Protein AF-0000000084808527 (afdb_homodimer)

Secondary structure (DSSP, 8-state):
---HHHHHHTHHHHTSTTTHHHHHHHHHH-EEEEE-SSTTHHHHHHHHHHHT-SEEEEE---B--GGGTTT-TTS-GGGTTSBHHHHHHHHHHHH-TTSEEEEE-S---TTTHHHHHHT-SEEEE--SSHHHHHHHHHHHHHHT--EEEEEE-SSEEEEEEE-TTSB-TTSPBPP-HHHH-SSPPPTTSS--HHHH---HHHHHHHHHHHHHHHHHHHHT-S---BTEEEEEETTTTEEEEEE----TT-TTTSTT----SSTT-/---HHHHHHTHHHHTSTTTHHHHHHHHHH-EEEEE-SSTTHHHHHHHHHHHT-SEEEEE---B--GGGTTT-TTS-GGGTTSBHHHHHHHHHHHH-TTSEEEEE-S---TTTHHHHHHT-SEEEE--SSHHHHHHHHHHHHHHT--EEEEEE-SSEEEEEEE-TTSB-TTSPBPP-HHHH-SSPPPTTSS--HHHH---HHHHHHHHHHHHHHHHHHHHT-S---BTEEEEEETTTTEEEEEE----TT-TTTSTT----SSTT-

Sequence (530 aa):
MLSAEELERYARHIVLREVGGPGQAALRRARVLVVGAGGLGAPVLMYLAAAGVGTLHIVDDDVVSLSNLQRQVIHATPDVGARKVDSAAARIHALNPHVQVVPHPTHLTSANALGLIGDCDLVLDGSDNFATRYLVSDACFIAKKPLITAALGQFDGSLTTIRAHEKNAQGEPNPTYRCLFPEAPPPGTVPACEEAGVMGALAGLLGSMMALEAIREIVGFGEGLVGRLLMIDARAMRFETLRYARDPANPLNGDMARIVDLSAHMLSAEELERYARHIVLREVGGPGQAALRRARVLVVGAGGLGAPVLMYLAAAGVGTLHIVDDDVVSLSNLQRQVIHATPDVGARKVDSAAARIHALNPHVQVVPHPTHLTSANALGLIGDCDLVLDGSDNFATRYLVSDACFIAKKPLITAALGQFDGSLTTIRAHEKNAQGEPNPTYRCLFPEAPPPGTVPACEEAGVMGALAGLLGSMMALEAIREIVGFGEGLVGRLLMIDARAMRFETLRYARDPANPLNGDMARIVDLSAH

InterPro domains:
  IPR000594 THIF-type NAD/FAD binding fold [PF00899] (10-247)
  IPR035985 Ubiquitin-activating enzyme-like [SSF69572] (2-256)
  IPR045886 ThiF/MoeB/HesA family [PTHR10953] (4-195)

Radius of gyration: 22.55 Å; Cα contacts (8 Å, |Δi|>4): 1291; chains: 2; bounding box: 51×70×52 Å

Nearest PDB structures (foldseek):
  1zud-assembly3_1  TM=9.689E-01  e=4.761E-27  Escherichia coli K-12
  1zkm-assembly2_D  TM=9.749E-01  e=6.812E-27  Escherichia coli
  1zud-assembly2_3  TM=9.620E-01  e=3.533E-27  Escherichia coli K-12
  6yub-assembly1_B  TM=8.785E-01  e=4.335E-26  Thermochaetoides thermophila
  6yub-assembly1_A  TM=8.746E-01  e=2.173E-25  Thermochaetoides thermophila

Organism: Rhodopseudomonas palustris (strain HaA2) (NCBI:txid316058)

Foldseek 3Di:
DDDPVRCVLQVVQQPDPLQHPLNLVLQQPFEEEEEDLAQLVQLLLLVSLSSNRNEYEYEEQDADAPVRVQANVLADPVRGPPGSLVSNQVSSCVNHVNHHYDYHNDDDDLVCQLVRLLVGQEYEYPDQFDVVVVLNQLSCLLSQHKYWYKYDDAQKMKIAIERQNDADPVRHGFATPCQVPVDGPPPPPDDTCVPRPHRNVVSNVNSNVSNVLVSCVSSVDDDHRGQKMWMAGRVVRDIDIDGTGHDLPRQCPHPPNDPNGSVVD/DDDPVRCVLQVVQQPDPLQHPLLLVLQQPFEEEEEDLAQLVQLLLLVSLSSNRNEYEYEAQDADAPVRVQANVLADPVRGPPGSLVSNQVSSCVNHVNHHYDYHNDDDDLVCQLVVLLVGQEYEYPDQFDVVVVLNQLSCLLSQHKYWYKYFDAQKMKIAIERQNDADPVRHGFATPCQVPVDGPPPPPDDTCVPRPHRNVVSNVNSNVSNVLVSCVSSVDDDHRGQKMWMAGRVVRDIDIDGTGHDLPRQRPHPPNDDNGSVVD

Solvent-accessible surface area (backbone atoms only — not comparable to full-atom values): 26359 Å² total; per-residue (Å²): 133,79,48,74,67,51,48,46,28,42,39,36,44,37,61,24,83,77,36,20,65,68,21,50,51,39,27,39,68,36,30,36,35,33,36,27,67,37,37,30,20,18,36,23,54,51,36,37,36,29,62,38,31,22,31,41,34,33,36,24,61,51,58,35,45,62,53,44,37,25,30,18,69,51,47,37,56,87,40,49,71,37,46,33,32,58,43,43,42,52,45,39,39,42,44,28,72,79,33,44,67,48,66,35,79,39,75,88,41,62,86,48,40,53,67,63,54,55,75,30,66,36,36,38,41,34,53,72,48,64,71,59,53,53,48,52,51,53,37,26,40,75,56,60,31,40,34,37,42,44,48,73,47,58,52,35,37,38,40,36,31,32,43,42,68,40,59,44,98,87,66,42,65,36,26,46,69,40,45,79,46,74,65,78,74,62,87,83,74,65,74,37,47,84,73,53,6,40,46,26,26,55,27,29,24,53,10,10,48,50,28,39,52,47,51,31,66,60,46,67,46,67,48,80,37,62,44,31,40,40,35,38,37,59,47,54,72,42,71,47,74,45,76,54,57,54,37,61,80,23,45,64,80,21,80,69,49,70,58,86,70,53,78,90,96,133,80,49,74,67,49,48,44,26,41,39,36,44,37,62,24,82,79,35,19,65,68,21,49,51,38,27,39,68,36,30,36,34,33,36,26,68,36,36,30,20,19,37,23,54,51,37,37,35,30,63,39,31,22,30,40,33,33,35,26,60,50,55,36,46,61,53,44,36,25,31,17,70,51,46,36,56,87,40,49,70,37,45,33,32,57,44,42,43,52,44,40,39,43,44,27,74,78,35,44,66,47,66,36,78,38,76,88,39,61,86,48,40,52,67,62,54,55,73,31,65,35,37,36,41,34,52,70,48,62,71,59,52,53,47,52,51,54,38,25,41,74,57,60,32,40,34,38,42,43,47,74,47,58,52,35,36,39,38,34,32,33,44,42,67,38,58,45,97,86,67,41,66,36,26,47,68,40,44,79,46,73,65,76,75,61,87,82,75,66,74,35,46,85,73,53,7,41,47,26,26,55,27,29,24,52,11,9,48,50,27,40,51,50,50,31,68,60,45,67,46,70,47,78,36,64,44,29,38,39,35,39,38,58,48,54,71,40,72,48,75,44,76,54,56,55,38,61,79,25,44,65,80,21,80,69,48,69,56,84,67,52,79,90,95

pLDDT: mean 96.2, std 4.5, range [71.88, 98.94]

Structure (mmCIF, N/CA/C/O backbone):
data_AF-0000000084808527-model_v1
#
loop_
_entity.id
_entity.type
_entity.pdbx_description
1 polymer 'Molybdopterin-synthase adenylyltransferase'
#
loop_
_atom_site.group_PDB
_atom_site.id
_atom_site.type_symbol
_atom_site.label_atom_id
_atom_site.label_alt_id
_atom_site.label_comp_id
_atom_site.label_asym_id
_atom_site.label_entity_id
_atom_site.label_seq_id
_atom_site.pdbx_PDB_ins_code
_atom_site.Cartn_x
_atom_site.Cartn_y
_atom_site.Cartn_z
_atom_site.occupancy
_atom_site.B_iso_or_equiv
_atom_site.auth_seq_id
_atom_site.auth_comp_id
_atom_site.auth_asym_id
_atom_site.auth_atom_id
_atom_site.pdbx_PDB_model_num
ATOM 1 N N . MET A 1 1 ? 21.531 -8.336 -20.547 1 80.19 1 MET A N 1
ATOM 2 C CA . MET A 1 1 ? 22.125 -7.164 -19.922 1 80.19 1 MET A CA 1
ATOM 3 C C . MET A 1 1 ? 21.141 -6.004 -19.875 1 80.19 1 MET A C 1
ATOM 5 O O . MET A 1 1 ? 20.359 -5.816 -20.812 1 80.19 1 MET A O 1
ATOM 9 N N . LEU A 1 2 ? 21.094 -5.32 -18.688 1 87.25 2 LEU A N 1
ATOM 10 C CA . LEU A 1 2 ? 20.188 -4.176 -18.578 1 87.25 2 LEU A CA 1
ATOM 11 C C . LEU A 1 2 ? 20.703 -3 -19.391 1 87.25 2 LEU A C 1
ATOM 13 O O . LEU A 1 2 ? 21.906 -2.746 -19.438 1 87.25 2 LEU A O 1
ATOM 17 N N . SER A 1 3 ? 19.828 -2.428 -20.125 1 91.5 3 SER A N 1
ATOM 18 C CA . SER A 1 3 ? 20.172 -1.214 -20.859 1 91.5 3 SER A CA 1
ATOM 19 C C . SER A 1 3 ? 20.5 -0.064 -19.922 1 91.5 3 SER A C 1
ATOM 21 O O . SER A 1 3 ? 20.25 -0.164 -18.703 1 91.5 3 SER A O 1
ATOM 23 N N . ALA A 1 4 ? 21.047 1.025 -20.453 1 92.25 4 ALA A N 1
ATOM 24 C CA . ALA A 1 4 ? 21.344 2.219 -19.656 1 92.25 4 ALA A CA 1
ATOM 25 C C . ALA A 1 4 ? 20.062 2.783 -19.031 1 92.25 4 ALA A C 1
ATOM 27 O O . ALA A 1 4 ? 20.078 3.24 -17.891 1 92.25 4 ALA A O 1
ATOM 28 N N . GLU A 1 5 ? 19.062 2.768 -19.828 1 94.12 5 GLU A N 1
ATOM 29 C CA . GLU A 1 5 ? 17.766 3.236 -19.344 1 94.12 5 GLU A CA 1
ATOM 30 C C . GLU A 1 5 ? 17.266 2.365 -18.188 1 94.12 5 GLU A C 1
ATOM 32 O O . GLU A 1 5 ? 16.766 2.881 -17.188 1 94.12 5 GLU A O 1
ATOM 37 N N . GLU A 1 6 ? 17.359 1.126 -18.328 1 94.25 6 GLU A N 1
ATOM 38 C CA . GLU A 1 6 ? 16.922 0.198 -17.281 1 94.25 6 GLU A CA 1
ATOM 39 C C . GLU A 1 6 ? 17.766 0.352 -16.031 1 94.25 6 GLU A C 1
ATOM 41 O O . GLU A 1 6 ? 17.266 0.257 -14.914 1 94.25 6 GLU A O 1
ATOM 46 N N . LEU A 1 7 ? 19.078 0.56 -16.234 1 94.19 7 LEU A N 1
ATOM 47 C CA . LEU A 1 7 ? 19.953 0.773 -15.086 1 94.19 7 LEU A CA 1
ATOM 48 C C . LEU A 1 7 ? 19.531 2.006 -14.297 1 94.19 7 LEU A C 1
ATOM 50 O O . LEU A 1 7 ? 19.547 1.992 -13.062 1 94.19 7 LEU A O 1
ATOM 54 N N . GLU A 1 8 ? 19.203 3.012 -15 1 95.44 8 GLU A N 1
ATOM 55 C CA . GLU A 1 8 ? 18.719 4.219 -14.328 1 95.44 8 GLU A CA 1
ATOM 56 C C . GLU A 1 8 ? 17.375 3.971 -13.641 1 95.44 8 GLU A C 1
ATOM 58 O O . GLU A 1 8 ? 17.188 4.359 -12.484 1 95.44 8 GLU A O 1
ATOM 63 N N . ARG A 1 9 ? 16.5 3.281 -14.281 1 96.69 9 ARG A N 1
ATOM 64 C CA . ARG A 1 9 ? 15.148 3.018 -13.805 1 96.69 9 ARG A CA 1
ATOM 65 C C . ARG A 1 9 ? 15.172 2.191 -12.523 1 96.69 9 ARG A C 1
ATOM 67 O O . ARG A 1 9 ? 14.359 2.414 -11.617 1 96.69 9 ARG A O 1
ATOM 74 N N . TYR A 1 10 ? 16.125 1.275 -12.484 1 96.56 10 TYR A N 1
ATOM 75 C CA . TYR A 1 10 ? 16.109 0.324 -11.375 1 96.56 10 TYR A CA 1
ATOM 76 C C . TYR A 1 10 ? 17.266 0.605 -10.414 1 96.56 10 TYR A C 1
ATOM 78 O O . TYR A 1 10 ? 17.625 -0.249 -9.602 1 96.56 10 TYR A O 1
ATOM 86 N N . ALA A 1 11 ? 17.844 1.797 -10.469 1 94.69 11 ALA A N 1
ATOM 87 C CA . ALA A 1 11 ? 19.047 2.146 -9.719 1 94.69 11 ALA A CA 1
ATOM 88 C C . ALA A 1 11 ? 18.828 1.941 -8.219 1 94.69 11 ALA A C 1
ATOM 90 O O . ALA A 1 11 ? 19.719 1.438 -7.523 1 94.69 11 ALA A O 1
ATOM 91 N N . ARG A 1 12 ? 17.672 2.234 -7.75 1 92.94 12 ARG A N 1
ATOM 92 C CA . ARG A 1 12 ? 17.406 2.199 -6.316 1 92.94 12 ARG A CA 1
ATOM 93 C C . ARG A 1 12 ? 17.219 0.767 -5.824 1 92.94 12 ARG A C 1
ATOM 95 O O . ARG A 1 12 ? 17.297 0.504 -4.621 1 92.94 12 ARG A O 1
ATOM 102 N N . HIS A 1 13 ? 16.891 -0.141 -6.703 1 93.19 13 HIS A N 1
ATOM 103 C CA . HIS A 1 13 ? 16.891 -1.562 -6.379 1 93.19 13 HIS A CA 1
ATOM 104 C C . HIS A 1 13 ? 18.297 -2.148 -6.445 1 93.19 13 HIS A C 1
ATOM 106 O O . HIS A 1 13 ? 18.688 -2.918 -5.566 1 93.19 13 HIS A O 1
ATOM 112 N N . ILE A 1 14 ? 19.016 -1.726 -7.438 1 93.75 14 ILE A N 1
ATOM 113 C CA . ILE A 1 14 ? 20.312 -2.309 -7.75 1 93.75 14 ILE A CA 1
ATOM 114 C C . ILE A 1 14 ? 21.312 -1.981 -6.633 1 93.75 14 ILE A C 1
ATOM 116 O O . ILE A 1 14 ? 22.172 -2.795 -6.309 1 93.75 14 ILE A O 1
ATOM 120 N N . VAL A 1 15 ? 21.109 -0.836 -5.949 1 93.88 15 VAL A N 1
ATOM 121 C CA . VAL A 1 15 ? 22.078 -0.414 -4.938 1 93.88 15 VAL A CA 1
ATOM 122 C C . VAL A 1 15 ? 21.812 -1.156 -3.627 1 93.88 15 VAL A C 1
ATOM 124 O O . VAL A 1 15 ? 22.656 -1.17 -2.73 1 93.88 15 VAL A O 1
ATOM 127 N N . LEU A 1 16 ? 20.672 -1.802 -3.533 1 94.5 16 LEU A N 1
ATOM 128 C CA . LEU A 1 16 ? 20.391 -2.617 -2.359 1 94.5 16 LEU A CA 1
ATOM 129 C C . LEU A 1 16 ? 21.219 -3.898 -2.371 1 94.5 16 LEU A C 1
ATOM 131 O O . LEU A 1 16 ? 21.156 -4.672 -3.328 1 94.5 16 LEU A O 1
ATOM 135 N N . ARG A 1 17 ? 21.859 -4.129 -1.313 1 92.62 17 ARG A N 1
ATOM 136 C CA . ARG A 1 17 ? 22.734 -5.293 -1.228 1 92.62 17 ARG A CA 1
ATOM 137 C C . ARG A 1 17 ? 21.953 -6.586 -1.424 1 92.62 17 ARG A C 1
ATOM 139 O O . ARG A 1 17 ? 22.406 -7.508 -2.098 1 92.62 17 ARG A O 1
ATOM 146 N N . GLU A 1 18 ? 20.75 -6.668 -0.886 1 93.75 18 GLU A N 1
ATOM 147 C CA . GLU A 1 18 ? 19.938 -7.871 -0.921 1 93.75 18 GLU A CA 1
ATOM 148 C C . GLU A 1 18 ? 19.375 -8.117 -2.32 1 93.75 18 GLU A C 1
ATOM 150 O O . GLU A 1 18 ? 18.953 -9.234 -2.637 1 93.75 18 GLU A O 1
ATOM 155 N N . VAL A 1 19 ? 19.297 -7.172 -3.213 1 95.19 19 VAL A N 1
ATOM 156 C CA . VAL A 1 19 ? 18.734 -7.297 -4.555 1 95.19 19 VAL A CA 1
ATOM 157 C C . VAL A 1 19 ? 19.859 -7.309 -5.586 1 95.19 19 VAL A C 1
ATOM 159 O O . VAL A 1 19 ? 20.078 -8.312 -6.266 1 95.19 19 VAL A O 1
ATOM 162 N N . GLY A 1 20 ? 20.672 -6.203 -5.621 1 94.5 20 GLY A N 1
ATOM 163 C CA . GLY A 1 20 ? 21.812 -6.102 -6.531 1 94.5 20 GLY A CA 1
ATOM 164 C C . GLY A 1 20 ? 21.438 -6.363 -7.977 1 94.5 20 GLY A C 1
ATOM 165 O O . GLY A 1 20 ? 20.25 -6.352 -8.328 1 94.5 20 GLY A O 1
ATOM 166 N N . GLY A 1 21 ? 22.406 -6.414 -8.797 1 94.81 21 GLY A N 1
ATOM 167 C CA . GLY A 1 21 ? 22.219 -6.734 -10.203 1 94.81 21 GLY A CA 1
ATOM 168 C C . GLY A 1 21 ? 21.547 -8.078 -10.414 1 94.81 21 GLY A C 1
ATOM 169 O O . GLY A 1 21 ? 20.594 -8.188 -11.195 1 94.81 21 GLY A O 1
ATOM 170 N N . PRO A 1 22 ? 22.047 -9.055 -9.672 1 96.38 22 PRO A N 1
ATOM 171 C CA . PRO A 1 22 ? 21.453 -10.383 -9.828 1 96.38 22 PRO A CA 1
ATOM 172 C C . PRO A 1 22 ? 19.969 -10.414 -9.477 1 96.38 22 PRO A C 1
ATOM 174 O O . PRO A 1 22 ? 19.172 -11.078 -10.164 1 96.38 22 PRO A O 1
ATOM 177 N N . GLY A 1 23 ? 19.578 -9.75 -8.422 1 97.5 23 GLY A N 1
ATOM 178 C CA . GLY A 1 23 ? 18.172 -9.672 -8.07 1 97.5 23 GLY A CA 1
ATOM 179 C C . GLY A 1 23 ? 17.328 -8.992 -9.133 1 97.5 23 GLY A C 1
ATOM 180 O O . GLY A 1 23 ? 16.219 -9.453 -9.453 1 97.5 23 GLY A O 1
ATOM 181 N N . GLN A 1 24 ? 17.844 -7.934 -9.711 1 97.94 24 GLN A N 1
ATOM 182 C CA . GLN A 1 24 ? 17.125 -7.242 -10.773 1 97.94 24 GLN A CA 1
ATOM 183 C C . GLN A 1 24 ? 17 -8.125 -12.008 1 97.94 24 GLN A C 1
ATOM 185 O O . GLN A 1 24 ? 15.969 -8.102 -12.688 1 97.94 24 GLN A O 1
ATOM 190 N N . ALA A 1 25 ? 18.031 -8.883 -12.258 1 97.44 25 ALA A N 1
ATOM 191 C CA . ALA A 1 25 ? 17.984 -9.82 -13.375 1 97.44 25 ALA A CA 1
ATOM 192 C C . ALA A 1 25 ? 16.922 -10.906 -13.125 1 97.44 25 ALA A C 1
ATOM 194 O O . ALA A 1 25 ? 16.234 -11.32 -14.055 1 97.44 25 ALA A O 1
ATOM 195 N N . ALA A 1 26 ? 16.844 -11.359 -11.914 1 98.25 26 ALA A N 1
ATOM 196 C CA . ALA A 1 26 ? 15.836 -12.352 -11.555 1 98.25 26 ALA A CA 1
ATOM 197 C C . ALA A 1 26 ? 14.43 -11.797 -11.781 1 98.25 26 ALA A C 1
ATOM 199 O O . ALA A 1 26 ? 13.555 -12.5 -12.289 1 98.25 26 ALA A O 1
ATOM 200 N N . LEU A 1 27 ? 14.203 -10.586 -11.406 1 98.56 27 LEU A N 1
ATOM 201 C CA . LEU A 1 27 ? 12.914 -9.93 -11.625 1 98.56 27 LEU A CA 1
ATOM 202 C C . LEU A 1 27 ? 12.594 -9.852 -13.117 1 98.56 27 LEU A C 1
ATOM 204 O O . LEU A 1 27 ? 11.477 -10.188 -13.531 1 98.56 27 LEU A O 1
ATOM 208 N N . ARG A 1 28 ? 13.531 -9.516 -13.844 1 98.06 28 ARG A N 1
ATOM 209 C CA . ARG A 1 28 ? 13.352 -9.367 -15.289 1 98.06 28 ARG A CA 1
ATOM 210 C C . ARG A 1 28 ? 12.977 -10.695 -15.93 1 98.06 28 ARG A C 1
ATOM 212 O O . ARG A 1 28 ? 12.211 -10.734 -16.906 1 98.06 28 ARG A O 1
ATOM 219 N N . ARG A 1 29 ? 13.414 -11.742 -15.383 1 98.12 29 ARG A N 1
ATOM 220 C CA . ARG A 1 29 ? 13.188 -13.062 -15.969 1 98.12 29 ARG A CA 1
ATOM 221 C C . ARG A 1 29 ? 11.875 -13.656 -15.477 1 98.12 29 ARG A C 1
ATOM 223 O O . ARG A 1 29 ? 11.367 -14.625 -16.047 1 98.12 29 ARG A O 1
ATOM 230 N N . ALA A 1 30 ? 11.367 -13.164 -14.43 1 98.81 30 ALA A N 1
ATOM 231 C CA . ALA A 1 30 ? 10.227 -13.766 -13.75 1 98.81 30 ALA A CA 1
ATOM 232 C C . ALA A 1 30 ? 8.953 -13.609 -14.57 1 98.81 30 ALA A C 1
ATOM 234 O O . ALA A 1 30 ? 8.734 -12.578 -15.203 1 98.81 30 ALA A O 1
ATOM 235 N N . ARG A 1 31 ? 8.133 -14.617 -14.594 1 98.94 31 ARG A N 1
ATOM 236 C CA . ARG A 1 31 ? 6.766 -14.633 -15.117 1 98.94 31 ARG A CA 1
ATOM 237 C C . ARG A 1 31 ? 5.754 -14.82 -13.992 1 98.94 31 ARG A C 1
ATOM 239 O O . ARG A 1 31 ? 5.742 -15.852 -13.32 1 98.94 31 ARG A O 1
ATOM 246 N N . VAL A 1 32 ? 4.922 -13.867 -13.797 1 98.94 32 VAL A N 1
ATOM 247 C CA . VAL A 1 32 ? 4.004 -13.859 -12.656 1 98.94 32 VAL A CA 1
ATOM 248 C C . VAL A 1 32 ? 2.562 -13.812 -13.156 1 98.94 32 VAL A C 1
ATOM 250 O O . VAL A 1 32 ? 2.232 -13.016 -14.039 1 98.94 32 VAL A O 1
ATOM 253 N N . LEU A 1 33 ? 1.715 -14.68 -12.648 1 98.94 33 LEU A N 1
ATOM 254 C CA . LEU A 1 33 ? 0.279 -14.625 -12.906 1 98.94 33 LEU A CA 1
ATOM 255 C C . LEU A 1 33 ? -0.448 -13.922 -11.766 1 98.94 33 LEU A C 1
ATOM 257 O O . LEU A 1 33 ? -0.294 -14.297 -10.602 1 98.94 33 LEU A O 1
ATOM 261 N N . VAL A 1 34 ? -1.179 -12.906 -12.094 1 98.94 34 VAL A N 1
ATOM 262 C CA . VAL A 1 34 ? -2.021 -12.211 -11.125 1 98.94 34 VAL A CA 1
ATOM 263 C C . VAL A 1 34 ? -3.492 -12.492 -11.422 1 98.94 34 VAL A C 1
ATOM 265 O O . VAL A 1 34 ? -3.99 -12.164 -12.5 1 98.94 34 VAL A O 1
ATOM 268 N N . VAL A 1 35 ? -4.172 -13.109 -10.453 1 98.88 35 VAL A N 1
ATOM 269 C CA . VAL A 1 35 ? -5.598 -13.398 -10.562 1 98.88 35 VAL A CA 1
ATOM 270 C C . VAL A 1 35 ? -6.41 -12.234 -10.016 1 98.88 35 VAL A C 1
ATOM 272 O O . VAL A 1 35 ? -6.523 -12.062 -8.797 1 98.88 35 VAL A O 1
ATOM 275 N N . GLY A 1 36 ? -6.992 -11.477 -10.914 1 98.31 36 GLY A N 1
ATOM 276 C CA . GLY A 1 36 ? -7.777 -10.305 -10.555 1 98.31 36 GLY A CA 1
ATOM 277 C C . GLY A 1 36 ? -7.008 -9.008 -10.703 1 98.31 36 GLY A C 1
ATOM 278 O O . GLY A 1 36 ? -5.949 -8.828 -10.094 1 98.31 36 GLY A O 1
ATOM 279 N N . ALA A 1 37 ? -7.523 -8.117 -11.484 1 98.56 37 ALA A N 1
ATOM 280 C CA . ALA A 1 37 ? -7.004 -6.758 -11.602 1 98.56 37 ALA A CA 1
ATOM 281 C C . ALA A 1 37 ? -7.859 -5.777 -10.805 1 98.56 37 ALA A C 1
ATOM 283 O O . ALA A 1 37 ? -8.219 -4.711 -11.312 1 98.56 37 ALA A O 1
ATOM 284 N N . GLY A 1 38 ? -8.273 -6.23 -9.602 1 97.81 38 GLY A N 1
ATOM 285 C CA . GLY A 1 38 ? -9.141 -5.438 -8.742 1 97.81 38 GLY A CA 1
ATOM 286 C C . GLY A 1 38 ? -8.391 -4.715 -7.637 1 97.81 38 GLY A C 1
ATOM 287 O O . GLY A 1 38 ? -7.32 -4.148 -7.875 1 97.81 38 GLY A O 1
ATOM 288 N N . GLY A 1 39 ? -9.008 -4.664 -6.414 1 97.94 39 GLY A N 1
ATOM 289 C CA . GLY A 1 39 ? -8.453 -3.908 -5.301 1 97.94 39 GLY A CA 1
ATOM 290 C C . GLY A 1 39 ? -7.082 -4.391 -4.871 1 97.94 39 GLY A C 1
ATOM 291 O O . GLY A 1 39 ? -6.176 -3.586 -4.648 1 97.94 39 GLY A O 1
ATOM 292 N N . LEU A 1 40 ? -6.934 -5.668 -4.758 1 98.56 40 LEU A N 1
ATOM 293 C CA . LEU A 1 40 ? -5.637 -6.23 -4.398 1 98.56 40 LEU A CA 1
ATOM 294 C C . LEU A 1 40 ? -4.699 -6.242 -5.598 1 98.56 40 LEU A C 1
ATOM 296 O O . LEU A 1 40 ? -3.512 -5.934 -5.469 1 98.56 40 LEU A O 1
ATOM 300 N N . GLY A 1 41 ? -5.242 -6.559 -6.738 1 98.75 41 GLY A N 1
ATOM 301 C CA . GLY A 1 41 ? -4.449 -6.688 -7.953 1 98.75 41 GLY A CA 1
ATOM 302 C C . GLY A 1 41 ? -3.834 -5.375 -8.406 1 98.75 41 GLY A C 1
ATOM 303 O O . GLY A 1 41 ? -2.75 -5.363 -8.992 1 98.75 41 GLY A O 1
ATOM 304 N N . ALA A 1 42 ? -4.488 -4.285 -8.117 1 98.81 42 ALA A N 1
ATOM 305 C CA . ALA A 1 42 ? -4.039 -2.98 -8.594 1 98.81 42 ALA A CA 1
ATOM 306 C C . ALA A 1 42 ? -2.652 -2.645 -8.055 1 98.81 42 ALA A C 1
ATOM 308 O O . ALA A 1 42 ? -1.704 -2.469 -8.82 1 98.81 42 ALA A O 1
ATOM 309 N N . PRO A 1 43 ? -2.475 -2.592 -6.723 1 98.88 43 PRO A N 1
ATOM 310 C CA . PRO A 1 43 ? -1.121 -2.316 -6.234 1 98.88 43 PRO A CA 1
ATOM 311 C C . PRO A 1 43 ? -0.132 -3.428 -6.578 1 98.88 43 PRO A C 1
ATOM 313 O O . PRO A 1 43 ? 1.043 -3.156 -6.836 1 98.88 43 PRO A O 1
ATOM 316 N N . VAL A 1 44 ? -0.524 -4.672 -6.613 1 98.94 44 VAL A N 1
ATOM 317 C CA . VAL A 1 44 ? 0.348 -5.777 -6.992 1 98.94 44 VAL A CA 1
ATOM 318 C C . VAL A 1 44 ? 0.932 -5.527 -8.383 1 98.94 44 VAL A C 1
ATOM 320 O O . VAL A 1 44 ? 2.152 -5.523 -8.555 1 98.94 44 VAL A O 1
ATOM 323 N N . LEU A 1 45 ? 0.033 -5.281 -9.32 1 98.94 45 LEU A N 1
ATOM 324 C CA . LEU A 1 45 ? 0.436 -5.113 -10.711 1 98.94 45 LEU A CA 1
ATOM 325 C C . LEU A 1 45 ? 1.331 -3.889 -10.875 1 98.94 45 LEU A C 1
ATOM 327 O O . LEU A 1 45 ? 2.348 -3.947 -11.57 1 98.94 45 LEU A O 1
ATOM 331 N N . MET A 1 46 ? 0.98 -2.838 -10.219 1 98.94 46 MET A N 1
ATOM 332 C CA . MET A 1 46 ? 1.729 -1.594 -10.375 1 98.94 46 MET A CA 1
ATOM 333 C C . MET A 1 46 ? 3.127 -1.721 -9.781 1 98.94 46 MET A C 1
ATOM 335 O O . MET A 1 46 ? 4.113 -1.339 -10.414 1 98.94 46 MET A O 1
ATOM 339 N N . TYR A 1 47 ? 3.273 -2.283 -8.641 1 98.94 47 TYR A N 1
ATOM 340 C CA . TYR A 1 47 ? 4.57 -2.312 -7.977 1 98.94 47 TYR A CA 1
ATOM 341 C C . TYR A 1 47 ? 5.445 -3.424 -8.547 1 98.94 47 TYR A C 1
ATOM 343 O O . TYR A 1 47 ? 6.676 -3.314 -8.547 1 98.94 47 TYR A O 1
ATOM 351 N N . LEU A 1 48 ? 4.875 -4.547 -9.039 1 98.94 48 LEU A N 1
ATOM 352 C CA . LEU A 1 48 ? 5.684 -5.535 -9.742 1 98.94 48 LEU A CA 1
ATOM 353 C C . LEU A 1 48 ? 6.199 -4.977 -11.062 1 98.94 48 LEU A C 1
ATOM 355 O O . LEU A 1 48 ? 7.352 -5.211 -11.438 1 98.94 48 LEU A O 1
ATOM 359 N N . ALA A 1 49 ? 5.293 -4.246 -11.727 1 98.94 49 ALA A N 1
ATOM 360 C CA . ALA A 1 49 ? 5.73 -3.582 -12.953 1 98.94 49 ALA A CA 1
ATOM 361 C C . ALA A 1 49 ? 6.848 -2.582 -12.664 1 98.94 49 ALA A C 1
ATOM 363 O O . ALA A 1 49 ? 7.863 -2.562 -13.359 1 98.94 49 ALA A O 1
ATOM 364 N N . ALA A 1 50 ? 6.633 -1.774 -11.664 1 98.81 50 ALA A N 1
ATOM 365 C CA . ALA A 1 50 ? 7.629 -0.774 -11.281 1 98.81 50 ALA A CA 1
ATOM 366 C C . ALA A 1 50 ? 8.961 -1.431 -10.93 1 98.81 50 ALA A C 1
ATOM 368 O O . ALA A 1 50 ? 10.023 -0.868 -11.195 1 98.81 50 ALA A O 1
ATOM 369 N N . ALA A 1 51 ? 8.883 -2.631 -10.344 1 98.5 51 ALA A N 1
ATOM 370 C CA . ALA A 1 51 ? 10.078 -3.35 -9.898 1 98.5 51 ALA A CA 1
ATOM 371 C C . ALA A 1 51 ? 10.797 -3.998 -11.078 1 98.5 51 ALA A C 1
ATOM 373 O O . ALA A 1 51 ? 11.938 -4.441 -10.953 1 98.5 51 ALA A O 1
ATOM 374 N N . GLY A 1 52 ? 10.109 -4.121 -12.219 1 98.56 52 GLY A N 1
ATOM 375 C CA . GLY A 1 52 ? 10.766 -4.637 -13.406 1 98.56 52 GLY A CA 1
ATOM 376 C C . GLY A 1 52 ? 10.539 -6.121 -13.617 1 98.56 52 GLY A C 1
ATOM 377 O O . GLY A 1 52 ? 11.375 -6.805 -14.203 1 98.56 52 GLY A O 1
ATOM 378 N N . VAL A 1 53 ? 9.484 -6.648 -13.102 1 98.81 53 VAL A N 1
ATOM 379 C CA . VAL A 1 53 ? 9.125 -8.031 -13.414 1 98.81 53 VAL A CA 1
ATOM 380 C C . VAL A 1 53 ? 9 -8.195 -14.93 1 98.81 53 VAL A C 1
ATOM 382 O O . VAL A 1 53 ? 8.414 -7.348 -15.602 1 98.81 53 VAL A O 1
ATOM 385 N N . GLY A 1 54 ? 9.492 -9.266 -15.43 1 98.62 54 GLY A N 1
ATOM 386 C CA . GLY A 1 54 ? 9.602 -9.43 -16.875 1 98.62 54 GLY A CA 1
ATOM 387 C C . GLY A 1 54 ? 8.258 -9.578 -17.547 1 98.62 54 GLY A C 1
ATOM 388 O O . GLY A 1 54 ? 7.98 -8.906 -18.547 1 98.62 54 GLY A O 1
ATOM 389 N N . THR A 1 55 ? 7.461 -10.5 -17.062 1 98.94 55 THR A N 1
ATOM 390 C CA . THR A 1 55 ? 6.164 -10.781 -17.672 1 98.94 55 THR A CA 1
ATOM 391 C C . THR A 1 55 ? 5.074 -10.867 -16.609 1 98.94 55 THR A C 1
ATOM 393 O O . THR A 1 55 ? 5.227 -11.586 -15.617 1 98.94 55 THR A O 1
ATOM 396 N N . LEU A 1 56 ? 4.016 -10.141 -16.828 1 98.94 56 LEU A N 1
ATOM 397 C CA . LEU A 1 56 ? 2.832 -10.203 -15.977 1 98.94 56 LEU A CA 1
ATOM 398 C C . LEU A 1 56 ? 1.634 -10.742 -16.75 1 98.94 56 LEU A C 1
ATOM 400 O O . LEU A 1 56 ? 1.177 -10.125 -17.703 1 98.94 56 LEU A O 1
ATOM 404 N N . HIS A 1 57 ? 1.19 -11.93 -16.344 1 98.94 57 HIS A N 1
ATOM 405 C CA . HIS A 1 57 ? -0.103 -12.445 -16.781 1 98.94 57 HIS A CA 1
ATOM 406 C C . HIS A 1 57 ? -1.229 -11.945 -15.891 1 98.94 57 HIS A C 1
ATOM 408 O O . HIS A 1 57 ? -1.126 -12 -14.664 1 98.94 57 HIS A O 1
ATOM 414 N N . ILE A 1 58 ? -2.279 -11.398 -16.531 1 98.94 58 ILE A N 1
ATOM 415 C CA . ILE A 1 58 ? -3.404 -10.867 -15.773 1 98.94 58 ILE A CA 1
ATOM 416 C C . ILE A 1 58 ? -4.688 -11.586 -16.172 1 98.94 58 ILE A C 1
ATOM 418 O O . ILE A 1 58 ? -5.094 -11.539 -17.344 1 98.94 58 ILE A O 1
ATOM 422 N N . VAL A 1 59 ? -5.324 -12.234 -15.242 1 98.75 59 VAL A N 1
ATOM 423 C CA . VAL A 1 59 ? -6.598 -12.898 -15.5 1 98.75 59 VAL A CA 1
ATOM 424 C C . VAL A 1 59 ? -7.73 -12.133 -14.812 1 98.75 59 VAL A C 1
ATOM 426 O O . VAL A 1 59 ? -7.723 -11.969 -13.594 1 98.75 59 VAL A O 1
ATOM 429 N N . ASP A 1 60 ? -8.656 -11.664 -15.492 1 98.62 60 ASP A N 1
ATOM 430 C CA . ASP A 1 60 ? -9.836 -10.922 -15.055 1 98.62 60 ASP A CA 1
ATOM 431 C C . ASP A 1 60 ? -10.875 -10.836 -16.172 1 98.62 60 ASP A C 1
ATOM 433 O O . ASP A 1 60 ? -10.547 -10.5 -17.312 1 98.62 60 ASP A O 1
ATOM 437 N N . ASP A 1 61 ? -12.086 -11.125 -15.883 1 98.12 61 ASP A N 1
ATOM 438 C CA . ASP A 1 61 ? -13.094 -11.164 -16.938 1 98.12 61 ASP A CA 1
ATOM 439 C C . ASP A 1 61 ? -14.047 -9.977 -16.828 1 98.12 61 ASP A C 1
ATOM 441 O O . ASP A 1 61 ? -15.07 -9.922 -17.516 1 98.12 61 ASP A O 1
ATOM 445 N N . ASP A 1 62 ? -13.781 -9.008 -15.953 1 97.94 62 ASP A N 1
ATOM 446 C CA . ASP A 1 62 ? -14.695 -7.898 -15.711 1 97.94 62 ASP A CA 1
ATOM 447 C C . ASP A 1 62 ? -14.312 -6.68 -16.547 1 97.94 62 ASP A C 1
ATOM 449 O O . ASP A 1 62 ? -13.25 -6.66 -17.172 1 97.94 62 ASP A O 1
ATOM 453 N N . VAL A 1 63 ? -15.234 -5.742 -16.5 1 98.62 63 VAL A N 1
ATOM 454 C CA . VAL A 1 63 ? -14.984 -4.41 -17.047 1 98.62 63 VAL A CA 1
ATOM 455 C C . VAL A 1 63 ? -14.922 -3.391 -15.906 1 98.62 63 VAL A C 1
ATOM 457 O O . VAL A 1 63 ? -15.477 -3.613 -14.828 1 98.62 63 VAL A O 1
ATOM 460 N N . VAL A 1 64 ? -14.258 -2.279 -16.141 1 98.62 64 VAL A N 1
ATOM 461 C CA . VAL A 1 64 ? -14.117 -1.23 -15.141 1 98.62 64 VAL A CA 1
ATOM 462 C C . VAL A 1 64 ? -15.461 -0.542 -14.922 1 98.62 64 VAL A C 1
ATOM 464 O O . VAL A 1 64 ? -16.141 -0.174 -15.883 1 98.62 64 VAL A O 1
ATOM 467 N N . SER A 1 65 ? -15.82 -0.45 -13.711 1 97.75 65 SER A N 1
ATOM 468 C CA . SER A 1 65 ? -17 0.315 -13.336 1 97.75 65 SER A CA 1
ATOM 469 C C . SER A 1 65 ? -16.641 1.463 -12.398 1 97.75 65 SER A C 1
ATOM 471 O O . SER A 1 65 ? -15.562 1.471 -11.797 1 97.75 65 SER A O 1
ATOM 473 N N . LEU A 1 66 ? -17.531 2.363 -12.297 1 97.19 66 LEU A N 1
ATOM 474 C CA . LEU A 1 66 ? -17.297 3.535 -11.461 1 97.19 66 LEU A CA 1
ATOM 475 C C . LEU A 1 66 ? -17.078 3.133 -10 1 97.19 66 LEU A C 1
ATOM 477 O O . LEU A 1 66 ? -16.25 3.715 -9.305 1 97.19 66 LEU A O 1
ATOM 481 N N . SER A 1 67 ? -17.797 2.131 -9.523 1 96.12 67 SER A N 1
ATOM 482 C CA . SER A 1 67 ? -17.734 1.697 -8.133 1 96.12 67 SER A CA 1
ATOM 483 C C . SER A 1 67 ? -16.406 1.018 -7.824 1 96.12 67 SER A C 1
ATOM 485 O O . SER A 1 67 ? -16.078 0.801 -6.656 1 96.12 67 SER A O 1
ATOM 487 N N . ASN A 1 68 ? -15.656 0.676 -8.906 1 97 68 ASN A N 1
ATOM 488 C CA . ASN A 1 68 ? -14.359 0.039 -8.727 1 97 68 ASN A CA 1
ATOM 489 C C . ASN A 1 68 ? -13.297 1.044 -8.289 1 97 68 ASN A C 1
ATOM 491 O O . ASN A 1 68 ? -12.336 0.68 -7.609 1 97 68 ASN A O 1
ATOM 495 N N . LEU A 1 69 ? -13.539 2.346 -8.602 1 98.19 69 LEU A N 1
ATOM 496 C CA . LEU A 1 69 ? -12.453 3.322 -8.648 1 98.19 69 LEU A CA 1
ATOM 497 C C . LEU A 1 69 ? -12.141 3.854 -7.254 1 98.19 69 LEU A C 1
ATOM 499 O O . LEU A 1 69 ? -11.117 4.516 -7.055 1 98.19 69 LEU A O 1
ATOM 503 N N . GLN A 1 70 ? -12.938 3.475 -6.258 1 97 70 GLN A N 1
ATOM 504 C CA . GLN A 1 70 ? -12.625 3.855 -4.883 1 97 70 GLN A CA 1
ATOM 505 C C . GLN A 1 70 ? -11.492 3.006 -4.32 1 97 70 GLN A C 1
ATOM 507 O O . GLN A 1 70 ? -10.914 3.34 -3.283 1 97 70 GLN A O 1
ATOM 512 N N . ARG A 1 71 ? -11.172 1.903 -4.98 1 97.75 71 ARG A N 1
ATOM 513 C CA . ARG A 1 71 ? -10.148 1.028 -4.418 1 97.75 71 ARG A CA 1
ATOM 514 C C . ARG A 1 71 ? -9.234 0.477 -5.512 1 97.75 71 ARG A C 1
ATOM 516 O O . ARG A 1 71 ? -8.141 -0.008 -5.23 1 97.75 71 ARG A O 1
ATOM 523 N N . GLN A 1 72 ? -9.641 0.367 -6.754 1 98.62 72 GLN A N 1
ATOM 524 C CA . GLN A 1 72 ? -8.859 -0.206 -7.848 1 98.62 72 GLN A CA 1
ATOM 525 C C . GLN A 1 72 ? -8.102 0.877 -8.602 1 98.62 72 GLN A C 1
ATOM 527 O O . GLN A 1 72 ? -8.398 1.159 -9.766 1 98.62 72 GLN A O 1
ATOM 532 N N . VAL A 1 73 ? -6.98 1.312 -8.078 1 98.69 73 VAL A N 1
ATOM 533 C CA . VAL A 1 73 ? -6.363 2.586 -8.438 1 98.69 73 VAL A CA 1
ATOM 534 C C . VAL A 1 73 ? -5.504 2.41 -9.688 1 98.69 73 VAL A C 1
ATOM 536 O O . VAL A 1 73 ? -4.914 3.373 -10.18 1 98.69 73 VAL A O 1
ATOM 539 N N . ILE A 1 74 ? -5.395 1.207 -10.172 1 98.88 74 ILE A N 1
ATOM 540 C CA . ILE A 1 74 ? -4.691 1.007 -11.43 1 98.88 74 ILE A CA 1
ATOM 541 C C . ILE A 1 74 ? -5.555 1.505 -12.586 1 98.88 74 ILE A C 1
ATOM 543 O O . ILE A 1 74 ? -5.043 1.787 -13.672 1 98.88 74 ILE A O 1
ATOM 547 N N . HIS A 1 75 ? -6.887 1.617 -12.391 1 98.88 75 HIS A N 1
ATOM 548 C CA . HIS A 1 75 ? -7.84 2.131 -13.367 1 98.88 75 HIS A CA 1
ATOM 549 C C . HIS A 1 75 ? -8.203 3.582 -13.07 1 98.88 75 HIS A C 1
ATOM 551 O O . HIS A 1 75 ? -7.859 4.109 -12.016 1 98.88 75 HIS A O 1
ATOM 557 N N . ALA A 1 76 ? -8.875 4.219 -14.047 1 98.75 76 ALA A N 1
ATOM 558 C CA . ALA A 1 76 ? -9.289 5.609 -13.898 1 98.75 76 ALA A CA 1
ATOM 559 C C . ALA A 1 76 ? -10.664 5.844 -14.523 1 98.75 76 ALA A C 1
ATOM 561 O O . ALA A 1 76 ? -11.234 4.934 -15.125 1 98.75 76 ALA A O 1
ATOM 562 N N . THR A 1 77 ? -11.18 7.027 -14.32 1 98.75 77 THR A N 1
ATOM 563 C CA . THR A 1 77 ? -12.531 7.371 -14.758 1 98.75 77 THR A CA 1
ATOM 564 C C . THR A 1 77 ? -12.688 7.16 -16.266 1 98.75 77 THR A C 1
ATOM 566 O O . THR A 1 77 ? -13.688 6.605 -16.719 1 98.75 77 THR A O 1
ATOM 569 N N . PRO A 1 78 ? -11.68 7.48 -17.094 1 98.69 78 PRO A N 1
ATOM 570 C CA . PRO A 1 78 ? -11.844 7.285 -18.531 1 98.69 78 PRO A CA 1
ATOM 571 C C . PRO A 1 78 ? -11.852 5.809 -18.922 1 98.69 78 PRO A C 1
ATOM 573 O O . PRO A 1 78 ? -12.188 5.473 -20.062 1 98.69 78 PRO A O 1
ATOM 576 N N . ASP A 1 79 ? -11.453 4.969 -18.016 1 98.69 79 ASP A N 1
ATOM 577 C CA . ASP A 1 79 ? -11.344 3.547 -18.328 1 98.69 79 ASP A CA 1
ATOM 578 C C . ASP A 1 79 ? -12.688 2.844 -18.141 1 98.69 79 ASP A C 1
ATOM 580 O O . ASP A 1 79 ? -12.82 1.66 -18.453 1 98.69 79 ASP A O 1
ATOM 584 N N . VAL A 1 80 ? -13.68 3.561 -17.562 1 98.69 80 VAL A N 1
ATOM 585 C CA . VAL A 1 80 ? -14.969 2.938 -17.281 1 98.69 80 VAL A CA 1
ATOM 586 C C . VAL A 1 80 ? -15.539 2.328 -18.562 1 98.69 80 VAL A C 1
ATOM 588 O O . VAL A 1 80 ? -15.602 2.994 -19.594 1 98.69 80 VAL A O 1
ATOM 591 N N . GLY A 1 81 ? -15.875 1.003 -18.5 1 98.75 81 GLY A N 1
ATOM 592 C CA . GLY A 1 81 ? -16.406 0.281 -19.641 1 98.75 81 GLY A CA 1
ATOM 593 C C . GLY A 1 81 ? -15.367 -0.574 -20.344 1 98.75 81 GLY A C 1
ATOM 594 O O . GLY A 1 81 ? -15.711 -1.496 -21.094 1 98.75 81 GLY A O 1
ATOM 595 N N . ALA A 1 82 ? -14.102 -0.312 -20.156 1 98.88 82 ALA A N 1
ATOM 596 C CA . ALA A 1 82 ? -13.023 -1.114 -20.734 1 98.88 82 ALA A CA 1
ATOM 597 C C . ALA A 1 82 ? -12.82 -2.402 -19.938 1 98.88 82 ALA A C 1
ATOM 599 O O . ALA A 1 82 ? -13.133 -2.461 -18.75 1 98.88 82 ALA A O 1
ATOM 600 N N . ARG A 1 83 ? -12.289 -3.451 -20.609 1 98.88 83 ARG A N 1
ATOM 601 C CA . ARG A 1 83 ? -11.875 -4.637 -19.859 1 98.88 83 ARG A CA 1
ATOM 602 C C . ARG A 1 83 ? -10.805 -4.297 -18.844 1 98.88 83 ARG A C 1
ATOM 604 O O . ARG A 1 83 ? -9.859 -3.566 -19.141 1 98.88 83 ARG A O 1
ATOM 611 N N . LYS A 1 84 ? -10.945 -4.781 -17.688 1 98.88 84 LYS A N 1
ATOM 612 C CA . LYS A 1 84 ? -9.969 -4.488 -16.625 1 98.88 84 LYS A CA 1
ATOM 613 C C . LYS A 1 84 ? -8.562 -4.879 -17.062 1 98.88 84 LYS A C 1
ATOM 615 O O . LYS A 1 84 ? -7.602 -4.16 -16.797 1 98.88 84 LYS A O 1
ATOM 620 N N . VAL A 1 85 ? -8.414 -5.996 -17.797 1 98.94 85 VAL A N 1
ATOM 621 C CA . VAL A 1 85 ? -7.09 -6.48 -18.156 1 98.94 85 VAL A CA 1
ATOM 622 C C . VAL A 1 85 ? -6.453 -5.527 -19.172 1 98.94 85 VAL A C 1
ATOM 624 O O . VAL A 1 85 ? -5.238 -5.312 -19.156 1 98.94 85 VAL A O 1
ATOM 627 N N . ASP A 1 86 ? -7.223 -4.945 -20.016 1 98.88 86 ASP A N 1
ATOM 628 C CA . ASP A 1 86 ? -6.699 -3.994 -21 1 98.88 86 ASP A CA 1
ATOM 629 C C . ASP A 1 86 ? -6.312 -2.678 -20.328 1 98.88 86 ASP A C 1
ATOM 631 O O . ASP A 1 86 ? -5.273 -2.098 -20.641 1 98.88 86 ASP A O 1
ATOM 635 N N . SER A 1 87 ? -7.219 -2.23 -19.469 1 98.94 87 SER A N 1
ATOM 636 C CA . SER A 1 87 ? -6.938 -1.025 -18.688 1 98.94 87 SER A CA 1
ATOM 637 C C . SER A 1 87 ? -5.656 -1.173 -17.891 1 98.94 87 SER A C 1
ATOM 639 O O . SER A 1 87 ? -4.805 -0.281 -17.891 1 98.94 87 SER A O 1
ATOM 641 N N . ALA A 1 88 ? -5.504 -2.295 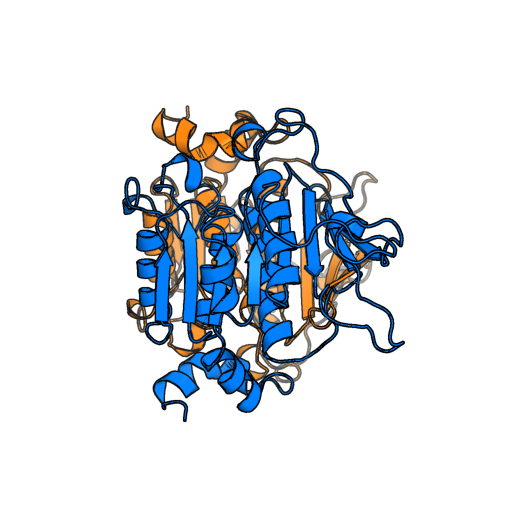-17.219 1 98.94 88 ALA A N 1
ATOM 642 C CA . ALA A 1 88 ? -4.312 -2.564 -16.422 1 98.94 88 ALA A CA 1
ATOM 643 C C . ALA A 1 88 ? -3.066 -2.631 -17.297 1 98.94 88 ALA A C 1
ATOM 645 O O . ALA A 1 88 ? -2.018 -2.09 -16.938 1 98.94 88 ALA A O 1
ATOM 646 N N . ALA A 1 89 ? -3.195 -3.281 -18.406 1 98.94 89 ALA A N 1
ATOM 647 C CA . ALA A 1 89 ? -2.074 -3.402 -19.344 1 98.94 89 ALA A CA 1
ATOM 648 C C . ALA A 1 89 ? -1.589 -2.029 -19.797 1 98.94 89 ALA A C 1
ATOM 650 O O . ALA A 1 89 ? -0.383 -1.779 -19.859 1 98.94 89 ALA A O 1
ATOM 651 N N . ALA A 1 90 ? -2.521 -1.161 -20.125 1 98.88 90 ALA A N 1
ATOM 652 C CA . ALA A 1 90 ? -2.178 0.187 -20.578 1 98.88 90 ALA A CA 1
ATOM 653 C C . ALA A 1 90 ? -1.443 0.955 -19.469 1 98.88 90 ALA A C 1
ATOM 655 O O . ALA A 1 90 ? -0.45 1.634 -19.75 1 98.88 90 ALA A O 1
ATOM 656 N N . ARG A 1 91 ? -1.964 0.854 -18.297 1 98.88 91 ARG A N 1
ATOM 657 C CA . ARG A 1 91 ? -1.334 1.535 -17.172 1 98.88 91 ARG A CA 1
ATOM 658 C C . ARG A 1 91 ? 0.076 1.005 -16.922 1 98.88 91 ARG A C 1
ATOM 660 O O . ARG A 1 91 ? 0.997 1.777 -16.656 1 98.88 91 ARG A O 1
ATOM 667 N N . ILE A 1 92 ? 0.249 -0.289 -16.984 1 98.94 92 ILE A N 1
ATOM 668 C CA . ILE A 1 92 ? 1.546 -0.917 -16.766 1 98.94 92 ILE A CA 1
ATOM 669 C C . ILE A 1 92 ? 2.529 -0.479 -17.844 1 98.94 92 ILE A C 1
ATOM 671 O O . ILE A 1 92 ? 3.68 -0.147 -17.547 1 98.94 92 ILE A O 1
ATOM 675 N N . HIS A 1 93 ? 2.059 -0.448 -19.047 1 98.81 93 HIS A N 1
ATOM 676 C CA . HIS A 1 93 ? 2.918 -0.021 -20.141 1 98.81 93 HIS A CA 1
ATOM 677 C C . HIS A 1 93 ? 3.389 1.416 -19.953 1 98.81 93 HIS A C 1
ATOM 679 O O . HIS A 1 93 ? 4.547 1.736 -20.219 1 98.81 93 HIS A O 1
ATOM 685 N N . ALA A 1 94 ? 2.473 2.266 -19.531 1 98.81 94 ALA A N 1
ATOM 686 C CA . ALA A 1 94 ? 2.842 3.652 -19.266 1 98.81 94 ALA A CA 1
ATOM 687 C C . ALA A 1 94 ? 3.855 3.742 -18.141 1 98.81 94 ALA A C 1
ATOM 689 O O . ALA A 1 94 ? 4.789 4.551 -18.188 1 98.81 94 ALA A O 1
ATOM 690 N N . LEU A 1 95 ? 3.709 2.963 -17.141 1 98.75 95 LEU A N 1
ATOM 691 C CA . LEU A 1 95 ? 4.574 2.975 -15.969 1 98.75 95 LEU A CA 1
ATOM 692 C C . LEU A 1 95 ? 5.953 2.418 -16.297 1 98.75 95 LEU A C 1
ATOM 694 O O . LEU A 1 95 ? 6.969 3.057 -16.016 1 98.75 95 LEU A O 1
ATOM 698 N N . ASN A 1 96 ? 5.984 1.259 -16.969 1 98.75 96 ASN A N 1
ATOM 699 C CA . ASN A 1 96 ? 7.23 0.581 -17.328 1 98.75 96 ASN A CA 1
ATOM 700 C C . ASN A 1 96 ? 7.105 -0.159 -18.656 1 98.75 96 ASN A C 1
ATOM 702 O O . ASN A 1 96 ? 6.66 -1.306 -18.703 1 98.75 96 ASN A O 1
ATOM 706 N N . PRO A 1 97 ? 7.551 0.425 -19.672 1 98.38 97 PRO A N 1
ATOM 707 C CA . PRO A 1 97 ? 7.371 -0.166 -21 1 98.38 97 PRO A CA 1
ATOM 708 C C . PRO A 1 97 ? 8.203 -1.432 -21.203 1 98.38 97 PRO A C 1
ATOM 710 O O . PRO A 1 97 ? 8.023 -2.135 -22.203 1 98.38 97 PRO A O 1
ATOM 713 N N . HIS A 1 98 ? 9.039 -1.796 -20.25 1 98 98 HIS A N 1
ATOM 714 C CA . HIS A 1 98 ? 9.883 -2.979 -20.391 1 98 98 HIS A CA 1
ATOM 715 C C . HIS A 1 98 ? 9.164 -4.227 -19.875 1 98 98 HIS A C 1
ATOM 717 O O . HIS A 1 98 ? 9.648 -5.344 -20.062 1 98 98 HIS A O 1
ATOM 723 N N . VAL A 1 99 ? 8.055 -4.074 -19.25 1 98.75 99 VAL A N 1
ATOM 724 C CA . VAL A 1 99 ? 7.293 -5.195 -18.719 1 98.75 99 VAL A CA 1
ATOM 725 C C . VAL A 1 99 ? 6.328 -5.719 -19.781 1 98.75 99 VAL A C 1
ATOM 727 O O . VAL A 1 99 ? 5.551 -4.953 -20.344 1 98.75 99 VAL A O 1
ATOM 730 N N . GLN A 1 100 ? 6.414 -6.965 -20.062 1 98.81 100 GLN A N 1
ATOM 731 C CA . GLN A 1 100 ? 5.457 -7.605 -20.953 1 98.81 100 GLN A CA 1
ATOM 732 C C . GLN A 1 100 ? 4.176 -7.984 -20.219 1 98.81 100 GLN A C 1
ATOM 734 O O . GLN A 1 100 ? 4.23 -8.664 -19.188 1 98.81 100 GLN A O 1
ATOM 739 N N . VAL A 1 101 ? 3.027 -7.523 -20.719 1 98.94 101 VAL A N 1
ATOM 740 C CA . VAL A 1 101 ? 1.742 -7.875 -20.125 1 98.94 101 VAL A CA 1
ATOM 741 C C . VAL A 1 101 ? 0.988 -8.828 -21.062 1 98.94 101 VAL A C 1
ATOM 743 O O . VAL A 1 101 ? 0.918 -8.602 -22.266 1 98.94 101 VAL A O 1
ATOM 746 N N . VAL A 1 102 ? 0.517 -9.906 -20.531 1 98.88 102 VAL A N 1
ATOM 747 C CA . VAL A 1 102 ? -0.32 -10.859 -21.25 1 98.88 102 VAL A CA 1
ATOM 748 C C . VAL A 1 102 ? -1.714 -10.898 -20.625 1 98.88 102 VAL A C 1
ATOM 750 O O . VAL A 1 102 ? -1.943 -11.609 -19.641 1 98.88 102 VAL A O 1
ATOM 753 N N . PRO A 1 103 ? -2.643 -10.18 -21.203 1 98.81 103 PRO A N 1
ATOM 754 C CA . PRO A 1 103 ? -4 -10.141 -20.656 1 98.81 103 PRO A CA 1
ATOM 755 C C . PRO A 1 103 ? -4.805 -11.398 -20.984 1 98.81 103 PRO A C 1
ATOM 757 O O . PRO A 1 103 ? -4.715 -11.922 -22.094 1 98.81 103 PRO A O 1
ATOM 760 N N . HIS A 1 104 ? -5.508 -11.906 -20.016 1 98.75 104 HIS A N 1
ATOM 761 C CA . HIS A 1 104 ? -6.461 -12.992 -20.172 1 98.75 104 HIS A CA 1
ATOM 762 C C . HIS A 1 104 ? -7.859 -12.57 -19.75 1 98.75 104 HIS A C 1
ATOM 764 O O . HIS A 1 104 ? -8.242 -12.75 -18.578 1 98.75 104 HIS A O 1
ATOM 770 N N . PRO A 1 105 ? -8.656 -12.008 -20.703 1 98.62 105 PRO A N 1
ATOM 771 C CA . PRO A 1 105 ? -10.023 -11.594 -20.375 1 98.62 105 PRO A CA 1
ATOM 772 C C . PRO A 1 105 ? -10.977 -12.773 -20.219 1 98.62 105 PRO A C 1
ATOM 774 O O . PRO A 1 105 ? -11.953 -12.875 -20.969 1 98.62 105 PRO A O 1
ATOM 777 N N . THR A 1 106 ? -10.711 -13.602 -19.25 1 98.12 106 THR A N 1
ATOM 778 C CA . THR A 1 106 ? -11.484 -14.812 -19 1 98.12 106 THR A CA 1
ATOM 779 C C . THR A 1 106 ? -11.641 -15.062 -17.516 1 98.12 106 THR A C 1
ATOM 781 O O . THR A 1 106 ? -10.898 -14.5 -16.703 1 98.12 106 THR A O 1
ATOM 784 N N . HIS A 1 107 ? -12.672 -15.781 -17.203 1 96.88 107 HIS A N 1
ATOM 785 C CA . HIS A 1 107 ? -12.828 -16.297 -15.852 1 96.88 107 HIS A CA 1
ATOM 786 C C . HIS A 1 107 ? -11.906 -17.484 -15.609 1 96.88 107 HIS A C 1
ATOM 788 O O . HIS A 1 107 ? -11.766 -18.359 -16.469 1 96.88 107 HIS A O 1
ATOM 794 N N . LEU A 1 108 ? -11.219 -17.484 -14.523 1 97.56 108 LEU A N 1
ATOM 795 C CA . LEU A 1 108 ? -10.414 -18.641 -14.164 1 97.56 108 LEU A CA 1
ATOM 796 C C . LEU A 1 108 ? -11.312 -19.812 -13.773 1 97.56 108 LEU A C 1
ATOM 798 O O . LEU A 1 108 ? -12.18 -19.688 -12.906 1 97.56 108 LEU A O 1
ATOM 802 N N . THR A 1 109 ? -11.164 -20.922 -14.43 1 97.5 109 THR A N 1
ATOM 803 C CA . THR A 1 109 ? -11.938 -22.141 -14.188 1 97.5 109 THR A CA 1
ATOM 804 C C . THR A 1 109 ? -11.016 -23.359 -14.086 1 97.5 109 THR A C 1
ATOM 806 O O . THR A 1 109 ? -9.812 -23.25 -14.32 1 97.5 109 THR A O 1
ATOM 809 N N . SER A 1 110 ? -11.656 -24.438 -13.68 1 97.56 110 SER A N 1
ATOM 810 C CA . SER A 1 110 ? -10.891 -25.688 -13.609 1 97.56 110 SER A CA 1
ATOM 811 C C . SER A 1 110 ? -10.359 -26.094 -14.977 1 97.56 110 SER A C 1
ATOM 813 O O . SER A 1 110 ? -9.336 -26.781 -15.078 1 97.56 110 SER A O 1
ATOM 815 N N . ALA A 1 111 ? -10.938 -25.578 -16.016 1 97.69 111 ALA A N 1
ATOM 816 C CA . ALA A 1 111 ? -10.578 -25.984 -17.375 1 97.69 111 ALA A CA 1
ATOM 817 C C . ALA A 1 111 ? -9.336 -25.219 -17.844 1 97.69 111 ALA A C 1
ATOM 819 O O . ALA A 1 111 ? -8.578 -25.719 -18.672 1 97.69 111 ALA A O 1
ATOM 820 N N . ASN A 1 112 ? -9.102 -24.062 -17.328 1 97.94 112 ASN A N 1
ATOM 821 C CA . ASN A 1 112 ? -8.023 -23.25 -17.891 1 97.94 112 ASN A CA 1
ATOM 822 C C . ASN A 1 112 ? -6.941 -22.969 -16.844 1 97.94 112 ASN A C 1
ATOM 824 O O . ASN A 1 112 ? -5.848 -22.516 -17.188 1 97.94 112 ASN A O 1
ATOM 828 N N . ALA A 1 113 ? -7.168 -23.281 -15.617 1 98.56 113 ALA A N 1
ATOM 829 C CA . ALA A 1 113 ? -6.309 -22.891 -14.508 1 98.56 113 ALA A CA 1
ATOM 830 C C . ALA A 1 113 ? -4.91 -23.469 -14.664 1 98.56 113 ALA A C 1
ATOM 832 O O . ALA A 1 113 ? -3.914 -22.75 -14.547 1 98.56 113 ALA A O 1
ATOM 833 N N . LEU A 1 114 ? -4.797 -24.734 -14.977 1 98.5 114 LEU A N 1
ATOM 834 C CA . LEU A 1 114 ? -3.5 -25.406 -15.031 1 98.5 114 LEU A CA 1
ATOM 835 C C . LEU A 1 114 ? -2.666 -24.859 -16.188 1 98.5 114 LEU A C 1
ATOM 837 O O . LEU A 1 114 ? -1.444 -24.734 -16.078 1 98.5 114 LEU A O 1
ATOM 841 N N . GLY A 1 115 ? -3.32 -24.562 -17.312 1 98.19 115 GLY A N 1
ATOM 842 C CA . GLY A 1 115 ? -2.613 -23.984 -18.438 1 98.19 115 GLY A CA 1
ATOM 843 C C . GLY A 1 115 ? -2.033 -22.609 -18.125 1 98.19 115 GLY A C 1
ATOM 844 O O . GLY A 1 115 ? -0.883 -22.328 -18.469 1 98.19 115 GLY A O 1
ATOM 845 N N . LEU A 1 116 ? -2.795 -21.781 -17.5 1 98.31 116 LEU A N 1
ATOM 846 C CA . LEU A 1 116 ? -2.375 -20.422 -17.156 1 98.31 116 LEU A CA 1
ATOM 847 C C . LEU A 1 116 ? -1.301 -20.438 -16.078 1 98.31 116 LEU A C 1
ATOM 849 O O . LEU A 1 116 ? -0.294 -19.734 -16.188 1 98.31 116 LEU A O 1
ATOM 853 N N . ILE A 1 117 ? -1.489 -21.266 -15.07 1 98.69 117 ILE A N 1
ATOM 854 C CA . ILE A 1 117 ? -0.609 -21.297 -13.914 1 98.69 117 ILE A CA 1
ATOM 855 C C . ILE A 1 117 ? 0.704 -21.984 -14.281 1 98.69 117 ILE A C 1
ATOM 857 O O . ILE A 1 117 ? 1.778 -21.562 -13.859 1 98.69 117 ILE A O 1
ATOM 861 N N . GLY A 1 118 ? 0.606 -23 -15.07 1 97.88 118 GLY A N 1
ATOM 862 C CA . GLY A 1 118 ? 1.766 -23.797 -15.438 1 97.88 118 GLY A CA 1
ATOM 863 C C . GLY A 1 118 ? 2.832 -23 -16.172 1 97.88 118 GLY A C 1
ATOM 864 O O . GLY A 1 118 ? 4.016 -23.344 -16.109 1 97.88 118 GLY A O 1
ATOM 865 N N . ASP A 1 119 ? 2.477 -21.891 -16.781 1 95.62 119 ASP A N 1
ATOM 866 C CA . ASP A 1 119 ? 3.371 -21.094 -17.609 1 95.62 119 ASP A CA 1
ATOM 867 C C . ASP A 1 119 ? 4.059 -20 -16.781 1 95.62 119 ASP A C 1
ATOM 869 O O . ASP A 1 119 ? 4.855 -19.234 -17.312 1 95.62 119 ASP A O 1
ATOM 873 N N . CYS A 1 120 ? 3.801 -20.016 -15.516 1 98.56 120 CYS A N 1
ATOM 874 C CA . CYS A 1 120 ? 4.301 -18.906 -14.688 1 98.56 120 CYS A CA 1
ATOM 875 C C . CYS A 1 120 ? 5.188 -19.438 -13.562 1 98.56 120 CYS A C 1
ATOM 877 O O . CYS A 1 120 ? 5.184 -20.625 -13.273 1 98.56 120 CYS A O 1
ATOM 879 N N . ASP A 1 121 ? 5.988 -18.531 -13.008 1 98.75 121 ASP A N 1
ATOM 880 C CA . ASP A 1 121 ? 6.906 -18.891 -11.93 1 98.75 121 ASP A CA 1
ATOM 881 C C . ASP A 1 121 ? 6.246 -18.703 -10.562 1 98.75 121 ASP A C 1
ATOM 883 O O . ASP A 1 121 ? 6.625 -19.359 -9.586 1 98.75 121 ASP A O 1
ATOM 887 N N . LEU A 1 122 ? 5.285 -17.844 -10.508 1 98.88 122 LEU A N 1
ATOM 888 C CA . LEU A 1 122 ? 4.637 -17.422 -9.273 1 98.88 122 LEU A CA 1
ATOM 889 C C . LEU A 1 122 ? 3.213 -16.953 -9.539 1 98.88 122 LEU A C 1
ATOM 891 O O . LEU A 1 122 ? 2.945 -16.312 -10.562 1 98.88 122 LEU A O 1
ATOM 895 N N . VAL A 1 123 ? 2.322 -17.281 -8.633 1 98.94 123 VAL A N 1
ATOM 896 C CA . VAL A 1 123 ? 0.926 -16.875 -8.766 1 98.94 123 VAL A CA 1
ATOM 897 C C . VAL A 1 123 ? 0.534 -15.984 -7.586 1 98.94 123 VAL A C 1
ATOM 899 O O . VAL A 1 123 ? 0.884 -16.281 -6.438 1 98.94 123 VAL A O 1
ATOM 902 N N . LEU A 1 124 ? -0.096 -14.867 -7.855 1 98.94 124 LEU A N 1
ATOM 903 C CA . LEU A 1 124 ? -0.723 -14.031 -6.84 1 98.94 124 LEU A CA 1
ATOM 904 C C . LEU A 1 124 ? -2.24 -14.031 -6.996 1 98.94 124 LEU A C 1
ATOM 906 O O . LEU A 1 124 ? -2.76 -13.703 -8.062 1 98.94 124 LEU A O 1
ATOM 910 N N . ASP A 1 125 ? -2.898 -14.406 -5.922 1 98.81 125 ASP A N 1
ATOM 911 C CA . ASP A 1 125 ? -4.355 -14.484 -5.949 1 98.81 125 ASP A CA 1
ATOM 912 C C . ASP A 1 125 ? -4.98 -13.336 -5.152 1 98.81 125 ASP A C 1
ATOM 914 O O . ASP A 1 125 ? -4.871 -13.305 -3.924 1 98.81 125 ASP A O 1
ATOM 918 N N . GLY A 1 126 ? -5.609 -12.43 -5.855 1 97 126 GLY A N 1
ATOM 919 C CA . GLY A 1 126 ? -6.355 -11.344 -5.242 1 97 126 GLY A CA 1
ATOM 920 C C . GLY A 1 126 ? -7.852 -11.43 -5.488 1 97 126 GLY A C 1
ATOM 921 O O . GLY A 1 126 ? -8.531 -10.406 -5.566 1 97 126 GLY A O 1
ATOM 922 N N . SER A 1 127 ? -8.359 -12.594 -5.703 1 95.19 127 SER A N 1
ATOM 923 C CA . SER A 1 127 ? -9.781 -12.781 -5.969 1 95.19 127 SER A CA 1
ATOM 924 C C . SER A 1 127 ? -10.625 -12.445 -4.742 1 95.19 127 SER A C 1
ATOM 926 O O . SER A 1 127 ? -10.102 -12.352 -3.631 1 95.19 127 SER A O 1
ATOM 928 N N . ASP A 1 128 ? -11.906 -12.258 -4.93 1 90.44 128 ASP A N 1
ATOM 929 C CA . ASP A 1 128 ? -12.742 -11.766 -3.84 1 90.44 128 ASP A CA 1
ATOM 930 C C . ASP A 1 128 ? -13.781 -12.812 -3.426 1 90.44 128 ASP A C 1
ATOM 932 O O . ASP A 1 128 ? -14.812 -12.469 -2.842 1 90.44 128 ASP A O 1
ATOM 936 N N . ASN A 1 129 ? -13.523 -14.07 -3.869 1 89.62 129 ASN A N 1
ATOM 937 C CA . ASN A 1 129 ? -14.461 -15.125 -3.488 1 89.62 129 ASN A CA 1
ATOM 938 C C . ASN A 1 129 ? -13.734 -16.422 -3.168 1 89.62 129 ASN A C 1
ATOM 940 O O . ASN A 1 129 ? -12.648 -16.688 -3.699 1 89.62 129 ASN A O 1
ATOM 944 N N . PHE A 1 130 ? -14.383 -17.219 -2.41 1 91.25 130 PHE A N 1
ATOM 945 C CA . PHE A 1 130 ? -13.758 -18.422 -1.877 1 91.25 130 PHE A CA 1
ATOM 946 C C . PHE A 1 130 ? -13.57 -19.469 -2.973 1 91.25 130 PHE A C 1
ATOM 948 O O . PHE A 1 130 ? -12.555 -20.172 -3.004 1 91.25 130 PHE A O 1
ATOM 955 N N . ALA A 1 131 ? -14.492 -19.594 -3.834 1 92.12 131 ALA A N 1
ATOM 956 C CA . ALA A 1 131 ? -14.414 -20.594 -4.887 1 92.12 131 ALA A CA 1
ATOM 957 C C . ALA A 1 131 ? -13.125 -20.453 -5.691 1 92.12 131 ALA A C 1
ATOM 959 O O . ALA A 1 131 ? -12.422 -21.438 -5.945 1 92.12 131 ALA A O 1
ATOM 960 N N . THR A 1 132 ? -12.82 -19.234 -6.102 1 95.06 132 THR A N 1
ATOM 961 C CA . THR A 1 132 ? -11.609 -18.969 -6.871 1 95.06 132 THR A CA 1
ATOM 962 C C . THR A 1 132 ? -10.367 -19.219 -6.027 1 95.06 132 THR A C 1
ATOM 964 O O . THR A 1 132 ? -9.383 -19.797 -6.508 1 95.06 132 THR A O 1
ATOM 967 N N . ARG A 1 133 ? -10.391 -18.844 -4.766 1 96.12 133 ARG A N 1
ATOM 968 C CA . ARG A 1 133 ? -9.234 -19.031 -3.889 1 96.12 133 ARG A CA 1
ATOM 969 C C . ARG A 1 133 ? -8.867 -20.5 -3.764 1 96.12 133 ARG A C 1
ATOM 971 O O . ARG A 1 133 ? -7.688 -20.859 -3.832 1 96.12 133 ARG A O 1
ATOM 978 N N . TYR A 1 134 ? -9.875 -21.359 -3.584 1 96.44 134 TYR A N 1
ATOM 979 C CA . TYR A 1 134 ? -9.617 -22.781 -3.459 1 96.44 134 TYR A CA 1
ATOM 980 C C . TYR A 1 134 ? -9.133 -23.359 -4.781 1 96.44 134 TYR A C 1
ATOM 982 O O . TYR A 1 134 ? -8.211 -24.188 -4.801 1 96.44 134 TYR A O 1
ATOM 990 N N . LEU A 1 135 ? -9.766 -22.922 -5.84 1 97.38 135 LEU A N 1
ATOM 991 C CA . LEU A 1 135 ? -9.359 -23.391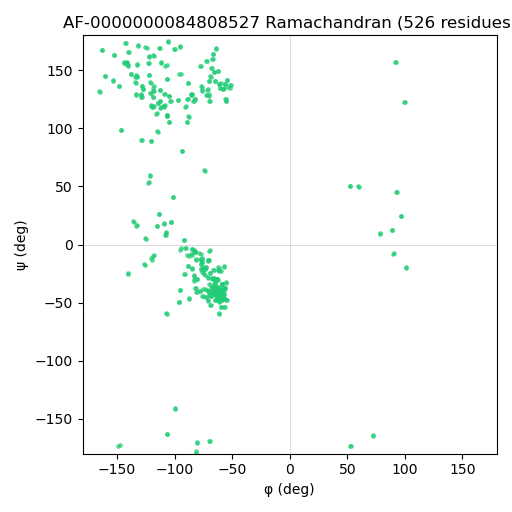 -7.164 1 97.38 135 LEU A CA 1
ATOM 992 C C . LEU A 1 135 ? -7.898 -23.047 -7.438 1 97.38 135 LEU A C 1
ATOM 994 O O . LEU A 1 135 ? -7.121 -23.906 -7.852 1 97.38 135 LEU A O 1
ATOM 998 N N . VAL A 1 136 ? -7.527 -21.797 -7.168 1 98.56 136 VAL A N 1
ATOM 999 C CA . VAL A 1 136 ? -6.172 -21.328 -7.438 1 98.56 136 VAL A CA 1
ATOM 1000 C C . VAL A 1 136 ? -5.18 -22.094 -6.562 1 98.56 136 VAL A C 1
ATOM 1002 O O . VAL A 1 136 ? -4.125 -22.531 -7.039 1 98.56 136 VAL A O 1
ATOM 1005 N N . SER A 1 137 ? -5.527 -22.266 -5.309 1 98.19 137 SER A N 1
ATOM 1006 C CA . SER A 1 137 ? -4.633 -22.953 -4.383 1 98.19 137 SER A CA 1
ATOM 1007 C C . SER A 1 137 ? -4.383 -24.391 -4.812 1 98.19 137 SER A C 1
ATOM 1009 O O . SER A 1 137 ? -3.238 -24.844 -4.871 1 98.19 137 SER A O 1
ATOM 1011 N N . ASP A 1 138 ? -5.445 -25.078 -5.129 1 97.94 138 ASP A N 1
ATOM 1012 C CA . ASP A 1 138 ? -5.316 -26.469 -5.559 1 97.94 138 ASP A CA 1
ATOM 1013 C C . ASP A 1 138 ? -4.543 -26.578 -6.875 1 97.94 138 ASP A C 1
ATOM 1015 O O . ASP A 1 138 ? -3.701 -27.453 -7.039 1 97.94 138 ASP A O 1
ATOM 1019 N N . ALA A 1 139 ? -4.844 -25.688 -7.75 1 98.69 139 ALA A N 1
ATOM 1020 C CA . ALA A 1 139 ? -4.18 -25.672 -9.055 1 98.69 139 ALA A CA 1
ATOM 1021 C C . ALA A 1 139 ? -2.682 -25.422 -8.898 1 98.69 139 ALA A C 1
ATOM 1023 O O . ALA A 1 139 ? -1.866 -26.031 -9.586 1 98.69 139 ALA A O 1
ATOM 1024 N N . CYS A 1 140 ? -2.312 -24.531 -8.047 1 98.75 140 CYS A N 1
ATOM 1025 C CA . CYS A 1 140 ? -0.904 -24.219 -7.809 1 98.75 140 CYS A CA 1
ATOM 1026 C C . CYS A 1 140 ? -0.171 -25.438 -7.262 1 98.75 140 CYS A C 1
ATOM 1028 O O . CYS A 1 140 ? 0.966 -25.719 -7.652 1 98.75 140 CYS A O 1
ATOM 1030 N N . PHE A 1 141 ? -0.79 -26.172 -6.395 1 98.56 141 PHE A N 1
ATOM 1031 C CA . PHE A 1 141 ? -0.179 -27.391 -5.859 1 98.56 141 PHE A CA 1
ATOM 1032 C C . PHE A 1 141 ? 0.085 -28.391 -6.977 1 98.56 141 PHE A C 1
ATOM 1034 O O . PHE A 1 141 ? 1.193 -28.922 -7.094 1 98.56 141 PHE A O 1
ATOM 1041 N N . ILE A 1 142 ? -0.97 -28.578 -7.75 1 98.12 142 ILE A N 1
ATOM 1042 C CA . ILE A 1 142 ? -0.9 -29.578 -8.805 1 98.12 142 ILE A CA 1
ATOM 1043 C C . ILE A 1 142 ? 0.144 -29.172 -9.844 1 98.12 142 ILE A C 1
ATOM 1045 O O . ILE A 1 142 ? 0.919 -30 -10.32 1 98.12 142 ILE A O 1
ATOM 1049 N N . ALA A 1 143 ? 0.191 -27.922 -10.133 1 98.38 143 ALA A N 1
ATOM 1050 C CA . ALA A 1 143 ? 1.129 -27.391 -11.125 1 98.38 143 ALA A CA 1
ATOM 1051 C C . ALA A 1 143 ? 2.504 -27.156 -10.508 1 98.38 143 ALA A C 1
ATOM 1053 O O . ALA A 1 143 ? 3.449 -26.781 -11.211 1 98.38 143 ALA A O 1
ATOM 1054 N N . LYS A 1 144 ? 2.656 -27.328 -9.219 1 98.38 144 LYS A N 1
ATOM 1055 C CA . LYS A 1 144 ? 3.889 -27.156 -8.453 1 98.38 144 LYS A CA 1
ATOM 1056 C C . LYS A 1 144 ? 4.414 -25.734 -8.562 1 98.38 144 LYS A C 1
ATOM 1058 O O . LYS A 1 144 ? 5.586 -25.516 -8.891 1 98.38 144 LYS A O 1
ATOM 1063 N N . LYS A 1 145 ? 3.492 -24.812 -8.32 1 98.75 145 LYS A N 1
ATOM 1064 C CA . LYS A 1 145 ? 3.846 -23.391 -8.359 1 98.75 145 LYS A CA 1
ATOM 1065 C C . LYS A 1 145 ? 3.564 -22.719 -7.016 1 98.75 145 LYS A C 1
ATOM 1067 O O . LYS A 1 145 ? 2.557 -23.016 -6.367 1 98.75 145 LYS A O 1
ATOM 1072 N N . PRO A 1 146 ? 4.434 -21.844 -6.551 1 98.81 146 PRO A N 1
ATOM 1073 C CA . PRO A 1 146 ? 4.141 -21.078 -5.34 1 98.81 146 PRO A CA 1
ATOM 1074 C C . PRO A 1 146 ? 2.969 -20.109 -5.52 1 98.81 146 PRO A C 1
ATOM 1076 O O . PRO A 1 146 ? 2.748 -19.594 -6.621 1 98.81 146 PRO A O 1
ATOM 1079 N N . LEU A 1 147 ? 2.271 -19.906 -4.422 1 98.94 147 LEU A N 1
ATOM 1080 C CA . LEU A 1 147 ? 1.1 -19.031 -4.391 1 98.94 147 LEU A CA 1
ATOM 1081 C C . LEU A 1 147 ? 1.207 -18.016 -3.262 1 98.94 147 LEU A C 1
ATOM 1083 O O . LEU A 1 147 ? 1.508 -18.375 -2.121 1 98.94 147 LEU A O 1
ATOM 1087 N N . ILE A 1 148 ? 1.05 -16.766 -3.588 1 98.94 148 ILE A N 1
ATOM 1088 C CA . ILE A 1 148 ? 0.782 -15.719 -2.609 1 98.94 148 ILE A CA 1
ATOM 1089 C C . ILE A 1 148 ? -0.693 -15.328 -2.662 1 98.94 148 ILE A C 1
ATOM 1091 O O . ILE A 1 148 ? -1.204 -14.945 -3.717 1 98.94 148 ILE A O 1
ATOM 1095 N N . THR A 1 149 ? -1.368 -15.422 -1.531 1 98.81 149 THR A N 1
ATOM 1096 C CA . THR A 1 149 ? -2.805 -15.164 -1.52 1 98.81 149 THR A CA 1
ATOM 1097 C C . THR A 1 149 ? -3.182 -14.258 -0.351 1 98.81 149 THR A C 1
ATOM 1099 O O . THR A 1 149 ? -2.604 -14.359 0.733 1 98.81 149 THR A O 1
ATOM 1102 N N . ALA A 1 150 ? -4.094 -13.344 -0.642 1 98.19 150 ALA A N 1
ATOM 1103 C CA . ALA A 1 150 ? -4.605 -12.422 0.374 1 98.19 150 ALA A CA 1
ATOM 1104 C C . ALA A 1 150 ? -6.129 -12.344 0.325 1 98.19 150 ALA A C 1
ATOM 1106 O O . ALA A 1 150 ? -6.738 -12.648 -0.702 1 98.19 150 ALA A O 1
ATOM 1107 N N . ALA A 1 151 ? -6.68 -11.992 1.436 1 95.88 151 ALA A N 1
ATOM 1108 C CA . ALA A 1 151 ? -8.125 -11.789 1.567 1 95.88 151 ALA A CA 1
ATOM 1109 C C . ALA A 1 151 ? -8.43 -10.5 2.322 1 95.88 151 ALA A C 1
ATOM 1111 O O . ALA A 1 151 ? -7.723 -10.141 3.268 1 95.88 151 ALA A O 1
ATOM 1112 N N . LEU A 1 152 ? -9.508 -9.875 1.88 1 95.81 152 LEU A N 1
ATOM 1113 C CA . LEU A 1 152 ? -9.93 -8.609 2.465 1 95.81 152 LEU A CA 1
ATOM 1114 C C . LEU A 1 152 ? -11.312 -8.734 3.094 1 95.81 152 LEU A C 1
ATOM 1116 O O . LEU A 1 152 ? -12.211 -9.352 2.512 1 95.81 152 LEU A O 1
ATOM 1120 N N . GLY A 1 153 ? -11.469 -8.195 4.25 1 94.12 153 GLY A N 1
ATOM 1121 C CA . GLY A 1 153 ? -12.758 -7.875 4.832 1 94.12 153 GLY A CA 1
ATOM 1122 C C . GLY A 1 153 ? -13.055 -6.387 4.84 1 94.12 153 GLY A C 1
ATOM 1123 O O . GLY A 1 153 ? -12.492 -5.633 4.047 1 94.12 153 GLY A O 1
ATOM 1124 N N . GLN A 1 154 ? -14.023 -6.031 5.656 1 95 154 GLN A N 1
ATOM 1125 C CA . GLN A 1 154 ? -14.375 -4.617 5.738 1 95 154 GLN A CA 1
ATOM 1126 C C . GLN A 1 154 ? -13.234 -3.795 6.316 1 95 154 GLN A C 1
ATOM 1128 O O . GLN A 1 154 ? -12.852 -2.764 5.758 1 95 154 GLN A O 1
ATOM 1133 N N . PHE A 1 155 ? -12.672 -4.297 7.441 1 96.31 155 PHE A N 1
ATOM 1134 C CA . PHE A 1 155 ? -11.586 -3.58 8.109 1 96.31 155 PHE A CA 1
ATOM 1135 C C . PHE A 1 155 ? -10.469 -4.535 8.508 1 96.31 155 PHE A C 1
ATOM 1137 O O . PHE A 1 155 ? -9.688 -4.234 9.406 1 96.31 155 PHE A O 1
ATOM 1144 N N . ASP A 1 156 ? -10.438 -5.676 7.898 1 96.94 156 ASP A N 1
ATOM 1145 C CA . ASP A 1 156 ? -9.414 -6.672 8.195 1 96.94 156 ASP A CA 1
ATOM 1146 C C . ASP A 1 156 ? -8.922 -7.352 6.926 1 96.94 156 ASP A C 1
ATOM 1148 O O . ASP A 1 156 ? -9.508 -7.18 5.855 1 96.94 156 ASP A O 1
ATOM 1152 N N . GLY A 1 157 ? -7.859 -8.016 7 1 97.25 157 GLY A N 1
ATOM 1153 C CA . GLY A 1 157 ? -7.281 -8.75 5.891 1 97.25 157 GLY A CA 1
ATOM 1154 C C . GLY A 1 157 ? -6.246 -9.773 6.328 1 97.25 157 GLY A C 1
ATOM 1155 O O . GLY A 1 157 ? -5.883 -9.828 7.504 1 97.25 157 GLY A O 1
ATOM 1156 N N . SER A 1 158 ? -5.891 -10.617 5.449 1 98.12 158 SER A N 1
ATOM 1157 C CA . SER A 1 158 ? -4.875 -11.633 5.719 1 98.12 158 SER A CA 1
ATOM 1158 C C . SER A 1 158 ? -4.016 -11.898 4.484 1 98.12 158 SER A C 1
ATOM 1160 O O . SER A 1 158 ? -4.422 -11.594 3.361 1 98.12 158 SER A O 1
ATOM 1162 N N . LEU A 1 159 ? -2.852 -12.383 4.676 1 98.69 159 LEU A N 1
ATOM 1163 C CA . LEU A 1 159 ? -1.866 -12.656 3.635 1 98.69 159 LEU A CA 1
ATOM 1164 C C . LEU A 1 159 ? -1.001 -13.859 4.008 1 98.69 159 LEU A C 1
ATOM 1166 O O . LEU A 1 159 ? -0.579 -13.992 5.16 1 98.69 159 LEU A O 1
ATOM 1170 N N . THR A 1 160 ? -0.74 -14.742 3.074 1 98.81 160 THR A N 1
ATOM 1171 C CA . THR A 1 160 ? 0.196 -15.844 3.293 1 98.81 160 THR A CA 1
ATOM 1172 C C . THR A 1 160 ? 0.832 -16.281 1.978 1 98.81 160 THR A C 1
ATOM 1174 O O . THR A 1 160 ? 0.389 -15.875 0.901 1 98.81 160 THR A O 1
ATOM 1177 N N . THR A 1 161 ? 1.886 -16.984 2.09 1 98.81 161 THR A N 1
ATOM 1178 C CA . THR A 1 161 ? 2.559 -17.641 0.97 1 98.81 161 THR A CA 1
ATOM 1179 C C . THR A 1 161 ? 2.459 -19.156 1.085 1 98.81 161 THR A C 1
ATOM 1181 O O . THR A 1 161 ? 2.68 -19.719 2.16 1 98.81 161 THR A O 1
ATOM 1184 N N . ILE A 1 162 ? 2.094 -19.781 -0.006 1 98.69 162 ILE A N 1
ATOM 1185 C CA . ILE A 1 162 ? 1.895 -21.219 -0.019 1 98.69 162 ILE A CA 1
ATOM 1186 C C . ILE A 1 162 ? 2.855 -21.875 -1.015 1 98.69 162 ILE A C 1
ATOM 1188 O O . ILE A 1 162 ? 2.834 -21.547 -2.205 1 98.69 162 ILE A O 1
ATOM 1192 N N . ARG A 1 163 ? 3.688 -22.703 -0.558 1 98.31 163 ARG A N 1
ATOM 1193 C CA . ARG A 1 163 ? 4.555 -23.562 -1.353 1 98.31 163 ARG A CA 1
ATOM 1194 C C . ARG A 1 163 ? 4.301 -25.031 -1.033 1 98.31 163 ARG A C 1
ATOM 1196 O O . ARG A 1 163 ? 5.23 -25.766 -0.689 1 98.31 163 ARG A O 1
ATOM 1203 N N . ALA A 1 164 ? 3.104 -25.375 -1.256 1 97.62 164 ALA A N 1
ATOM 1204 C CA . ALA A 1 164 ? 2.582 -26.641 -0.767 1 97.62 164 ALA A CA 1
ATOM 1205 C C . ALA A 1 164 ? 3.275 -27.812 -1.45 1 97.62 164 ALA A C 1
ATOM 1207 O O . ALA A 1 164 ? 3.291 -28.922 -0.919 1 97.62 164 ALA A O 1
ATOM 1208 N N . HIS A 1 165 ? 3.871 -27.625 -2.621 1 97.12 165 HIS A N 1
ATOM 1209 C CA . HIS A 1 165 ? 4.512 -28.672 -3.406 1 97.12 165 HIS A CA 1
ATOM 1210 C C . HIS A 1 165 ? 5.926 -28.953 -2.906 1 97.12 165 HIS A C 1
ATOM 1212 O O . HIS A 1 165 ? 6.578 -29.891 -3.361 1 97.12 165 HIS A O 1
ATOM 1218 N N . GLU A 1 166 ? 6.363 -28.141 -1.962 1 97.88 166 GLU A N 1
ATOM 1219 C CA . GLU A 1 166 ? 7.73 -28.25 -1.455 1 97.88 166 GLU A CA 1
ATOM 1220 C C . GLU A 1 166 ? 7.742 -28.703 -0.002 1 97.88 166 GLU A C 1
ATOM 1222 O O . GLU A 1 166 ? 6.699 -28.75 0.652 1 97.88 166 GLU A O 1
ATOM 1227 N N . LYS A 1 167 ? 8.945 -29.062 0.486 1 97.12 167 LYS A N 1
ATOM 1228 C CA . LYS A 1 167 ? 9.188 -29.406 1.882 1 97.12 167 LYS A CA 1
ATOM 1229 C C . LYS A 1 167 ? 9.961 -28.297 2.598 1 97.12 167 LYS A C 1
ATOM 1231 O O . LYS A 1 167 ? 10.648 -27.5 1.957 1 97.12 167 LYS A O 1
ATOM 1236 N N . ASN A 1 168 ? 9.75 -28.281 3.932 1 95.12 168 ASN A N 1
ATOM 1237 C CA . ASN A 1 168 ? 10.508 -27.312 4.711 1 95.12 168 ASN A CA 1
ATOM 1238 C C . ASN A 1 168 ? 11.914 -27.812 5.012 1 95.12 168 ASN A C 1
ATOM 1240 O O . ASN A 1 168 ? 12.336 -28.844 4.492 1 95.12 168 ASN A O 1
ATOM 1244 N N . ALA A 1 169 ? 12.68 -27 5.73 1 91.25 169 ALA A N 1
ATOM 1245 C CA . ALA A 1 169 ? 14.078 -27.312 6.027 1 91.25 169 ALA A CA 1
ATOM 1246 C C . ALA A 1 169 ? 14.203 -28.625 6.789 1 91.25 169 ALA A C 1
ATOM 1248 O O . ALA A 1 169 ? 15.242 -29.297 6.715 1 91.25 169 ALA A O 1
ATOM 1249 N N . GLN A 1 170 ? 13.148 -29.047 7.457 1 94.44 170 GLN A N 1
ATOM 1250 C CA . GLN A 1 170 ? 13.148 -30.266 8.25 1 94.44 170 GLN A CA 1
ATOM 1251 C C . GLN A 1 170 ? 12.703 -31.469 7.41 1 94.44 170 GLN A C 1
ATOM 1253 O O . GLN A 1 170 ? 12.625 -32.594 7.914 1 94.44 170 GLN A O 1
ATOM 1258 N N . GLY A 1 171 ? 12.352 -31.188 6.199 1 94.56 171 GLY A N 1
ATOM 1259 C CA . GLY A 1 171 ? 11.953 -32.25 5.293 1 94.56 171 GLY A CA 1
ATOM 1260 C C . GLY A 1 171 ? 10.469 -32.562 5.359 1 94.56 171 GLY A C 1
ATOM 1261 O O . GLY A 1 171 ? 10.016 -33.562 4.809 1 94.56 171 GLY A O 1
ATOM 1262 N N . GLU A 1 172 ? 9.781 -31.734 5.977 1 94.81 172 GLU A N 1
ATOM 1263 C CA . GLU A 1 172 ? 8.336 -31.922 6.102 1 94.81 172 GLU A CA 1
ATOM 1264 C C . GLU A 1 172 ? 7.586 -31.172 5.012 1 94.81 172 GLU A C 1
ATOM 1266 O O . GLU A 1 172 ? 7.992 -30.062 4.625 1 94.81 172 GLU A O 1
ATOM 1271 N N . PRO A 1 173 ? 6.465 -31.797 4.617 1 96.56 173 PRO A N 1
ATOM 1272 C CA . PRO A 1 173 ? 5.684 -31.047 3.621 1 96.56 173 PRO A CA 1
ATOM 1273 C C . PRO A 1 173 ? 5.191 -29.703 4.137 1 96.56 173 PRO A C 1
ATOM 1275 O O . PRO A 1 173 ? 4.785 -29.594 5.297 1 96.56 173 PRO A O 1
ATOM 1278 N N . ASN A 1 174 ? 5.273 -28.672 3.305 1 98.19 174 ASN A N 1
ATOM 1279 C CA . ASN A 1 174 ? 4.711 -27.375 3.645 1 98.19 174 ASN A CA 1
ATOM 1280 C C . ASN A 1 174 ? 3.186 -27.422 3.695 1 98.19 174 ASN A C 1
ATOM 1282 O O . ASN A 1 174 ? 2.562 -28.234 3.01 1 98.19 174 ASN A O 1
ATOM 1286 N N . PRO A 1 175 ? 2.615 -26.594 4.465 1 98.31 175 PRO A N 1
ATOM 1287 C CA . PRO A 1 175 ? 1.153 -26.578 4.547 1 98.31 175 PRO A CA 1
ATOM 1288 C C . PRO A 1 175 ? 0.499 -26 3.295 1 98.31 175 PRO A C 1
ATOM 1290 O O . PRO A 1 175 ? 1.15 -25.297 2.527 1 98.31 175 PRO A O 1
ATOM 1293 N N . THR A 1 176 ? -0.767 -26.375 3.102 1 98 176 THR A N 1
ATOM 1294 C CA . THR A 1 176 ? -1.581 -25.859 2.006 1 98 176 THR A CA 1
ATOM 1295 C C . THR A 1 176 ? -2.605 -24.844 2.523 1 98 176 THR A C 1
ATOM 1297 O O . THR A 1 176 ? -2.721 -24.641 3.732 1 98 176 THR A O 1
ATOM 1300 N N . TYR A 1 177 ? -3.305 -24.25 1.614 1 97.62 177 TYR A N 1
ATOM 1301 C CA . TYR A 1 177 ? -4.402 -23.359 1.974 1 97.62 177 TYR A CA 1
ATOM 1302 C C . TYR A 1 177 ? -5.457 -24.094 2.795 1 97.62 177 TYR A C 1
ATOM 1304 O O . TYR A 1 177 ? -6.035 -23.531 3.725 1 97.62 177 TYR A O 1
ATOM 1312 N N . ARG A 1 178 ? -5.645 -25.328 2.498 1 96.75 178 ARG A N 1
ATOM 1313 C CA . ARG A 1 178 ? -6.668 -26.141 3.146 1 96.75 178 ARG A CA 1
ATOM 1314 C C . ARG A 1 178 ? -6.234 -26.562 4.551 1 96.75 178 ARG A C 1
ATOM 1316 O O . ARG A 1 178 ? -7.039 -27.062 5.332 1 96.75 178 ARG A O 1
ATOM 1323 N N . CYS A 1 179 ? -4.988 -26.375 4.918 1 97.5 179 CYS A N 1
ATOM 1324 C CA . CYS A 1 179 ? -4.551 -26.578 6.293 1 97.5 179 CYS A CA 1
ATOM 1325 C C . CYS A 1 179 ? -5.035 -25.453 7.195 1 97.5 179 CYS A C 1
ATOM 1327 O O . CYS A 1 179 ? -5.223 -25.656 8.398 1 97.5 179 CYS A O 1
ATOM 1329 N N . LEU A 1 180 ? -5.27 -24.25 6.598 1 95.19 180 LEU A N 1
ATOM 1330 C CA . LEU A 1 180 ? -5.82 -23.109 7.301 1 95.19 180 LEU A CA 1
ATOM 1331 C C . LEU A 1 180 ? -7.348 -23.141 7.281 1 95.19 180 LEU A C 1
ATOM 1333 O O . LEU A 1 180 ? -7.988 -22.891 8.305 1 95.19 180 LEU A O 1
ATOM 1337 N N . PHE A 1 181 ? -7.809 -23.422 6.059 1 93.31 181 PHE A N 1
ATOM 1338 C CA . PHE A 1 181 ? -9.242 -23.422 5.777 1 93.31 181 PHE A CA 1
ATOM 1339 C C . PHE A 1 181 ? -9.656 -24.719 5.082 1 93.31 181 PHE A C 1
ATOM 1341 O O . PHE A 1 181 ? -9.75 -24.766 3.852 1 93.31 181 PHE A O 1
ATOM 1348 N N . PRO A 1 182 ? -10.016 -25.688 5.809 1 91.94 182 PRO A N 1
ATOM 1349 C CA . PRO A 1 182 ? -10.195 -27.031 5.25 1 91.94 182 PRO A CA 1
ATOM 1350 C C . PRO A 1 182 ? -11.281 -27.094 4.18 1 91.94 182 PRO A C 1
ATOM 1352 O O . PRO A 1 182 ? -11.125 -27.766 3.164 1 91.94 182 PRO A O 1
ATOM 1355 N N . GLU A 1 183 ? -12.406 -26.312 4.477 1 89.06 183 GLU A N 1
ATOM 1356 C CA . GLU A 1 183 ? -13.508 -26.281 3.523 1 89.06 183 GLU A CA 1
ATOM 1357 C C . GLU A 1 183 ? -13.969 -24.844 3.262 1 89.06 183 GLU A C 1
ATOM 1359 O O . GLU A 1 183 ? -13.906 -24 4.152 1 89.06 183 GLU A O 1
ATOM 1364 N N . ALA A 1 184 ? -14.344 -24.719 1.998 1 87.5 184 ALA A N 1
ATOM 1365 C CA . ALA A 1 184 ? -14.922 -23.422 1.677 1 87.5 184 ALA A CA 1
ATOM 1366 C C . ALA A 1 184 ? -16.234 -23.203 2.436 1 87.5 184 ALA A C 1
ATOM 1368 O O . ALA A 1 184 ? -17.031 -24.125 2.596 1 87.5 184 ALA A O 1
ATOM 1369 N N . PRO A 1 185 ? -16.422 -21.969 2.893 1 86.06 185 PRO A N 1
ATOM 1370 C CA . PRO A 1 185 ? -17.75 -21.719 3.453 1 86.06 185 PRO A CA 1
ATOM 1371 C C . PRO A 1 185 ? -18.859 -21.875 2.424 1 86.06 185 PRO A C 1
ATOM 1373 O O . PRO A 1 185 ? -18.625 -21.703 1.224 1 86.06 185 PRO A O 1
ATOM 1376 N N . PRO A 1 186 ? -20 -22.297 2.953 1 82.31 186 PRO A N 1
ATOM 1377 C CA . PRO A 1 186 ? -21.125 -22.406 2.006 1 82.31 186 PRO A CA 1
ATOM 1378 C C . PRO A 1 186 ? -21.375 -21.094 1.251 1 82.31 186 PRO A C 1
ATOM 1380 O O . PRO A 1 186 ? -21.219 -20.016 1.816 1 82.31 186 PRO A O 1
ATOM 1383 N N . PRO A 1 187 ? -21.703 -21.312 -0.017 1 77.19 187 PRO A N 1
ATOM 1384 C CA . PRO A 1 187 ? -21.984 -20.109 -0.8 1 77.19 187 PRO A CA 1
ATOM 1385 C C . PRO A 1 187 ? -23.016 -19.203 -0.13 1 77.19 187 PRO A C 1
ATOM 1387 O O . PRO A 1 187 ? -23.984 -19.688 0.462 1 77.19 187 PRO A O 1
ATOM 1390 N N . GLY A 1 188 ? -22.75 -17.922 -0.156 1 72.56 188 GLY A N 1
ATOM 1391 C CA . GLY A 1 188 ? -23.719 -16.953 0.353 1 72.56 188 GLY A CA 1
ATOM 1392 C C . GLY A 1 188 ? -23.531 -16.656 1.828 1 72.56 188 GLY A C 1
ATOM 1393 O O . GLY A 1 188 ? -24.172 -15.742 2.361 1 72.56 188 GLY A O 1
ATOM 1394 N N . THR A 1 189 ? -22.656 -17.359 2.553 1 76.88 189 THR A N 1
ATOM 1395 C CA . THR A 1 189 ? -22.516 -17.172 3.992 1 76.88 189 THR A CA 1
ATOM 1396 C C . THR A 1 189 ? -21.609 -15.984 4.297 1 76.88 189 THR A C 1
ATOM 1398 O O . THR A 1 189 ? -21.766 -15.312 5.316 1 76.88 189 THR A O 1
ATOM 1401 N N . VAL A 1 190 ? -20.656 -15.781 3.387 1 77.75 190 VAL A N 1
ATOM 1402 C CA . VAL A 1 190 ? -19.766 -14.641 3.545 1 77.75 190 VAL A CA 1
ATOM 1403 C C . VAL A 1 190 ? -19.922 -13.695 2.354 1 77.75 190 VAL A C 1
ATOM 1405 O O . VAL A 1 190 ? -19.703 -14.094 1.205 1 77.75 190 VAL A O 1
ATOM 1408 N N . PRO A 1 191 ? -20.328 -12.5 2.674 1 77.06 191 PRO A N 1
ATOM 1409 C CA . PRO A 1 191 ? -20.5 -11.578 1.548 1 77.06 191 PRO A CA 1
ATOM 1410 C C . PRO A 1 191 ? -19.156 -11.18 0.922 1 77.06 191 PRO A C 1
ATOM 1412 O O . PRO A 1 191 ? -18.156 -11.055 1.628 1 77.06 191 PRO A O 1
ATOM 1415 N N . ALA A 1 192 ? -19.266 -11.023 -0.409 1 78.88 192 ALA A N 1
ATOM 1416 C CA . ALA A 1 192 ? -18.109 -10.477 -1.117 1 78.88 192 ALA A CA 1
ATOM 1417 C C . ALA A 1 192 ? -17.875 -9.016 -0.735 1 78.88 192 ALA A C 1
ATOM 1419 O O . ALA A 1 192 ? -18.781 -8.352 -0.233 1 78.88 192 ALA A O 1
ATOM 1420 N N . CYS A 1 193 ? -16.719 -8.57 -0.949 1 77.88 193 CYS A N 1
ATOM 1421 C CA . CYS A 1 193 ? -16.344 -7.195 -0.639 1 77.88 193 CYS A CA 1
ATOM 1422 C C . CYS A 1 193 ? -17.281 -6.207 -1.332 1 77.88 193 CYS A C 1
ATOM 1424 O O . CYS A 1 193 ? -17.547 -5.125 -0.808 1 77.88 193 CYS A O 1
ATOM 1426 N N . GLU A 1 194 ? -17.734 -6.57 -2.465 1 78.69 194 GLU A N 1
ATOM 1427 C CA . GLU A 1 194 ? -18.656 -5.723 -3.219 1 78.69 194 GLU A CA 1
ATOM 1428 C C . GLU A 1 194 ? -19.953 -5.5 -2.453 1 78.69 194 GLU A C 1
ATOM 1430 O O . GLU A 1 194 ? -20.562 -4.43 -2.539 1 78.69 194 GLU A O 1
ATOM 1435 N N . GLU A 1 195 ? -20.266 -6.434 -1.725 1 82.25 195 GLU A N 1
ATOM 1436 C CA . GLU A 1 195 ? -21.516 -6.367 -0.987 1 82.25 195 GLU A CA 1
ATOM 1437 C C . GLU A 1 195 ? -21.297 -5.836 0.427 1 82.25 195 GLU A C 1
ATOM 1439 O O . GLU A 1 195 ? -22.047 -4.984 0.9 1 82.25 195 GLU A O 1
ATOM 1444 N N . ALA A 1 196 ? -20.25 -6.238 1.035 1 88.81 196 ALA A N 1
ATOM 1445 C CA . ALA A 1 196 ? -20.016 -5.945 2.447 1 88.81 196 ALA A CA 1
ATOM 1446 C C . ALA A 1 196 ? -19.375 -4.574 2.623 1 88.81 196 ALA A C 1
ATOM 1448 O O . ALA A 1 196 ? -19.469 -3.969 3.693 1 88.81 196 ALA A O 1
ATOM 1449 N N . GLY A 1 197 ? -18.734 -4.059 1.565 1 93.12 197 GLY A N 1
ATOM 1450 C CA . GLY A 1 197 ? -17.938 -2.848 1.663 1 93.12 197 GLY A CA 1
ATOM 1451 C C . GLY A 1 197 ? -16.469 -3.119 1.953 1 93.12 197 GLY A C 1
ATOM 1452 O O . GLY A 1 197 ? -16.125 -4.18 2.479 1 93.12 197 GLY A O 1
ATOM 1453 N N . VAL A 1 198 ? -15.672 -2.189 1.603 1 94.25 198 VAL A N 1
ATOM 1454 C CA . VAL A 1 198 ? -14.227 -2.314 1.796 1 94.25 198 VAL A CA 1
ATOM 1455 C C . VAL A 1 198 ? -13.578 -0.932 1.75 1 94.25 198 VAL A C 1
ATOM 1457 O O . VAL A 1 198 ? -14.031 -0.052 1.013 1 94.25 198 VAL A O 1
ATOM 1460 N N . MET A 1 199 ? -12.562 -0.768 2.533 1 95.12 199 MET A N 1
ATOM 1461 C CA . MET A 1 199 ? -11.758 0.449 2.471 1 95.12 199 MET A CA 1
ATOM 1462 C C . MET A 1 199 ? -10.703 0.349 1.374 1 95.12 199 MET A C 1
ATOM 1464 O O . MET A 1 199 ? -9.852 -0.544 1.402 1 95.12 199 MET A O 1
ATOM 1468 N N . GLY A 1 200 ? -10.703 1.284 0.433 1 97.38 200 GLY A N 1
ATOM 1469 C CA . GLY A 1 200 ? -9.766 1.239 -0.677 1 97.38 200 GLY A CA 1
ATOM 1470 C C . GLY A 1 200 ? -8.312 1.199 -0.233 1 97.38 200 GLY A C 1
ATOM 1471 O O . GLY A 1 200 ? -7.516 0.422 -0.764 1 97.38 200 GLY A O 1
ATOM 1472 N N . ALA A 1 201 ? -7.98 1.999 0.745 1 98.38 201 ALA A N 1
ATOM 1473 C CA . ALA A 1 201 ? -6.605 2.09 1.224 1 98.38 201 ALA A CA 1
ATOM 1474 C C . ALA A 1 201 ? -6.152 0.773 1.847 1 98.38 201 ALA A C 1
ATOM 1476 O O . ALA A 1 201 ? -4.965 0.445 1.824 1 98.38 201 ALA A O 1
ATOM 1477 N N . LEU A 1 202 ? -7.094 0.027 2.465 1 98.31 202 LEU A N 1
ATOM 1478 C CA . LEU A 1 202 ? -6.766 -1.29 2.996 1 98.31 202 LEU A CA 1
ATOM 1479 C C . LEU A 1 202 ? -6.363 -2.244 1.877 1 98.31 202 LEU A C 1
ATOM 1481 O O . LEU A 1 202 ? -5.43 -3.035 2.035 1 98.31 202 LEU A O 1
ATOM 1485 N N . ALA A 1 203 ? -7.086 -2.188 0.752 1 98.31 203 ALA A N 1
ATOM 1486 C CA . ALA A 1 203 ? -6.703 -2.973 -0.419 1 98.31 203 ALA A CA 1
ATOM 1487 C C . ALA A 1 203 ? -5.309 -2.584 -0.902 1 98.31 203 ALA A C 1
ATOM 1489 O O . ALA A 1 203 ? -4.52 -3.447 -1.297 1 98.31 203 ALA A O 1
ATOM 1490 N N . GLY A 1 204 ? -5.02 -1.264 -0.892 1 98.75 204 GLY A N 1
ATOM 1491 C CA . GLY A 1 204 ? -3.689 -0.787 -1.237 1 98.75 204 GLY A CA 1
ATOM 1492 C C . GLY A 1 204 ? -2.602 -1.357 -0.349 1 98.75 204 GLY A C 1
ATOM 1493 O O . GLY A 1 204 ? -1.553 -1.783 -0.838 1 98.75 204 GLY A O 1
ATOM 1494 N N . LEU A 1 205 ? -2.871 -1.345 0.913 1 98.62 205 LEU A N 1
ATOM 1495 C CA . LEU A 1 205 ? -1.959 -1.862 1.927 1 98.62 205 LEU A CA 1
ATOM 1496 C C . LEU A 1 205 ? -1.665 -3.34 1.691 1 98.62 205 LEU A C 1
ATOM 1498 O O . LEU A 1 205 ? -0.508 -3.729 1.518 1 98.62 205 LEU A O 1
ATOM 1502 N N . LEU A 1 206 ? -2.67 -4.098 1.595 1 98.62 206 LEU A N 1
ATOM 1503 C CA . LEU A 1 206 ? -2.5 -5.539 1.468 1 98.62 206 LEU A CA 1
ATOM 1504 C C . LEU A 1 206 ? -1.918 -5.902 0.106 1 98.62 206 LEU A C 1
ATOM 1506 O O . LEU A 1 206 ? -1.083 -6.805 0.003 1 98.62 206 LEU A O 1
ATOM 1510 N N . GLY A 1 207 ? -2.379 -5.254 -0.928 1 98.88 207 GLY A N 1
ATOM 1511 C CA . GLY A 1 207 ? -1.812 -5.492 -2.246 1 98.88 207 GLY A CA 1
ATOM 1512 C C . GLY A 1 207 ? -0.335 -5.16 -2.33 1 98.88 207 GLY A C 1
ATOM 1513 O O . GLY A 1 207 ? 0.429 -5.867 -2.992 1 98.88 207 GLY A O 1
ATOM 1514 N N . SER A 1 208 ? 0.069 -4.105 -1.703 1 98.88 208 SER A N 1
ATOM 1515 C CA . SER A 1 208 ? 1.486 -3.76 -1.67 1 98.88 208 SER A CA 1
ATOM 1516 C C . SER A 1 208 ? 2.291 -4.797 -0.895 1 98.88 208 SER A C 1
ATOM 1518 O O . SER A 1 208 ? 3.436 -5.09 -1.246 1 98.88 208 SER A O 1
ATOM 1520 N N . MET A 1 209 ? 1.699 -5.328 0.158 1 98.75 209 MET A N 1
ATOM 1521 C CA . MET A 1 209 ? 2.342 -6.414 0.894 1 98.75 209 MET A CA 1
ATOM 1522 C C . MET A 1 209 ? 2.533 -7.637 0.003 1 98.75 209 MET A C 1
ATOM 1524 O O . MET A 1 209 ? 3.58 -8.281 0.047 1 98.75 209 MET A O 1
ATOM 1528 N N . MET A 1 210 ? 1.517 -7.914 -0.769 1 98.94 210 MET A N 1
ATOM 1529 C CA . MET A 1 210 ? 1.612 -9.031 -1.708 1 98.94 210 MET A CA 1
ATOM 1530 C C . MET A 1 210 ? 2.766 -8.82 -2.684 1 98.94 210 MET A C 1
ATOM 1532 O O . MET A 1 210 ? 3.541 -9.742 -2.939 1 98.94 210 MET A O 1
ATOM 1536 N N . ALA A 1 211 ? 2.842 -7.594 -3.211 1 98.94 211 ALA A N 1
ATOM 1537 C CA . ALA A 1 211 ? 3.91 -7.273 -4.156 1 98.94 211 ALA A CA 1
ATOM 1538 C C . ALA A 1 211 ? 5.281 -7.438 -3.506 1 98.94 211 ALA A C 1
ATOM 1540 O O . ALA A 1 211 ? 6.207 -7.977 -4.117 1 98.94 211 ALA A O 1
ATOM 1541 N N . LEU A 1 212 ? 5.379 -6.953 -2.295 1 98.56 212 LEU A N 1
ATOM 1542 C CA . LEU A 1 212 ? 6.637 -7.07 -1.563 1 98.56 212 LEU A CA 1
ATOM 1543 C C . LEU A 1 212 ? 7.012 -8.531 -1.352 1 98.56 212 LEU A C 1
ATOM 1545 O O . LEU A 1 212 ? 8.172 -8.914 -1.523 1 98.56 212 LEU A O 1
ATOM 1549 N N . GLU A 1 213 ? 6.07 -9.344 -0.969 1 98.5 213 GLU A N 1
ATOM 1550 C CA . GLU A 1 213 ? 6.285 -10.781 -0.788 1 98.5 213 GLU A CA 1
ATOM 1551 C C . GLU A 1 213 ? 6.719 -11.445 -2.092 1 98.5 213 GLU A C 1
ATOM 1553 O O . GLU A 1 213 ? 7.602 -12.305 -2.094 1 98.5 213 GLU A O 1
ATOM 1558 N N . ALA A 1 214 ? 6.105 -11.039 -3.172 1 98.88 214 ALA A N 1
ATOM 1559 C CA . ALA A 1 214 ? 6.449 -11.578 -4.484 1 98.88 214 ALA A CA 1
ATOM 1560 C C . ALA A 1 214 ? 7.891 -11.25 -4.852 1 98.88 214 ALA A C 1
ATOM 1562 O O . ALA A 1 214 ? 8.633 -12.109 -5.332 1 98.88 214 ALA A O 1
ATOM 1563 N N . ILE A 1 215 ? 8.25 -10.008 -4.645 1 98.62 215 ILE A N 1
ATOM 1564 C CA . ILE A 1 215 ? 9.617 -9.586 -4.953 1 98.62 215 ILE A CA 1
ATOM 1565 C C . ILE A 1 215 ? 10.602 -10.383 -4.105 1 98.62 215 ILE A C 1
ATOM 1567 O O . ILE A 1 215 ? 11.625 -10.852 -4.609 1 98.62 215 ILE A O 1
ATOM 1571 N N . ARG A 1 216 ? 10.266 -10.539 -2.83 1 97.44 216 ARG A N 1
ATOM 1572 C CA . ARG A 1 216 ? 11.109 -11.336 -1.942 1 97.44 216 ARG A CA 1
ATOM 1573 C C . ARG A 1 216 ? 11.258 -12.766 -2.463 1 97.44 216 ARG A C 1
ATOM 1575 O O . ARG A 1 216 ? 12.359 -13.312 -2.486 1 97.44 216 ARG A O 1
ATOM 1582 N N . GLU A 1 217 ? 10.18 -13.367 -2.914 1 97.25 217 GLU A N 1
ATOM 1583 C CA . GLU A 1 217 ? 10.172 -14.742 -3.414 1 97.25 217 GLU A CA 1
ATOM 1584 C C . GLU A 1 217 ? 11.016 -14.875 -4.676 1 97.25 217 GLU A C 1
ATOM 1586 O O . GLU A 1 217 ? 11.711 -15.875 -4.859 1 97.25 217 GLU A O 1
ATOM 1591 N N . ILE A 1 218 ? 10.961 -13.891 -5.508 1 98.44 218 ILE A N 1
ATOM 1592 C CA . ILE A 1 218 ? 11.641 -13.938 -6.801 1 98.44 218 ILE A CA 1
ATOM 1593 C C . ILE A 1 218 ? 13.141 -13.719 -6.605 1 98.44 218 ILE A C 1
ATOM 1595 O O . ILE A 1 218 ? 13.953 -14.43 -7.188 1 98.44 218 ILE A O 1
ATOM 1599 N N . VAL A 1 219 ? 13.461 -12.727 -5.766 1 97.69 219 VAL A N 1
ATOM 1600 C CA . VAL A 1 219 ? 14.859 -12.32 -5.594 1 97.69 219 VAL A CA 1
ATOM 1601 C C . VAL A 1 219 ? 15.547 -13.266 -4.609 1 97.69 219 VAL A C 1
ATOM 1603 O O . VAL A 1 219 ? 16.734 -13.547 -4.746 1 97.69 219 VAL A O 1
ATOM 1606 N N . GLY A 1 220 ? 14.836 -13.695 -3.584 1 95.75 220 GLY A N 1
ATOM 1607 C CA . GLY A 1 220 ? 15.383 -14.664 -2.646 1 95.75 220 GLY A CA 1
ATOM 1608 C C . GLY A 1 220 ? 16.047 -14.023 -1.442 1 95.75 220 GLY A C 1
ATOM 1609 O O . GLY A 1 220 ? 17.109 -14.453 -1.016 1 95.75 220 GLY A O 1
ATOM 1610 N N . PHE A 1 221 ? 15.391 -13 -0.823 1 94.5 221 PHE A N 1
ATOM 1611 C CA . PHE A 1 221 ? 15.938 -12.391 0.385 1 94.5 221 PHE A CA 1
ATOM 1612 C C . PHE A 1 221 ? 14.938 -12.477 1.531 1 94.5 221 PHE A C 1
ATOM 1614 O O . PHE A 1 221 ? 13.75 -12.711 1.308 1 94.5 221 PHE A O 1
ATOM 1621 N N . GLY A 1 222 ? 15.414 -12.43 2.75 1 95.56 222 GLY A N 1
ATOM 1622 C CA . GLY A 1 222 ? 14.547 -12.375 3.914 1 95.56 222 GLY A CA 1
ATOM 1623 C C . GLY A 1 222 ? 13.836 -13.688 4.195 1 95.56 222 GLY A C 1
ATOM 1624 O O . GLY A 1 222 ? 14.281 -14.742 3.744 1 95.56 222 GLY A O 1
ATOM 1625 N N . GLU A 1 223 ? 12.844 -13.539 5.027 1 96.19 223 GLU A N 1
ATOM 1626 C CA . GLU A 1 223 ? 12.031 -14.68 5.438 1 96.19 223 GLU A CA 1
ATOM 1627 C C . GLU A 1 223 ? 10.594 -14.539 4.938 1 96.19 223 GLU A C 1
ATOM 1629 O O . GLU A 1 223 ? 9.906 -13.57 5.262 1 96.19 223 GLU A O 1
ATOM 1634 N N . GLY A 1 224 ? 10.148 -15.508 4.172 1 96 224 GLY A N 1
ATOM 1635 C CA . GLY A 1 224 ? 8.812 -15.461 3.592 1 96 224 GLY A CA 1
ATOM 1636 C C . GLY A 1 224 ? 7.727 -15.883 4.566 1 96 224 GLY A C 1
ATOM 1637 O O . GLY A 1 224 ? 7.996 -16.094 5.75 1 96 224 GLY A O 1
ATOM 1638 N N . LEU A 1 225 ? 6.531 -16.062 4.074 1 98.44 225 LEU A N 1
ATOM 1639 C CA . LEU A 1 225 ? 5.359 -16.266 4.918 1 98.44 225 LEU A CA 1
ATOM 1640 C C . LEU A 1 225 ? 4.895 -17.719 4.844 1 98.44 225 LEU A C 1
ATOM 1642 O O . LEU A 1 225 ? 3.764 -18.031 5.223 1 98.44 225 LEU A O 1
ATOM 1646 N N . VAL A 1 226 ? 5.688 -18.578 4.234 1 98.19 226 VAL A N 1
ATOM 1647 C CA . VAL A 1 226 ? 5.305 -20 4.207 1 98.19 226 VAL A CA 1
ATOM 1648 C C . VAL A 1 226 ? 5.07 -20.5 5.629 1 98.19 226 VAL A C 1
ATOM 1650 O O . VAL A 1 226 ? 5.953 -20.391 6.484 1 98.19 226 VAL A O 1
ATOM 1653 N N . GLY A 1 227 ? 3.896 -21.031 5.883 1 97.94 227 GLY A N 1
ATOM 1654 C CA . GLY A 1 227 ? 3.535 -21.516 7.207 1 97.94 227 GLY A CA 1
ATOM 1655 C C . GLY A 1 227 ? 3.152 -20.391 8.164 1 97.94 227 GLY A C 1
ATOM 1656 O O . GLY A 1 227 ? 3.023 -20.625 9.367 1 97.94 227 GLY A O 1
ATOM 1657 N N . ARG A 1 228 ? 3.006 -19.219 7.68 1 98.44 228 ARG A N 1
ATOM 1658 C CA . ARG A 1 228 ? 2.645 -18.031 8.469 1 98.44 228 ARG A CA 1
ATOM 1659 C C . ARG A 1 228 ? 1.476 -17.297 7.828 1 98.44 228 ARG A C 1
ATOM 1661 O O . ARG A 1 228 ? 1.487 -17.016 6.629 1 98.44 228 ARG A O 1
ATOM 1668 N N . LEU A 1 229 ? 0.487 -17.016 8.609 1 98.69 229 LEU A N 1
ATOM 1669 C CA . LEU A 1 229 ? -0.639 -16.172 8.203 1 98.69 229 LEU A CA 1
ATOM 1670 C C . LEU A 1 229 ? -0.563 -14.805 8.867 1 98.69 229 LEU A C 1
ATOM 1672 O O . LEU A 1 229 ? -0.7 -14.695 10.094 1 98.69 229 LEU A O 1
ATOM 1676 N N . LEU A 1 230 ? -0.301 -13.797 8.062 1 98.75 230 LEU A N 1
ATOM 1677 C CA . LEU A 1 230 ? -0.302 -12.422 8.555 1 98.75 230 LEU A CA 1
ATOM 1678 C C . LEU A 1 230 ? -1.711 -11.844 8.539 1 98.75 230 LEU A C 1
ATOM 1680 O O . LEU A 1 230 ? -2.393 -11.883 7.512 1 98.75 230 LEU A O 1
ATOM 1684 N N . MET A 1 231 ? -2.145 -11.289 9.625 1 98.5 231 MET A N 1
ATOM 1685 C CA . MET A 1 231 ? -3.48 -10.719 9.766 1 98.5 231 MET A CA 1
ATOM 1686 C C . MET A 1 231 ? -3.402 -9.25 10.164 1 98.5 231 MET A C 1
ATOM 1688 O O . MET A 1 231 ? -2.52 -8.859 10.93 1 98.5 231 MET A O 1
ATOM 1692 N N . ILE A 1 232 ? -4.359 -8.539 9.656 1 98.12 232 ILE A N 1
ATOM 1693 C CA . ILE A 1 232 ? -4.398 -7.109 9.93 1 98.12 232 ILE A CA 1
ATOM 1694 C C . ILE A 1 232 ? -5.777 -6.727 10.469 1 98.12 232 ILE A C 1
ATOM 1696 O O . ILE A 1 232 ? -6.801 -7.152 9.938 1 98.12 232 ILE A O 1
ATOM 1700 N N . ASP A 1 233 ? -5.82 -5.977 11.492 1 97.94 233 ASP A N 1
ATOM 1701 C CA . ASP A 1 233 ? -6.969 -5.191 11.93 1 97.94 233 ASP A CA 1
ATOM 1702 C C . ASP A 1 233 ? -6.773 -3.709 11.617 1 97.94 233 ASP A C 1
ATOM 1704 O O . ASP A 1 233 ? -6.066 -3.004 12.336 1 97.94 233 ASP A O 1
ATOM 1708 N N . ALA A 1 234 ? -7.465 -3.285 10.633 1 96.38 234 ALA A N 1
ATOM 1709 C CA . ALA A 1 234 ? -7.242 -1.946 10.094 1 96.38 234 ALA A CA 1
ATOM 1710 C C . ALA A 1 234 ? -7.844 -0.881 11.008 1 96.38 234 ALA A C 1
ATOM 1712 O O . ALA A 1 234 ? -7.484 0.295 10.922 1 96.38 234 ALA A O 1
ATOM 1713 N N . ARG A 1 235 ? -8.773 -1.222 11.883 1 96.06 235 ARG A N 1
ATOM 1714 C CA . ARG A 1 235 ? -9.383 -0.249 12.781 1 96.06 235 ARG A CA 1
ATOM 1715 C C . ARG A 1 235 ? -8.367 0.282 13.781 1 96.06 235 ARG A C 1
ATOM 1717 O O . ARG A 1 235 ? -8.477 1.42 14.242 1 96.06 235 ARG A O 1
ATOM 1724 N N . ALA A 1 236 ? -7.41 -0.581 14.055 1 96.25 236 ALA A N 1
ATOM 1725 C CA . ALA A 1 236 ? -6.434 -0.174 15.062 1 96.25 236 ALA A CA 1
ATOM 1726 C C . ALA A 1 236 ? -5.012 -0.266 14.523 1 96.25 236 ALA A C 1
ATOM 1728 O O . ALA A 1 236 ? -4.043 -0.151 15.273 1 96.25 236 ALA A O 1
ATOM 1729 N N . MET A 1 237 ? -4.867 -0.578 13.234 1 97.19 237 MET A N 1
ATOM 1730 C CA . MET A 1 237 ? -3.568 -0.81 12.609 1 97.19 237 MET A CA 1
ATOM 1731 C C . MET A 1 237 ? -2.76 -1.837 13.391 1 97.19 237 MET A C 1
ATOM 1733 O O . MET A 1 237 ? -1.606 -1.585 13.75 1 97.19 237 MET A O 1
ATOM 1737 N N . ARG A 1 238 ? -3.383 -2.893 13.648 1 97.75 238 ARG A N 1
ATOM 1738 C CA . ARG A 1 238 ? -2.756 -3.986 14.383 1 97.75 238 ARG A CA 1
ATOM 1739 C C . ARG A 1 238 ? -2.439 -5.156 13.453 1 97.75 238 ARG A C 1
ATOM 1741 O O . ARG A 1 238 ? -3.242 -5.504 12.586 1 97.75 238 ARG A O 1
ATOM 1748 N N . PHE A 1 239 ? -1.335 -5.762 13.711 1 98.25 239 PHE A N 1
ATOM 1749 C CA . PHE A 1 239 ? -0.843 -6.875 12.906 1 98.25 239 PHE A CA 1
ATOM 1750 C C . PHE A 1 239 ? -0.508 -8.07 13.789 1 98.25 239 PHE A C 1
ATOM 1752 O O . PHE A 1 239 ? 0.075 -7.914 14.867 1 98.25 239 PHE A O 1
ATOM 1759 N N . GLU A 1 240 ? -0.913 -9.172 13.328 1 97.75 240 GLU A N 1
ATOM 1760 C CA . GLU A 1 240 ? -0.612 -10.422 14.016 1 97.75 240 GLU A CA 1
ATOM 1761 C C . GLU A 1 240 ? -0.22 -11.516 13.016 1 97.75 240 GLU A C 1
ATOM 1763 O O . GLU A 1 240 ? -0.717 -11.539 11.891 1 97.75 240 GLU A O 1
ATOM 1768 N N . THR A 1 241 ? 0.65 -12.336 13.453 1 98.12 241 THR A N 1
ATOM 1769 C CA . THR A 1 241 ? 1.035 -13.469 12.617 1 98.12 241 THR A CA 1
ATOM 1770 C C . THR A 1 241 ? 0.702 -14.789 13.305 1 98.12 241 THR A C 1
ATOM 1772 O O . THR A 1 241 ? 1.088 -15.008 14.461 1 98.12 241 THR A O 1
ATOM 1775 N N . LEU A 1 242 ? -0.002 -15.609 12.625 1 97.94 242 LEU A N 1
ATOM 1776 C CA . LEU A 1 242 ? -0.332 -16.953 13.086 1 97.94 242 LEU A CA 1
ATOM 1777 C C . LEU A 1 242 ? 0.504 -18 12.352 1 97.94 242 LEU A C 1
ATOM 1779 O O . LEU A 1 242 ? 0.562 -18 11.125 1 97.94 242 LEU A O 1
ATOM 1783 N N . ARG A 1 243 ? 1.145 -18.844 13.078 1 97.5 243 ARG A N 1
ATOM 1784 C CA . ARG A 1 243 ? 1.853 -19.969 12.461 1 97.5 243 ARG A CA 1
ATOM 1785 C C . ARG A 1 243 ? 0.934 -21.172 12.305 1 97.5 243 ARG A C 1
ATOM 1787 O O . ARG A 1 243 ? 0.107 -21.453 13.172 1 97.5 243 ARG A O 1
ATOM 1794 N N . TYR A 1 244 ? 1.05 -21.812 11.211 1 97.06 244 TYR A N 1
ATOM 1795 C CA . TYR A 1 244 ? 0.255 -23.016 10.953 1 97.06 244 TYR A CA 1
ATOM 1796 C C . TYR A 1 244 ? 1.082 -24.078 10.242 1 97.06 244 TYR A C 1
ATOM 1798 O O . TYR A 1 244 ? 2.074 -23.766 9.578 1 97.06 244 TYR A O 1
ATOM 1806 N N . ALA A 1 245 ? 0.726 -25.328 10.422 1 95.88 245 ALA A N 1
ATOM 1807 C CA . ALA A 1 245 ? 1.45 -26.469 9.867 1 95.88 245 ALA A CA 1
ATOM 1808 C C . ALA A 1 245 ? 0.527 -27.344 9.031 1 95.88 245 ALA A C 1
ATOM 1810 O O . ALA A 1 245 ? -0.688 -27.141 9.008 1 95.88 245 ALA A O 1
ATOM 1811 N N . ARG A 1 246 ? 1.151 -28.188 8.375 1 97.31 246 ARG A N 1
ATOM 1812 C CA . ARG A 1 246 ? 0.397 -29.141 7.578 1 97.31 246 ARG A CA 1
ATOM 1813 C C . ARG A 1 246 ? -0.577 -29.938 8.445 1 97.31 246 ARG A C 1
ATOM 1815 O O . ARG A 1 246 ? -0.214 -30.406 9.523 1 97.31 246 ARG A O 1
ATOM 1822 N N . ASP A 1 247 ? -1.795 -30.047 7.969 1 96.81 247 ASP A N 1
ATOM 1823 C CA . ASP A 1 247 ? -2.793 -30.938 8.562 1 96.81 247 ASP A CA 1
ATOM 1824 C C . ASP A 1 247 ? -2.748 -32.312 7.926 1 96.81 247 ASP A C 1
ATOM 1826 O O . ASP A 1 247 ? -3.025 -32.469 6.73 1 96.81 247 ASP A O 1
ATOM 1830 N N . PRO A 1 248 ? -2.467 -33.312 8.719 1 95.88 248 PRO A N 1
ATOM 1831 C CA . PRO A 1 248 ? -2.416 -34.656 8.133 1 95.88 248 PRO A CA 1
ATOM 1832 C C . PRO A 1 248 ? -3.715 -35.062 7.434 1 95.88 248 PRO A C 1
ATOM 1834 O O . PRO A 1 248 ? -3.711 -35.938 6.562 1 95.88 248 PRO A O 1
ATOM 1837 N N . ALA A 1 249 ? -4.77 -34.406 7.746 1 95.06 249 ALA A N 1
ATOM 1838 C CA . ALA A 1 249 ? -6.07 -34.75 7.176 1 95.06 249 ALA A CA 1
ATOM 1839 C C . ALA A 1 249 ? -6.363 -33.906 5.941 1 95.06 249 ALA A C 1
ATOM 1841 O O . ALA A 1 249 ? -7.387 -34.094 5.277 1 95.06 249 ALA A O 1
ATOM 1842 N N . ASN A 1 250 ? -5.445 -32.969 5.633 1 94.19 250 ASN A N 1
ATOM 1843 C CA . ASN A 1 250 ? -5.691 -32.125 4.48 1 94.19 250 ASN A CA 1
ATOM 1844 C C .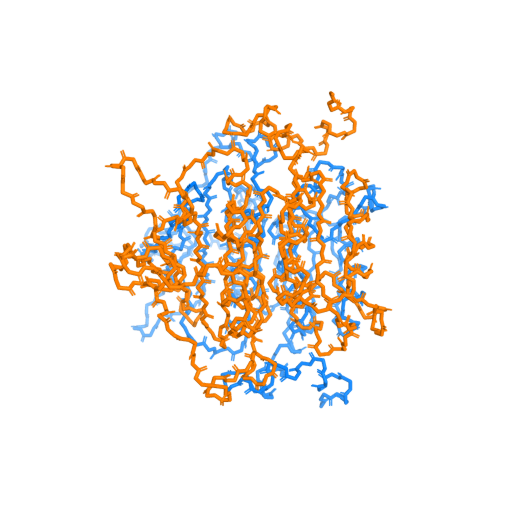 ASN A 1 250 ? -5.887 -32.938 3.203 1 94.19 250 ASN A C 1
ATOM 1846 O O . ASN A 1 250 ? -5.125 -33.875 2.936 1 94.19 250 ASN A O 1
ATOM 1850 N N . PRO A 1 251 ? -6.848 -32.656 2.395 1 93.25 251 PRO A N 1
ATOM 1851 C CA . PRO A 1 251 ? -7.211 -33.5 1.263 1 93.25 251 PRO A CA 1
ATOM 1852 C C . PRO A 1 251 ? -6.262 -33.344 0.078 1 93.25 251 PRO A C 1
ATOM 1854 O O . PRO A 1 251 ? -6.359 -34.094 -0.898 1 93.25 251 PRO A O 1
ATOM 1857 N N . LEU A 1 252 ? -5.375 -32.406 0.125 1 94.75 252 LEU A N 1
ATOM 1858 C CA . LEU A 1 252 ? -4.492 -32.156 -1.002 1 94.75 252 LEU A CA 1
ATOM 1859 C C . LEU A 1 252 ? -3.156 -32.844 -0.829 1 94.75 252 LEU A C 1
ATOM 1861 O O . LEU A 1 252 ? -2.709 -33.562 -1.729 1 94.75 252 LEU A O 1
ATOM 1865 N N . ASN A 1 253 ? -2.551 -32.656 0.348 1 94.94 253 ASN A N 1
ATOM 1866 C CA . ASN A 1 253 ? -1.243 -33.281 0.548 1 94.94 253 ASN A CA 1
ATOM 1867 C C . ASN A 1 253 ? -1.164 -34 1.89 1 94.94 253 ASN A C 1
ATOM 1869 O O . ASN A 1 253 ? -0.073 -34.219 2.422 1 94.94 253 ASN A O 1
ATOM 1873 N N . GLY A 1 254 ? -2.297 -34.25 2.463 1 94.25 254 GLY A N 1
ATOM 1874 C CA . GLY A 1 254 ? -2.334 -35.031 3.697 1 94.25 254 GLY A CA 1
ATOM 1875 C C . GLY A 1 254 ? -1.997 -36.5 3.498 1 94.25 254 GLY A C 1
ATOM 1876 O O . GLY A 1 254 ? -1.506 -36.875 2.439 1 94.25 254 GLY A O 1
ATOM 1877 N N . ASP A 1 255 ? -2.258 -37.219 4.574 1 94.75 255 ASP A N 1
ATOM 1878 C CA . ASP A 1 255 ? -1.882 -38.625 4.586 1 94.75 255 ASP A CA 1
ATOM 1879 C C . ASP A 1 255 ? -2.777 -39.438 3.656 1 94.75 255 ASP A C 1
ATOM 1881 O O . ASP A 1 255 ? -2.369 -40.5 3.156 1 94.75 255 ASP A O 1
ATOM 1885 N N . MET A 1 256 ? -3.953 -39 3.486 1 92.38 256 MET A N 1
ATOM 1886 C CA . MET A 1 256 ? -4.91 -39.625 2.59 1 92.38 256 MET A CA 1
ATOM 1887 C C . MET A 1 256 ? -5.41 -38.656 1.532 1 92.38 256 MET A C 1
ATOM 1889 O O . MET A 1 256 ? -6.617 -38.469 1.359 1 92.38 256 MET A O 1
ATOM 1893 N N . ALA A 1 257 ? -4.465 -38.094 0.869 1 92.62 257 ALA A N 1
ATOM 1894 C CA . ALA A 1 257 ? -4.785 -37.094 -0.158 1 92.62 257 ALA A CA 1
ATOM 1895 C C . ALA A 1 257 ? -5.793 -37.656 -1.161 1 92.62 257 ALA A C 1
ATOM 1897 O O . ALA A 1 257 ? -5.684 -38.812 -1.581 1 92.62 257 ALA A O 1
ATOM 1898 N N . ARG A 1 258 ? -6.828 -36.781 -1.491 1 92.56 258 ARG A N 1
ATOM 1899 C CA . ARG A 1 258 ? -7.895 -37.25 -2.369 1 92.56 258 ARG A CA 1
ATOM 1900 C C . ARG A 1 258 ? -8.078 -36.312 -3.557 1 92.56 258 ARG A C 1
ATOM 1902 O O . ARG A 1 258 ? -8.719 -36.688 -4.547 1 92.56 258 ARG A O 1
ATOM 1909 N N . ILE A 1 259 ? -7.578 -35.156 -3.48 1 93.75 259 ILE A N 1
ATOM 1910 C CA . ILE A 1 259 ? -7.656 -34.188 -4.59 1 93.75 259 ILE A CA 1
ATOM 1911 C C . ILE A 1 259 ? -6.457 -34.406 -5.52 1 93.75 259 ILE A C 1
ATOM 1913 O O . ILE A 1 259 ? -5.324 -34.094 -5.148 1 93.75 259 ILE A O 1
ATOM 1917 N N . VAL A 1 260 ? -6.742 -34.938 -6.746 1 92.88 260 VAL A N 1
ATOM 1918 C CA . VAL A 1 260 ? -5.633 -35.25 -7.637 1 92.88 260 VAL A CA 1
ATOM 1919 C C . VAL A 1 260 ? -5.762 -34.438 -8.93 1 92.88 260 VAL A C 1
ATOM 1921 O O . VAL A 1 260 ? -4.852 -34.469 -9.766 1 92.88 260 VAL A O 1
ATOM 1924 N N . ASP A 1 261 ? -6.895 -33.875 -9.109 1 95.38 261 ASP A N 1
ATOM 1925 C CA . ASP A 1 261 ? -7.152 -32.969 -10.234 1 95.38 261 ASP A CA 1
ATOM 1926 C C . ASP A 1 261 ? -8.156 -31.875 -9.852 1 95.38 261 ASP A C 1
ATOM 1928 O O . ASP A 1 261 ? -8.453 -31.688 -8.664 1 95.38 261 ASP A O 1
ATOM 1932 N N . LEU A 1 262 ? -8.57 -31.109 -10.844 1 96.56 262 LEU A N 1
ATOM 1933 C CA . LEU A 1 262 ? -9.391 -29.953 -10.516 1 96.56 262 LEU A CA 1
ATOM 1934 C C . LEU A 1 262 ? -10.859 -30.219 -10.836 1 96.56 262 LEU A C 1
ATOM 1936 O O . LEU A 1 262 ? -11.656 -29.281 -10.953 1 96.56 262 LEU A O 1
ATOM 1940 N N . SER A 1 263 ? -11.258 -31.422 -10.961 1 94.19 263 SER A N 1
ATOM 1941 C CA . SER A 1 263 ? -12.586 -31.781 -11.445 1 94.19 263 SER A CA 1
ATOM 1942 C C . SER A 1 263 ? -13.664 -31.406 -10.43 1 94.19 263 SER A C 1
ATOM 1944 O O . SER A 1 263 ? -14.82 -31.203 -10.797 1 94.19 263 SER A O 1
ATOM 1946 N N . ALA A 1 264 ? -13.336 -31.312 -9.188 1 89.12 264 ALA A N 1
ATOM 1947 C CA . ALA A 1 264 ? -14.312 -31.031 -8.141 1 89.12 264 ALA A CA 1
ATOM 1948 C C . ALA A 1 264 ? -14.68 -29.547 -8.125 1 89.12 264 ALA A C 1
ATOM 1950 O O . ALA A 1 264 ? -15.594 -29.141 -7.406 1 89.12 264 ALA A O 1
ATOM 1951 N N . HIS A 1 265 ? -13.867 -28.766 -8.852 1 92.12 265 HIS A N 1
ATOM 1952 C CA . HIS A 1 265 ? -14.094 -27.328 -8.867 1 92.12 265 HIS A CA 1
ATOM 1953 C C . HIS A 1 265 ? -15.062 -26.938 -9.984 1 92.12 265 HIS A C 1
ATOM 1955 O O . HIS A 1 265 ? -15.031 -27.516 -11.07 1 92.12 265 HIS A O 1
ATOM 1961 N N . MET B 1 1 ? -24.859 17.656 -0.954 1 80.25 1 MET B N 1
ATOM 1962 C CA . MET B 1 1 ? -25.391 16.328 -1.242 1 80.25 1 MET B CA 1
ATOM 1963 C C . MET B 1 1 ? -24.578 15.641 -2.342 1 80.25 1 MET B C 1
ATOM 1965 O O . MET B 1 1 ? -24.109 16.297 -3.27 1 80.25 1 MET B O 1
ATOM 1969 N N . LEU B 1 2 ? -24.297 14.312 -2.119 1 87.38 2 LEU B N 1
ATOM 1970 C CA . LEU B 1 2 ? -23.547 13.586 -3.137 1 87.38 2 LEU B CA 1
ATOM 1971 C C . LEU B 1 2 ? -24.406 13.352 -4.375 1 87.38 2 LEU B C 1
ATOM 1973 O O . LEU B 1 2 ? -25.609 13.062 -4.266 1 87.38 2 LEU B O 1
ATOM 1977 N N . SER B 1 3 ? -23.844 13.617 -5.492 1 91.44 3 SER B N 1
ATOM 1978 C CA . SER B 1 3 ? -24.516 13.312 -6.75 1 91.44 3 SER B CA 1
ATOM 1979 C C . SER B 1 3 ? -24.719 11.812 -6.93 1 91.44 3 SER B C 1
ATOM 1981 O O . SER B 1 3 ? -24.141 11.016 -6.18 1 91.44 3 SER B O 1
ATOM 1983 N N . ALA B 1 4 ? -25.531 11.414 -7.906 1 92.31 4 ALA B N 1
ATOM 1984 C CA . ALA B 1 4 ? -25.734 10.008 -8.219 1 92.31 4 ALA B CA 1
ATOM 1985 C C . ALA B 1 4 ? -24.422 9.328 -8.602 1 92.31 4 ALA B C 1
ATOM 1987 O O . ALA B 1 4 ? -24.188 8.172 -8.234 1 92.31 4 ALA B O 1
ATOM 1988 N N . GLU B 1 5 ? -23.672 10.047 -9.344 1 94.19 5 GLU B N 1
ATOM 1989 C CA . GLU B 1 5 ? -22.359 9.531 -9.742 1 94.19 5 GLU B CA 1
ATOM 1990 C C . GLU B 1 5 ? -21.469 9.32 -8.523 1 94.19 5 GLU B C 1
ATOM 1992 O O . GLU B 1 5 ? -20.797 8.297 -8.422 1 94.19 5 GLU B O 1
ATOM 1997 N N . GLU B 1 6 ? -21.438 10.234 -7.676 1 94.31 6 GLU B N 1
ATOM 1998 C CA . GLU B 1 6 ? -20.641 10.125 -6.465 1 94.31 6 GLU B CA 1
ATOM 1999 C C . GLU B 1 6 ? -21.125 8.984 -5.574 1 94.31 6 GLU B C 1
ATOM 2001 O O . GLU B 1 6 ? -20.328 8.281 -4.957 1 94.31 6 GLU B O 1
ATOM 2006 N N . LEU B 1 7 ? -22.438 8.844 -5.496 1 94.19 7 LEU B N 1
ATOM 2007 C CA . LEU B 1 7 ? -23 7.746 -4.719 1 94.19 7 LEU B CA 1
ATOM 2008 C C . LEU B 1 7 ? -22.547 6.398 -5.258 1 94.19 7 LEU B C 1
ATOM 2010 O O . LEU B 1 7 ? -22.219 5.488 -4.484 1 94.19 7 LEU B O 1
ATOM 2014 N N . GLU B 1 8 ? -22.531 6.289 -6.527 1 95.44 8 GLU B N 1
ATOM 2015 C CA . GLU B 1 8 ? -22.047 5.062 -7.141 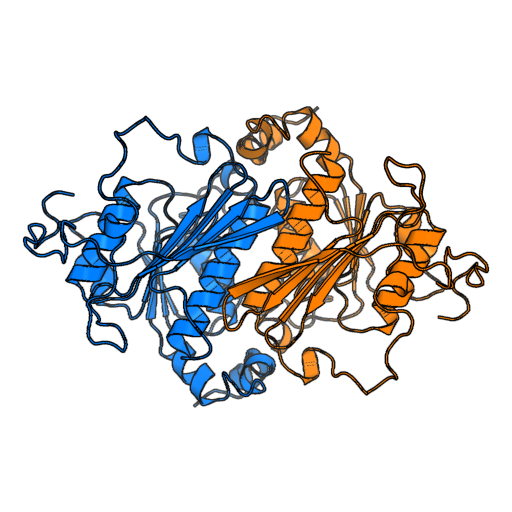1 95.44 8 GLU B CA 1
ATOM 2016 C C . GLU B 1 8 ? -20.547 4.879 -6.891 1 95.44 8 GLU B C 1
ATOM 2018 O O . GLU B 1 8 ? -20.109 3.787 -6.523 1 95.44 8 GLU B O 1
ATOM 2023 N N . ARG B 1 9 ? -19.797 5.914 -7.008 1 96.69 9 ARG B N 1
ATOM 2024 C CA . ARG B 1 9 ? -18.344 5.906 -6.879 1 96.69 9 ARG B CA 1
ATOM 2025 C C . ARG B 1 9 ? -17.922 5.496 -5.473 1 96.69 9 ARG B C 1
ATOM 2027 O O . ARG B 1 9 ? -16.938 4.781 -5.301 1 96.69 9 ARG B O 1
ATOM 2034 N N . TYR B 1 10 ? -18.703 5.945 -4.516 1 96.69 10 TYR B N 1
ATOM 2035 C CA . TYR B 1 10 ? -18.281 5.754 -3.133 1 96.69 10 TYR B CA 1
ATOM 2036 C C . TYR B 1 10 ? -19.156 4.711 -2.441 1 96.69 10 TYR B C 1
ATOM 2038 O O . TYR B 1 10 ? -19.188 4.629 -1.212 1 96.69 10 TYR B O 1
ATOM 2046 N N . ALA B 1 11 ? -19.875 3.896 -3.205 1 94.75 11 ALA B N 1
ATOM 2047 C CA . ALA B 1 11 ? -20.859 2.957 -2.68 1 94.75 11 ALA B CA 1
ATOM 2048 C C . ALA B 1 11 ? -20.234 2.012 -1.659 1 94.75 11 ALA B C 1
ATOM 2050 O O . ALA B 1 11 ? -20.828 1.725 -0.619 1 94.75 11 ALA B O 1
ATOM 2051 N N . ARG B 1 12 ? -19.031 1.611 -1.899 1 93 12 ARG B N 1
ATOM 2052 C CA . ARG B 1 12 ? -18.391 0.605 -1.062 1 93 12 ARG B CA 1
ATOM 2053 C C . ARG B 1 12 ? -17.906 1.212 0.253 1 93 12 ARG B C 1
ATOM 2055 O O . ARG B 1 12 ? -17.625 0.488 1.207 1 93 12 ARG B O 1
ATOM 2062 N N . HIS B 1 13 ? -17.719 2.502 0.297 1 93.12 13 HIS B N 1
ATOM 2063 C CA . HIS B 1 13 ? -17.438 3.199 1.549 1 93.12 13 HIS B CA 1
ATOM 2064 C C . HIS B 1 13 ? -18.734 3.465 2.322 1 93.12 13 HIS B C 1
ATOM 2066 O O . HIS B 1 13 ? -18.781 3.275 3.539 1 93.12 13 HIS B O 1
ATOM 2072 N N . ILE B 1 14 ? -19.734 3.832 1.592 1 93.75 14 ILE B N 1
ATOM 2073 C CA . ILE B 1 14 ? -20.984 4.289 2.184 1 93.75 14 ILE B CA 1
ATOM 2074 C C . ILE B 1 14 ? -21.672 3.127 2.896 1 93.75 14 ILE B C 1
ATOM 2076 O O . ILE B 1 14 ? -22.312 3.318 3.932 1 93.75 14 ILE B O 1
ATOM 2080 N N . VAL B 1 15 ? -21.453 1.889 2.418 1 94 15 VAL B N 1
ATOM 2081 C CA . VAL B 1 15 ? -22.156 0.741 2.988 1 94 15 VAL B CA 1
ATOM 2082 C C . VAL B 1 15 ? -21.453 0.298 4.273 1 94 15 VAL B C 1
ATOM 2084 O O . VAL B 1 15 ? -22.016 -0.461 5.062 1 94 15 VAL B O 1
ATOM 2087 N N . LEU B 1 16 ? -20.25 0.793 4.496 1 94.56 16 LEU B N 1
ATOM 2088 C CA . LEU B 1 16 ? -19.562 0.5 5.75 1 94.56 16 LEU B CA 1
ATOM 2089 C C . LEU B 1 16 ? -20.203 1.253 6.91 1 94.56 16 LEU B C 1
ATOM 2091 O O . LEU B 1 16 ? -20.312 2.48 6.875 1 94.56 16 LEU B O 1
ATOM 2095 N N . ARG B 1 17 ? -20.5 0.548 7.902 1 92.69 17 ARG B N 1
ATOM 2096 C CA . ARG B 1 17 ? -21.172 1.146 9.055 1 92.69 17 ARG B CA 1
ATOM 2097 C C . ARG B 1 17 ? -20.312 2.244 9.672 1 92.69 17 ARG B C 1
ATOM 2099 O O . ARG B 1 17 ? -20.828 3.295 10.062 1 92.69 17 ARG B O 1
ATOM 2106 N N . GLU B 1 18 ? -19.016 2.049 9.742 1 93.81 18 GLU B N 1
ATOM 2107 C CA . GLU B 1 18 ? -18.094 2.973 10.391 1 93.81 18 GLU B CA 1
ATOM 2108 C C . GLU B 1 18 ? -17.906 4.238 9.562 1 93.81 18 GLU B C 1
ATOM 2110 O O . GLU B 1 18 ? -17.438 5.258 10.07 1 93.81 18 GLU B O 1
ATOM 2115 N N . VAL B 1 19 ? -18.203 4.293 8.289 1 95.19 19 VAL B N 1
ATOM 2116 C CA . VAL B 1 19 ? -18.016 5.438 7.402 1 95.19 19 VAL B CA 1
ATOM 2117 C C . VAL B 1 19 ? -19.359 6.066 7.074 1 95.19 19 VAL B C 1
ATOM 2119 O O . VAL B 1 19 ? -19.641 7.207 7.457 1 95.19 19 VAL B O 1
ATOM 2122 N N . GLY B 1 20 ? -20.281 5.25 6.457 1 94.56 20 GLY B N 1
ATOM 2123 C CA . GLY B 1 20 ? -21.625 5.715 6.129 1 94.56 20 GLY B CA 1
ATOM 2124 C C . GLY B 1 20 ? -21.625 7.004 5.332 1 94.56 20 GLY B C 1
ATOM 2125 O O . GLY B 1 20 ? -20.594 7.406 4.785 1 94.56 20 GLY B O 1
ATOM 2126 N N . GLY B 1 21 ? -22.766 7.527 5.137 1 94.81 21 GLY B N 1
ATOM 2127 C CA . GLY B 1 21 ? -22.938 8.805 4.461 1 94.81 21 GLY B CA 1
ATOM 2128 C C . GLY B 1 21 ? -22.188 9.938 5.141 1 94.81 21 GLY B C 1
ATOM 2129 O O . GLY B 1 21 ? -21.484 10.703 4.484 1 94.81 21 GLY B O 1
ATOM 2130 N N . PRO B 1 22 ? -22.328 9.969 6.453 1 96.38 22 PRO B N 1
ATOM 2131 C CA . PRO B 1 22 ? -21.625 11.031 7.184 1 96.38 22 PRO B CA 1
ATOM 2132 C C . PRO B 1 22 ? -20.109 10.977 7.016 1 96.38 22 PRO B C 1
ATOM 2134 O O . PRO B 1 22 ? -19.469 12.023 6.875 1 96.38 22 PRO B O 1
ATOM 2137 N N . GLY B 1 23 ? -19.547 9.805 7.07 1 97.56 23 GLY B N 1
ATOM 2138 C CA . GLY B 1 23 ? -18.109 9.672 6.852 1 97.56 23 GLY B CA 1
ATOM 2139 C C . GLY B 1 23 ? -17.672 10.109 5.465 1 97.56 23 GLY B C 1
ATOM 2140 O O . GLY B 1 23 ? -16.656 10.789 5.316 1 97.56 23 GLY B O 1
ATOM 2141 N N . GLN B 1 24 ? -18.469 9.766 4.465 1 97.94 24 GLN B N 1
ATOM 2142 C CA . GLN B 1 24 ? -18.172 10.188 3.102 1 97.94 24 GLN B CA 1
ATOM 2143 C C . GLN B 1 24 ? -18.266 11.711 2.961 1 97.94 24 GLN B C 1
ATOM 2145 O O . GLN B 1 24 ? -17.469 12.32 2.248 1 97.94 24 GLN B O 1
ATOM 2150 N N . ALA B 1 25 ? -19.219 12.266 3.648 1 97.44 25 ALA B N 1
ATOM 2151 C CA . ALA B 1 25 ? -19.344 13.719 3.65 1 97.44 25 ALA B CA 1
ATOM 2152 C C . ALA B 1 25 ? -18.141 14.383 4.32 1 97.44 25 ALA B C 1
ATOM 2154 O O . ALA B 1 25 ? -17.672 15.43 3.871 1 97.44 25 ALA B O 1
ATOM 2155 N N . ALA B 1 26 ? -17.688 13.797 5.379 1 98.25 26 ALA B N 1
ATOM 2156 C CA . ALA B 1 26 ? -16.5 14.305 6.059 1 98.25 26 ALA B CA 1
ATOM 2157 C C . ALA B 1 26 ? -15.289 14.281 5.133 1 98.25 26 ALA B C 1
ATOM 2159 O O . ALA B 1 26 ? -14.5 15.234 5.102 1 98.25 26 ALA B O 1
ATOM 2160 N N . LEU B 1 27 ? -15.117 13.234 4.402 1 98.56 27 LEU B N 1
ATOM 2161 C CA . LEU B 1 27 ? -14.031 13.125 3.434 1 98.56 27 LEU B CA 1
ATOM 2162 C C . LEU B 1 27 ? -14.141 14.211 2.373 1 98.56 27 LEU B C 1
ATOM 2164 O O . LEU B 1 27 ? -13.148 14.875 2.061 1 98.56 27 LEU B O 1
ATOM 2168 N N . ARG B 1 28 ? -15.266 14.414 1.93 1 98.06 28 ARG B N 1
ATOM 2169 C CA . ARG B 1 28 ? -15.5 15.406 0.882 1 98.06 28 ARG B CA 1
ATOM 2170 C C . ARG B 1 28 ? -15.156 16.812 1.366 1 98.06 28 ARG B C 1
ATOM 2172 O O . ARG B 1 28 ? -14.68 17.641 0.589 1 98.06 28 ARG B O 1
ATOM 2179 N N . ARG B 1 29 ? -15.297 17.047 2.588 1 98.12 29 ARG B N 1
ATOM 2180 C CA . ARG B 1 29 ? -15.078 18.375 3.143 1 98.12 29 ARG B CA 1
ATOM 2181 C C . ARG B 1 29 ? -13.617 18.562 3.535 1 98.12 29 ARG B C 1
ATOM 2183 O O . ARG B 1 29 ? -13.164 19.688 3.748 1 98.12 29 ARG B O 1
ATOM 2190 N N . ALA B 1 30 ? -12.914 17.516 3.678 1 98.81 30 ALA B N 1
ATOM 2191 C CA . ALA B 1 30 ? -11.562 17.562 4.234 1 98.81 30 ALA B CA 1
ATOM 2192 C C . ALA B 1 30 ? -10.586 18.219 3.268 1 98.81 30 ALA B C 1
ATOM 2194 O O . ALA B 1 30 ? -10.688 18.031 2.053 1 98.81 30 ALA B O 1
ATOM 2195 N N . ARG B 1 31 ? -9.68 19.016 3.777 1 98.94 31 ARG B N 1
ATOM 2196 C CA . ARG B 1 31 ? -8.516 19.562 3.1 1 98.94 31 ARG B CA 1
ATOM 2197 C C . ARG B 1 31 ? -7.223 18.984 3.66 1 98.94 31 ARG B C 1
ATOM 2199 O O . ARG B 1 31 ? -6.91 19.172 4.836 1 98.94 31 ARG B O 1
ATOM 2206 N N . VAL B 1 32 ? -6.488 18.312 2.846 1 98.94 32 VAL B N 1
ATOM 2207 C CA . VAL B 1 32 ? -5.309 1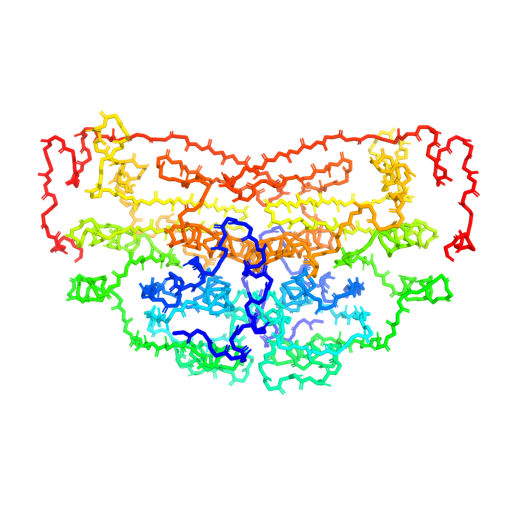7.578 3.295 1 98.94 32 VAL B CA 1
ATOM 2208 C C . VAL B 1 32 ? -4.074 18.094 2.562 1 98.94 32 VAL B C 1
ATOM 2210 O O . VAL B 1 32 ? -4.09 18.266 1.343 1 98.94 32 VAL B O 1
ATOM 2213 N N . LEU B 1 33 ? -3.023 18.406 3.291 1 98.94 33 LEU B N 1
ATOM 2214 C CA . LEU B 1 33 ? -1.727 18.734 2.709 1 98.94 33 LEU B CA 1
ATOM 2215 C C . LEU B 1 33 ? -0.812 17.516 2.695 1 98.94 33 LEU B C 1
ATOM 2217 O O . LEU B 1 33 ? -0.599 16.875 3.73 1 98.94 33 LEU B O 1
ATOM 2221 N N . VAL B 1 34 ? -0.33 17.172 1.541 1 98.94 34 VAL B N 1
ATOM 2222 C CA . VAL B 1 34 ? 0.65 16.094 1.394 1 98.94 34 VAL B CA 1
ATOM 2223 C C . VAL B 1 34 ? 2.008 16.688 1.023 1 98.94 34 VAL B C 1
ATOM 2225 O O . VAL B 1 34 ? 2.15 17.328 -0.021 1 98.94 34 VAL B O 1
ATOM 2228 N N . VAL B 1 35 ? 2.994 16.469 1.9 1 98.88 35 VAL B N 1
ATOM 2229 C CA . VAL B 1 35 ? 4.359 16.922 1.661 1 98.88 35 VAL B CA 1
ATOM 2230 C C . VAL B 1 35 ? 5.145 15.844 0.918 1 98.88 35 VAL B C 1
ATOM 2232 O O . VAL B 1 35 ? 5.555 14.844 1.515 1 98.88 35 VAL B O 1
ATOM 2235 N N . GLY B 1 36 ? 5.363 16.078 -0.357 1 98.31 36 GLY B N 1
ATOM 2236 C CA . GLY B 1 36 ? 6.062 15.125 -1.209 1 98.31 36 GLY B CA 1
ATOM 2237 C C . GLY B 1 36 ? 5.129 14.289 -2.059 1 98.31 36 GLY B C 1
ATOM 2238 O O . GLY B 1 36 ? 4.258 13.594 -1.531 1 98.31 36 GLY B O 1
ATOM 2239 N N . ALA B 1 37 ? 5.297 14.336 -3.332 1 98.56 37 ALA B N 1
ATOM 2240 C CA . ALA B 1 37 ? 4.602 13.461 -4.273 1 98.56 37 ALA B CA 1
ATOM 2241 C C . ALA B 1 37 ? 5.512 12.336 -4.742 1 98.56 37 ALA B C 1
ATOM 2243 O O . ALA B 1 37 ? 5.59 12.039 -5.938 1 98.56 37 ALA B O 1
ATOM 2244 N N . GLY B 1 38 ? 6.297 11.781 -3.773 1 97.88 38 GLY B N 1
ATOM 2245 C CA . GLY B 1 38 ? 7.254 10.734 -4.066 1 97.88 38 GLY B CA 1
ATOM 2246 C C . GLY B 1 38 ? 6.746 9.344 -3.715 1 97.88 38 GLY B C 1
ATOM 2247 O O . GLY B 1 38 ? 5.59 9.016 -3.992 1 97.88 38 GLY B O 1
ATOM 2248 N N . GLY B 1 39 ? 7.664 8.492 -3.174 1 97.94 39 GLY B N 1
ATOM 2249 C CA . GLY B 1 39 ? 7.344 7.098 -2.896 1 97.94 39 GLY B CA 1
ATOM 2250 C C . GLY B 1 39 ? 6.211 6.934 -1.903 1 97.94 39 GLY B C 1
ATOM 2251 O O . GLY B 1 39 ? 5.305 6.125 -2.117 1 97.94 39 GLY B O 1
ATOM 2252 N N . LEU B 1 40 ? 6.254 7.668 -0.854 1 98.56 40 LEU B N 1
ATOM 2253 C CA . LEU B 1 40 ? 5.184 7.617 0.136 1 98.56 40 LEU B CA 1
ATOM 2254 C C . LEU B 1 40 ? 3.963 8.398 -0.343 1 98.56 40 LEU B C 1
ATOM 2256 O O . LEU B 1 40 ? 2.826 7.949 -0.172 1 98.56 40 LEU B O 1
ATOM 2260 N N . GLY B 1 41 ? 4.215 9.523 -0.953 1 98.75 41 GLY B N 1
ATOM 2261 C CA . GLY B 1 41 ? 3.145 10.406 -1.392 1 98.75 41 GLY B CA 1
ATOM 2262 C C . GLY B 1 41 ? 2.275 9.805 -2.475 1 98.75 41 GLY B C 1
ATOM 2263 O O . GLY B 1 41 ? 1.079 10.094 -2.555 1 98.75 41 GLY B O 1
ATOM 2264 N N . ALA B 1 42 ? 2.846 8.945 -3.275 1 98.81 42 ALA B N 1
ATOM 2265 C CA . ALA B 1 42 ? 2.127 8.375 -4.414 1 98.81 42 ALA B CA 1
ATOM 2266 C C . ALA B 1 42 ? 0.908 7.582 -3.957 1 98.81 42 ALA B C 1
ATOM 2268 O O . ALA B 1 42 ? -0.226 7.922 -4.305 1 98.81 42 ALA B O 1
ATOM 2269 N N . PRO B 1 43 ? 1.09 6.535 -3.129 1 98.88 43 PRO B N 1
ATOM 2270 C CA . PRO B 1 43 ? -0.105 5.824 -2.668 1 98.88 43 PRO B CA 1
ATOM 2271 C C . PRO B 1 43 ? -1.005 6.691 -1.789 1 98.88 43 PRO B C 1
ATOM 2273 O O . PRO B 1 43 ? -2.23 6.555 -1.829 1 98.88 43 PRO B O 1
ATOM 2276 N N . VAL B 1 44 ? -0.487 7.598 -1.003 1 98.94 44 VAL B N 1
ATOM 2277 C CA . VAL B 1 44 ? -1.285 8.5 -0.179 1 98.94 44 VAL B CA 1
ATOM 2278 C C . VAL B 1 44 ? -2.25 9.289 -1.062 1 98.94 44 VAL B C 1
ATOM 2280 O O . VAL B 1 44 ? -3.463 9.266 -0.841 1 98.94 44 VAL B O 1
ATOM 2283 N N . LEU B 1 45 ? -1.674 9.93 -2.068 1 98.94 45 LEU B N 1
ATOM 2284 C CA . LEU B 1 45 ? -2.457 10.805 -2.939 1 98.94 45 LEU B CA 1
ATOM 2285 C C . LEU B 1 45 ? -3.506 10 -3.705 1 98.94 45 LEU B C 1
ATOM 2287 O O . LEU B 1 45 ? -4.66 10.43 -3.814 1 98.94 45 LEU B O 1
ATOM 2291 N N . MET B 1 46 ? -3.123 8.867 -4.168 1 98.94 46 MET B N 1
ATOM 2292 C CA . MET B 1 46 ? -4.035 8.07 -4.98 1 98.94 46 MET B CA 1
ATOM 2293 C C . MET B 1 46 ? -5.195 7.539 -4.145 1 98.94 46 MET B C 1
ATOM 2295 O O . MET B 1 46 ? -6.355 7.641 -4.551 1 98.94 46 MET B O 1
ATOM 2299 N N . TYR B 1 47 ? -4.961 7.043 -2.986 1 98.94 47 TYR B N 1
ATOM 2300 C CA . TYR B 1 47 ? -6.02 6.414 -2.205 1 98.94 47 TYR B CA 1
ATOM 2301 C C . TYR B 1 47 ? -6.871 7.461 -1.497 1 98.94 47 TYR B C 1
ATOM 2303 O O . TYR B 1 47 ? -8.055 7.238 -1.247 1 98.94 47 TYR B O 1
ATOM 2311 N N . LEU B 1 48 ? -6.32 8.641 -1.132 1 98.94 48 LEU B N 1
ATOM 2312 C CA . LEU B 1 48 ? -7.16 9.719 -0.614 1 98.94 48 LEU B CA 1
ATOM 2313 C C . LEU B 1 48 ? -8.078 10.266 -1.701 1 98.94 48 LEU B C 1
ATOM 2315 O O . LEU B 1 48 ? -9.25 10.547 -1.444 1 98.94 48 LEU B O 1
ATOM 2319 N N . ALA B 1 49 ? -7.48 10.383 -2.889 1 98.94 49 ALA B N 1
ATOM 2320 C CA . ALA B 1 49 ? -8.312 10.805 -4.016 1 98.94 49 ALA B CA 1
ATOM 2321 C C . ALA B 1 49 ? -9.422 9.789 -4.277 1 98.94 49 ALA B C 1
ATOM 2323 O O . ALA B 1 49 ? -10.586 10.164 -4.449 1 98.94 49 ALA B O 1
ATOM 2324 N N . ALA B 1 50 ? -9.055 8.539 -4.32 1 98.81 50 ALA B N 1
ATOM 2325 C CA . ALA B 1 50 ? -10.023 7.473 -4.562 1 98.81 50 ALA B CA 1
ATOM 2326 C C . ALA B 1 50 ? -11.117 7.48 -3.5 1 98.81 50 ALA B C 1
ATOM 2328 O O . ALA B 1 50 ? -12.281 7.176 -3.795 1 98.81 50 ALA B O 1
ATOM 2329 N N . ALA B 1 51 ? -10.742 7.844 -2.27 1 98.5 51 ALA B N 1
ATOM 2330 C CA . ALA B 1 51 ? -11.672 7.84 -1.145 1 98.5 51 ALA B CA 1
ATOM 2331 C C . ALA B 1 51 ? -12.594 9.055 -1.196 1 98.5 51 ALA B C 1
ATOM 2333 O O . ALA B 1 51 ? -13.602 9.102 -0.483 1 98.5 51 ALA B O 1
ATOM 2334 N N . GLY B 1 52 ? -12.227 10.062 -1.986 1 98.56 52 GLY B N 1
ATOM 2335 C CA . GLY B 1 52 ? -13.117 11.203 -2.156 1 98.56 52 GLY B CA 1
ATOM 2336 C C . GLY B 1 52 ? -12.766 12.367 -1.248 1 98.56 52 GLY B C 1
ATOM 2337 O O . GLY B 1 52 ? -13.641 13.156 -0.878 1 98.56 52 GLY B O 1
ATOM 2338 N N . VAL B 1 53 ? -11.555 12.461 -0.829 1 98.81 53 VAL B N 1
ATOM 2339 C CA . VAL B 1 53 ? -11.133 13.656 -0.098 1 98.81 53 VAL B CA 1
ATOM 2340 C C . VAL B 1 53 ? -11.398 14.898 -0.941 1 98.81 53 VAL B C 1
ATOM 2342 O O . VAL B 1 53 ? -11.125 14.914 -2.145 1 98.81 53 VAL B O 1
ATOM 2345 N N . GLY B 1 54 ? -11.875 15.914 -0.328 1 98.62 54 GLY B N 1
ATOM 2346 C CA . GLY B 1 54 ? -12.344 17.078 -1.066 1 98.62 54 GLY B CA 1
ATOM 2347 C C . GLY B 1 54 ? -11.227 17.844 -1.74 1 98.62 54 GLY B C 1
ATOM 2348 O O . GLY B 1 54 ? -11.32 18.172 -2.924 1 98.62 54 GLY B O 1
ATOM 2349 N N . THR B 1 55 ? -10.219 18.188 -0.975 1 98.94 55 THR B N 1
ATOM 2350 C CA . THR B 1 55 ? -9.109 18.984 -1.491 1 98.94 55 THR B CA 1
ATOM 2351 C C . THR B 1 55 ? -7.77 18.391 -1.065 1 98.94 55 THR B C 1
ATOM 2353 O O . THR B 1 55 ? -7.559 18.109 0.115 1 98.94 55 THR B O 1
ATOM 2356 N N . LEU B 1 56 ? -6.902 18.219 -2.021 1 98.94 56 LEU B N 1
ATOM 2357 C CA . LEU B 1 56 ? -5.535 17.766 -1.773 1 98.94 56 LEU B CA 1
ATOM 2358 C C . LEU B 1 56 ? -4.535 18.844 -2.17 1 98.94 56 LEU B C 1
ATOM 2360 O O . LEU B 1 56 ? -4.434 19.203 -3.348 1 98.94 56 LEU B O 1
ATOM 2364 N N . HIS B 1 57 ? -3.857 19.391 -1.157 1 98.94 57 HIS B N 1
ATOM 2365 C CA . HIS B 1 57 ? -2.678 20.219 -1.394 1 98.94 57 HIS B CA 1
ATOM 2366 C C . HIS B 1 57 ? -1.423 19.359 -1.521 1 98.94 57 HIS B C 1
ATOM 2368 O O . HIS B 1 57 ? -1.185 18.484 -0.695 1 98.94 57 HIS B O 1
ATOM 2374 N N . ILE B 1 58 ? -0.665 19.594 -2.607 1 98.94 58 ILE B N 1
ATOM 2375 C CA . ILE B 1 58 ? 0.549 18.812 -2.832 1 98.94 58 ILE B CA 1
ATOM 2376 C C . ILE B 1 58 ? 1.755 19.75 -2.896 1 98.94 58 ILE B C 1
ATOM 2378 O O . ILE B 1 58 ? 1.824 20.625 -3.764 1 98.94 58 ILE B O 1
ATOM 2382 N N . VAL B 1 59 ? 2.705 19.562 -2.014 1 98.75 59 VAL B N 1
ATOM 2383 C CA . VAL B 1 59 ? 3.934 20.359 -2.029 1 98.75 59 VAL B CA 1
ATOM 2384 C C . VAL B 1 59 ? 5.102 19.484 -2.482 1 98.75 59 VAL B C 1
ATOM 2386 O O . VAL B 1 59 ? 5.406 18.469 -1.854 1 98.75 59 VAL B O 1
ATOM 2389 N N . ASP B 1 60 ? 5.73 19.781 -3.498 1 98.62 60 ASP B N 1
ATOM 2390 C CA . ASP B 1 60 ? 6.883 19.109 -4.094 1 98.62 60 ASP B CA 1
ATOM 2391 C C . ASP B 1 60 ? 7.566 20.016 -5.125 1 98.62 60 ASP B C 1
ATOM 2393 O O . ASP B 1 60 ? 6.902 20.578 -5.996 1 98.62 60 ASP B O 1
ATOM 2397 N N . ASP B 1 61 ? 8.836 20.156 -5.055 1 98.06 61 ASP B N 1
ATOM 2398 C CA . ASP B 1 61 ? 9.516 21.078 -5.949 1 98.06 61 ASP B CA 1
ATOM 2399 C C . ASP B 1 61 ? 10.312 20.344 -7.016 1 98.06 61 ASP B C 1
ATOM 2401 O O . ASP B 1 61 ? 11.102 20.938 -7.754 1 98.06 61 ASP B O 1
ATOM 2405 N N . ASP B 1 62 ? 10.18 19.016 -7.125 1 97.94 62 ASP B N 1
ATOM 2406 C CA . ASP B 1 62 ? 10.977 18.219 -8.039 1 97.94 62 ASP B CA 1
ATOM 2407 C C . ASP B 1 62 ? 10.234 17.984 -9.359 1 97.94 62 ASP B C 1
ATOM 2409 O O . ASP B 1 62 ? 9.047 18.297 -9.477 1 97.94 62 ASP B O 1
ATOM 2413 N N . VAL B 1 63 ? 11.016 17.438 -10.266 1 98.62 63 VAL B N 1
ATOM 2414 C CA . VAL B 1 63 ? 10.469 16.938 -11.516 1 98.62 63 VAL B CA 1
ATOM 2415 C C . VAL B 1 63 ? 10.586 15.406 -11.555 1 98.62 63 VAL B C 1
ATOM 2417 O O . VAL B 1 63 ? 11.43 14.828 -10.867 1 98.62 63 VAL B O 1
ATOM 2420 N N . VAL B 1 64 ? 9.75 14.766 -12.352 1 98.62 64 VAL B N 1
ATOM 2421 C CA . VAL B 1 64 ? 9.758 13.312 -12.469 1 98.62 64 VAL B CA 1
ATOM 2422 C C . VAL B 1 64 ? 11.016 12.859 -13.203 1 98.62 64 VAL B C 1
ATOM 2424 O O . VAL B 1 64 ? 11.359 13.414 -14.25 1 98.62 64 VAL B O 1
ATOM 2427 N N . SER B 1 65 ? 11.688 11.961 -12.609 1 97.81 65 SER B N 1
ATOM 2428 C CA . SER B 1 65 ? 12.82 11.32 -13.266 1 97.81 65 SER B CA 1
ATOM 2429 C C . SER B 1 65 ? 12.586 9.828 -13.445 1 97.81 65 SER B C 1
ATOM 2431 O O . SER B 1 65 ? 11.719 9.25 -12.797 1 97.81 65 SER B O 1
ATOM 2433 N N . LEU B 1 66 ? 13.344 9.266 -14.297 1 97.25 66 LEU B N 1
ATOM 2434 C CA . LEU B 1 66 ? 13.195 7.84 -14.586 1 97.25 66 LEU B CA 1
ATOM 2435 C C . LEU B 1 66 ? 13.438 7 -13.344 1 97.25 66 LEU B C 1
ATOM 2437 O O . LEU B 1 66 ? 12.758 6 -13.117 1 97.25 66 LEU B O 1
ATOM 2441 N N . SER B 1 67 ? 14.375 7.387 -12.492 1 96.19 67 SER B N 1
ATOM 2442 C CA . SER B 1 67 ? 14.75 6.633 -11.305 1 96.19 67 SER B CA 1
ATOM 2443 C C . SER B 1 67 ? 13.641 6.688 -10.25 1 96.19 67 SER B C 1
ATOM 2445 O O . SER B 1 67 ? 13.656 5.918 -9.289 1 96.19 67 SER B O 1
ATOM 2447 N N . ASN B 1 68 ? 12.688 7.629 -10.453 1 97.06 68 ASN B N 1
ATOM 2448 C CA . ASN B 1 68 ? 11.57 7.754 -9.523 1 97.06 68 ASN B CA 1
ATOM 2449 C C . ASN B 1 68 ? 10.547 6.629 -9.711 1 97.06 68 ASN B C 1
ATOM 2451 O O . ASN B 1 68 ? 9.859 6.25 -8.766 1 97.06 68 ASN B O 1
ATOM 2455 N N . LEU B 1 69 ? 10.531 6.039 -10.938 1 98.19 69 LEU B N 1
ATOM 2456 C CA . LEU B 1 69 ? 9.367 5.293 -11.398 1 98.19 69 LEU B CA 1
ATOM 2457 C C . LEU B 1 69 ? 9.383 3.871 -10.852 1 98.19 69 LEU B C 1
ATOM 2459 O O . LEU B 1 69 ? 8.383 3.156 -10.945 1 98.19 69 LEU B O 1
ATOM 2463 N N . GLN B 1 70 ? 10.461 3.484 -10.18 1 96.94 70 GLN B N 1
ATOM 2464 C CA . GLN B 1 70 ? 10.492 2.178 -9.531 1 96.94 70 GLN B CA 1
ATOM 2465 C C . GLN B 1 70 ? 9.664 2.18 -8.25 1 96.94 70 GLN B C 1
ATOM 2467 O O . GLN B 1 70 ? 9.352 1.119 -7.703 1 96.94 70 GLN B O 1
ATOM 2472 N N . ARG B 1 71 ? 9.312 3.35 -7.746 1 97.75 71 ARG B N 1
ATOM 2473 C CA . ARG B 1 71 ? 8.586 3.381 -6.477 1 97.75 71 ARG B CA 1
ATOM 2474 C C . ARG B 1 71 ? 7.492 4.441 -6.5 1 97.75 71 ARG B C 1
ATOM 2476 O O . ARG B 1 71 ? 6.582 4.414 -5.672 1 97.75 71 ARG B O 1
ATOM 2483 N N . GLN B 1 72 ? 7.555 5.484 -7.289 1 98.62 72 GLN B N 1
ATOM 2484 C CA . GLN B 1 72 ? 6.586 6.574 -7.32 1 98.62 72 GLN B CA 1
ATOM 2485 C C . GLN B 1 72 ? 5.52 6.328 -8.383 1 98.62 72 GLN B C 1
ATOM 2487 O O . GLN B 1 72 ? 5.457 7.039 -9.391 1 98.62 72 GLN B O 1
ATOM 2492 N N . VAL B 1 73 ? 4.535 5.52 -8.078 1 98.69 73 VAL B N 1
ATOM 2493 C CA . VAL B 1 73 ? 3.691 4.867 -9.078 1 98.69 73 VAL B CA 1
ATOM 2494 C C . VAL B 1 73 ? 2.557 5.805 -9.484 1 98.69 73 VAL B C 1
ATOM 2496 O O . VAL B 1 73 ? 1.745 5.469 -10.344 1 98.69 73 VAL B O 1
ATOM 2499 N N . ILE B 1 74 ? 2.471 6.945 -8.859 1 98.88 74 ILE B N 1
ATOM 2500 C CA . ILE B 1 74 ? 1.481 7.922 -9.297 1 98.88 74 ILE B CA 1
ATOM 2501 C C . ILE B 1 74 ? 1.934 8.555 -10.609 1 98.88 74 ILE B C 1
ATOM 2503 O O . ILE B 1 74 ? 1.118 9.102 -11.352 1 98.88 74 ILE B O 1
ATOM 2507 N N . HIS B 1 75 ? 3.242 8.5 -10.93 1 98.88 75 HIS B N 1
ATOM 2508 C CA . HIS B 1 75 ? 3.826 9.008 -12.164 1 98.88 75 HIS B CA 1
ATOM 2509 C C . HIS B 1 75 ? 4.07 7.875 -13.156 1 98.88 75 HIS B C 1
ATOM 2511 O O . HIS B 1 75 ? 3.951 6.699 -12.812 1 98.88 75 HIS B O 1
ATOM 2517 N N . ALA B 1 76 ? 4.375 8.258 -14.414 1 98.75 76 ALA B N 1
ATOM 2518 C CA . ALA B 1 76 ? 4.641 7.281 -15.461 1 98.75 76 ALA B CA 1
ATOM 2519 C C . ALA B 1 76 ? 5.75 7.766 -16.391 1 98.75 76 ALA B C 1
ATOM 2521 O O . ALA B 1 76 ? 6.246 8.883 -16.25 1 98.75 76 ALA B O 1
ATOM 2522 N N . THR B 1 77 ? 6.156 6.902 -17.281 1 98.75 77 THR B N 1
ATOM 2523 C CA . THR B 1 77 ? 7.285 7.164 -18.172 1 98.75 77 THR B CA 1
ATOM 2524 C C . THR B 1 77 ? 7.051 8.438 -18.984 1 98.75 77 THR B C 1
ATOM 2526 O O . THR B 1 77 ? 7.953 9.266 -19.125 1 98.75 77 THR B O 1
ATOM 2529 N N . PRO B 1 78 ? 5.836 8.703 -19.453 1 98.69 78 PRO B N 1
ATOM 2530 C CA . PRO B 1 78 ? 5.625 9.922 -20.25 1 98.69 78 PRO B CA 1
ATOM 2531 C C . PRO B 1 78 ? 5.707 11.188 -19.406 1 98.69 78 PRO B C 1
ATOM 2533 O O . PRO B 1 78 ? 5.77 12.297 -19.938 1 98.69 78 PRO B O 1
ATOM 2536 N N . ASP B 1 79 ? 5.68 11.016 -18.109 1 98.69 79 ASP B N 1
ATOM 2537 C CA . ASP B 1 79 ? 5.672 12.172 -17.219 1 98.69 79 ASP B CA 1
ATOM 2538 C C . ASP B 1 79 ? 7.094 12.664 -16.938 1 98.69 79 ASP B C 1
ATOM 2540 O O . ASP B 1 79 ? 7.285 13.695 -16.297 1 98.69 79 ASP B O 1
ATOM 2544 N N . VAL B 1 80 ? 8.109 11.891 -17.391 1 98.69 80 VAL B N 1
ATOM 2545 C CA . VAL B 1 80 ? 9.492 12.25 -17.094 1 98.69 80 VAL B CA 1
ATOM 2546 C C . VAL B 1 80 ? 9.766 13.672 -17.594 1 98.69 80 VAL B C 1
ATOM 2548 O O . VAL B 1 80 ? 9.461 14.016 -18.734 1 98.69 80 VAL B O 1
ATOM 2551 N N . GLY B 1 81 ? 10.266 14.555 -16.656 1 98.75 81 GLY B N 1
ATOM 2552 C CA . GLY B 1 81 ? 10.547 15.945 -16.969 1 98.75 81 GLY B CA 1
ATOM 2553 C C . GLY B 1 81 ? 9.469 16.891 -16.484 1 98.75 81 GLY B C 1
ATOM 2554 O O . GLY B 1 81 ? 9.711 18.094 -16.344 1 98.75 81 GLY B O 1
ATOM 2555 N N . ALA B 1 82 ? 8.281 16.422 -16.234 1 98.88 82 ALA B N 1
ATOM 2556 C CA . ALA B 1 82 ? 7.191 17.234 -15.695 1 98.88 82 ALA B CA 1
ATOM 2557 C C . ALA B 1 82 ? 7.371 17.484 -14.195 1 98.88 82 ALA B C 1
ATOM 2559 O O . ALA B 1 82 ? 7.988 16.672 -13.5 1 98.88 82 ALA B O 1
ATOM 2560 N N . ARG B 1 83 ? 6.812 18.609 -13.695 1 98.88 83 ARG B N 1
ATOM 2561 C CA . ARG B 1 83 ? 6.766 18.781 -12.242 1 98.88 83 ARG B CA 1
ATOM 2562 C C . ARG B 1 83 ? 5.977 17.672 -11.578 1 98.88 83 ARG B C 1
ATOM 2564 O O . ARG B 1 83 ? 4.906 17.281 -12.047 1 98.88 83 ARG B O 1
ATOM 2571 N N . LYS B 1 84 ? 6.488 17.156 -10.539 1 98.88 84 LYS B N 1
ATOM 2572 C CA . LYS B 1 84 ? 5.805 16.062 -9.852 1 98.88 84 LYS B CA 1
ATOM 2573 C C . LYS B 1 84 ? 4.391 16.469 -9.445 1 98.88 84 LYS B C 1
ATOM 2575 O O . LYS B 1 84 ? 3.457 15.672 -9.555 1 98.88 84 LYS B O 1
ATOM 2580 N N . VAL B 1 85 ? 4.191 17.719 -9.031 1 98.94 85 VAL B N 1
ATOM 2581 C CA . VAL B 1 85 ? 2.885 18.156 -8.547 1 98.94 85 VAL B CA 1
ATOM 2582 C C . VAL B 1 85 ? 1.89 18.188 -9.711 1 98.94 85 VAL B C 1
ATOM 2584 O O . VAL B 1 85 ? 0.708 17.891 -9.531 1 98.94 85 VAL B O 1
ATOM 2587 N N . ASP B 1 86 ? 2.328 18.531 -10.867 1 98.88 86 ASP B N 1
ATOM 2588 C CA . ASP B 1 86 ? 1.449 18.562 -12.031 1 98.88 86 ASP B CA 1
ATOM 2589 C C . ASP B 1 86 ? 1.097 17.141 -12.492 1 98.88 86 ASP B C 1
ATOM 2591 O O . ASP B 1 86 ? -0.055 16.875 -12.828 1 98.88 86 ASP B O 1
ATOM 2595 N N . SER B 1 87 ? 2.131 16.328 -12.531 1 98.94 87 SER B N 1
ATOM 2596 C CA . SER B 1 87 ? 1.923 14.914 -12.867 1 98.94 87 SER B CA 1
ATOM 2597 C C . SER B 1 87 ? 0.93 14.258 -11.914 1 98.94 87 SER B C 1
ATOM 2599 O O . SER B 1 87 ? 0.002 13.578 -12.352 1 98.94 87 SER B O 1
ATOM 2601 N N . ALA B 1 88 ? 1.103 14.484 -10.633 1 98.94 88 ALA B N 1
ATOM 2602 C CA . ALA B 1 88 ? 0.207 13.922 -9.625 1 98.94 88 ALA B CA 1
ATOM 2603 C C . ALA B 1 88 ? -1.209 14.469 -9.781 1 98.94 88 ALA B C 1
ATOM 2605 O O . ALA B 1 88 ? -2.184 13.719 -9.68 1 98.94 88 ALA B O 1
ATOM 2606 N N . ALA B 1 89 ? -1.302 15.75 -10.016 1 98.94 89 ALA B N 1
ATOM 2607 C CA . ALA B 1 89 ? -2.607 16.375 -10.203 1 98.94 89 ALA B CA 1
ATOM 2608 C C . ALA B 1 89 ? -3.363 15.75 -11.367 1 98.94 89 ALA B C 1
ATOM 2610 O O . ALA B 1 89 ? -4.562 15.484 -11.266 1 98.94 89 ALA B O 1
ATOM 2611 N N . ALA B 1 90 ? -2.678 15.531 -12.469 1 98.88 90 ALA B N 1
ATOM 2612 C CA . ALA B 1 90 ? -3.291 14.93 -13.648 1 98.88 90 ALA B CA 1
ATOM 2613 C C . ALA B 1 90 ? -3.793 13.516 -13.344 1 98.88 90 ALA B C 1
ATOM 2615 O O . ALA B 1 90 ? -4.895 13.148 -13.742 1 98.88 90 ALA B O 1
ATOM 2616 N N . ARG B 1 91 ? -2.963 12.773 -12.68 1 98.88 91 ARG B N 1
ATOM 2617 C CA . ARG B 1 91 ? -3.346 11.414 -12.32 1 98.88 91 ARG B CA 1
ATOM 2618 C C . ARG B 1 91 ? -4.562 11.414 -11.398 1 98.88 91 ARG B C 1
ATOM 2620 O O . ARG B 1 91 ? -5.465 10.586 -11.555 1 98.88 91 ARG B O 1
ATOM 2627 N N . ILE B 1 92 ? -4.578 12.289 -10.43 1 98.94 92 ILE B N 1
ATOM 2628 C CA . ILE B 1 92 ? -5.68 12.375 -9.477 1 98.94 92 ILE B CA 1
ATOM 2629 C C . ILE B 1 92 ? -6.965 12.766 -10.203 1 98.94 92 ILE B C 1
ATOM 2631 O O . ILE B 1 92 ? -8.023 12.188 -9.953 1 98.94 92 ILE B O 1
ATOM 2635 N N . HIS B 1 93 ? -6.84 13.703 -11.102 1 98.81 93 HIS B N 1
ATOM 2636 C CA . HIS B 1 93 ? -8.008 14.125 -11.859 1 98.81 93 HIS B CA 1
ATOM 2637 C C . HIS B 1 93 ? -8.578 12.969 -1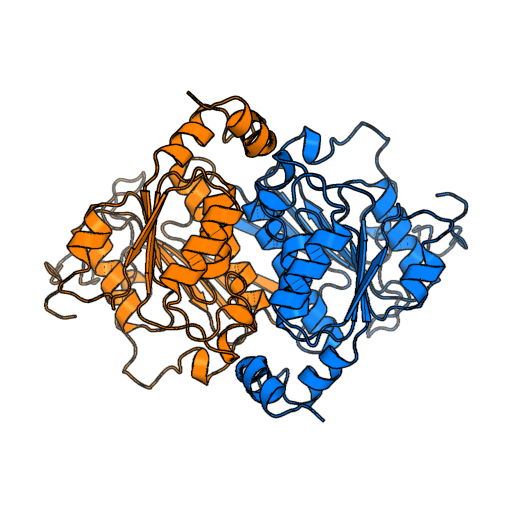2.68 1 98.81 93 HIS B C 1
ATOM 2639 O O . HIS B 1 93 ? -9.805 12.82 -12.766 1 98.81 93 HIS B O 1
ATOM 2645 N N . ALA B 1 94 ? -7.699 12.211 -13.289 1 98.81 94 ALA B N 1
ATOM 2646 C CA . ALA B 1 94 ? -8.148 11.055 -14.055 1 98.81 94 ALA B CA 1
ATOM 2647 C C . ALA B 1 94 ? -8.82 10.023 -13.148 1 98.81 94 ALA B C 1
ATOM 2649 O O . ALA B 1 94 ? -9.82 9.414 -13.523 1 98.81 94 ALA B O 1
ATOM 2650 N N . LEU B 1 95 ? -8.32 9.82 -11.992 1 98.75 95 LEU B N 1
ATOM 2651 C CA . LEU B 1 95 ? -8.828 8.836 -11.047 1 98.75 95 LEU B CA 1
ATOM 2652 C C . LEU B 1 95 ? -10.172 9.281 -10.469 1 98.75 95 LEU B C 1
ATOM 2654 O O . LEU B 1 95 ? -11.148 8.523 -10.492 1 98.75 95 LEU B O 1
ATOM 2658 N N . ASN B 1 96 ? -10.25 10.539 -10.016 1 98.75 96 ASN B N 1
ATOM 2659 C CA . ASN B 1 96 ? -11.445 11.094 -9.398 1 98.75 96 ASN B CA 1
ATOM 2660 C C . ASN B 1 96 ? -11.602 12.586 -9.703 1 98.75 96 ASN B C 1
ATOM 2662 O O . ASN B 1 96 ? -11.039 13.422 -9 1 98.75 96 ASN B O 1
ATOM 2666 N N . PRO B 1 97 ? -12.375 12.898 -10.633 1 98.38 97 PRO B N 1
ATOM 2667 C CA . PRO B 1 97 ? -12.484 14.297 -11.07 1 98.38 97 PRO B CA 1
ATOM 2668 C C . PRO B 1 97 ? -13.172 15.18 -10.031 1 98.38 97 PRO B C 1
ATOM 2670 O O . PRO B 1 97 ? -13.188 16.406 -10.172 1 98.38 97 PRO B O 1
ATOM 2673 N N . HIS B 1 98 ? -13.672 14.609 -8.953 1 97.94 98 HIS B N 1
ATOM 2674 C CA . HIS B 1 98 ? -14.359 15.383 -7.926 1 97.94 98 HIS B CA 1
ATOM 2675 C C . HIS B 1 98 ? -13.383 15.922 -6.887 1 97.94 98 HIS B C 1
ATOM 2677 O O . HIS B 1 98 ? -13.758 16.734 -6.035 1 97.94 98 HIS B O 1
ATOM 2683 N N . VAL B 1 99 ? -12.172 15.5 -6.918 1 98.75 99 VAL B N 1
ATOM 2684 C CA . VAL B 1 99 ? -11.156 15.938 -5.961 1 98.75 99 VAL B CA 1
ATOM 2685 C C . VAL B 1 99 ? -10.461 17.188 -6.488 1 98.75 99 VAL B C 1
ATOM 2687 O O . VAL B 1 99 ? -9.969 17.203 -7.621 1 98.75 99 VAL B O 1
ATOM 2690 N N . GLN B 1 100 ? -10.461 18.219 -5.711 1 98.81 100 GLN B N 1
ATOM 2691 C CA . GLN B 1 100 ? -9.703 19.422 -6.047 1 98.81 100 GLN B CA 1
ATOM 2692 C C . GLN B 1 100 ? -8.234 19.281 -5.652 1 98.81 100 GLN B C 1
ATOM 2694 O O . GLN B 1 100 ? -7.926 18.953 -4.508 1 98.81 100 GLN B O 1
ATOM 2699 N N . VAL B 1 101 ? -7.34 19.484 -6.625 1 98.94 101 VAL B N 1
ATOM 2700 C CA . VAL B 1 101 ? -5.906 19.438 -6.344 1 98.94 101 VAL B CA 1
ATOM 2701 C C . VAL B 1 101 ? -5.32 20.844 -6.406 1 98.94 101 VAL B C 1
ATOM 2703 O O . VAL B 1 101 ? -5.609 21.609 -7.336 1 98.94 101 VAL B O 1
ATOM 2706 N N . VAL B 1 102 ? -4.594 21.234 -5.414 1 98.88 102 VAL B N 1
ATOM 2707 C CA . VAL B 1 102 ? -3.869 22.5 -5.371 1 98.88 102 VAL B CA 1
ATOM 2708 C C . VAL B 1 102 ? -2.365 22.234 -5.34 1 98.88 102 VAL B C 1
ATOM 2710 O O . VAL B 1 102 ? -1.793 22.016 -4.27 1 98.88 102 VAL B O 1
ATOM 2713 N N . PRO B 1 103 ? -1.719 22.297 -6.48 1 98.81 103 PRO B N 1
ATOM 2714 C CA . PRO B 1 103 ? -0.279 22.031 -6.543 1 98.81 103 PRO B CA 1
ATOM 2715 C C . PRO B 1 103 ? 0.559 23.203 -6.023 1 98.81 103 PRO B C 1
ATOM 2717 O O . PRO B 1 103 ? 0.242 24.359 -6.297 1 98.81 103 PRO B O 1
ATOM 2720 N N . HIS B 1 104 ? 1.541 22.922 -5.246 1 98.75 104 HIS B N 1
ATOM 2721 C CA . HIS B 1 104 ? 2.547 23.875 -4.789 1 98.75 104 HIS B CA 1
ATOM 2722 C C . HIS B 1 104 ? 3.945 23.438 -5.211 1 98.75 104 HIS B C 1
ATOM 2724 O O . HIS B 1 104 ? 4.641 22.75 -4.461 1 98.75 104 HIS B O 1
ATOM 2730 N N . PRO B 1 105 ? 4.371 23.875 -6.441 1 98.62 105 PRO B N 1
ATOM 2731 C CA . PRO B 1 105 ? 5.715 23.516 -6.906 1 98.62 105 PRO B CA 1
ATOM 2732 C C . PRO B 1 105 ? 6.812 24.312 -6.203 1 98.62 105 PRO B C 1
ATOM 2734 O O . PRO B 1 105 ? 7.555 25.062 -6.848 1 98.62 105 PRO B O 1
ATOM 2737 N N . THR B 1 106 ? 6.93 24.125 -4.918 1 98.12 106 THR B N 1
ATOM 2738 C CA . THR B 1 106 ? 7.883 24.844 -4.082 1 98.12 106 THR B CA 1
ATOM 2739 C C . THR B 1 106 ? 8.469 23.922 -3.012 1 98.12 106 THR B C 1
ATOM 2741 O O . THR B 1 106 ? 7.91 22.859 -2.732 1 98.12 106 THR B O 1
ATOM 2744 N N . HIS B 1 107 ? 9.617 24.297 -2.584 1 96.88 107 HIS B N 1
ATOM 2745 C CA . HIS B 1 107 ? 10.203 23.656 -1.411 1 96.88 107 HIS B CA 1
ATOM 2746 C C . HIS B 1 107 ? 9.539 24.141 -0.129 1 96.88 107 HIS B C 1
ATOM 2748 O O . HIS B 1 107 ? 9.266 25.344 0.021 1 96.88 107 HIS B O 1
ATOM 2754 N N . LEU B 1 108 ? 9.172 23.25 0.723 1 97.56 108 LEU B N 1
ATOM 2755 C CA . LEU B 1 108 ? 8.648 23.641 2.023 1 97.56 108 LEU B CA 1
ATOM 2756 C C . LEU B 1 108 ? 9.75 24.25 2.893 1 97.56 108 LEU B C 1
ATOM 2758 O O . LEU B 1 108 ? 10.797 23.625 3.096 1 97.56 108 LEU B O 1
ATOM 2762 N N . THR B 1 109 ? 9.562 25.453 3.355 1 97.5 109 THR B N 1
ATOM 2763 C CA . THR B 1 109 ? 10.516 26.172 4.195 1 97.5 109 THR B CA 1
ATOM 2764 C C . THR B 1 109 ? 9.82 26.781 5.406 1 97.5 109 THR B C 1
ATOM 2766 O O . THR B 1 109 ? 8.594 26.734 5.508 1 97.5 109 THR B O 1
ATOM 2769 N N . SER B 1 110 ? 10.672 27.281 6.281 1 97.5 110 SER B N 1
ATOM 2770 C CA . SER B 1 110 ? 10.117 27.953 7.453 1 97.5 110 SER B CA 1
ATOM 2771 C C . SER B 1 110 ? 9.289 29.172 7.055 1 97.5 110 SER B C 1
ATOM 2773 O O . SER B 1 110 ? 8.375 29.562 7.777 1 97.5 110 SER B O 1
ATOM 2775 N N . ALA B 1 111 ? 9.484 29.672 5.895 1 97.69 111 ALA B N 1
ATOM 2776 C CA . ALA B 1 111 ? 8.82 30.891 5.449 1 97.69 111 ALA B CA 1
ATOM 2777 C C . ALA B 1 111 ? 7.418 30.594 4.926 1 97.69 111 ALA B C 1
ATOM 2779 O O . ALA B 1 111 ? 6.523 31.438 4.996 1 97.69 111 ALA B O 1
ATOM 2780 N N . ASN B 1 112 ? 7.203 29.406 4.43 1 97.94 112 ASN B N 1
ATOM 2781 C CA . ASN B 1 112 ? 5.918 29.156 3.783 1 97.94 112 ASN B CA 1
ATOM 2782 C C . ASN B 1 112 ? 5.137 28.062 4.504 1 97.94 112 ASN B C 1
ATOM 2784 O O . ASN B 1 112 ? 3.941 27.891 4.258 1 97.94 112 ASN B O 1
ATOM 2788 N N . ALA B 1 113 ? 5.715 27.375 5.434 1 98.56 113 ALA B N 1
ATOM 2789 C CA . ALA B 1 113 ? 5.148 26.188 6.062 1 98.56 113 ALA B CA 1
ATOM 2790 C C . ALA B 1 113 ? 3.84 26.516 6.773 1 98.56 113 ALA B C 1
ATOM 2792 O O . ALA B 1 113 ? 2.832 25.828 6.578 1 98.56 113 ALA B O 1
ATOM 2793 N N . LEU B 1 114 ? 3.812 27.578 7.547 1 98.5 114 LEU B N 1
ATOM 2794 C CA . LEU B 1 114 ? 2.639 27.891 8.352 1 98.5 114 LEU B CA 1
ATOM 2795 C C . LEU B 1 114 ? 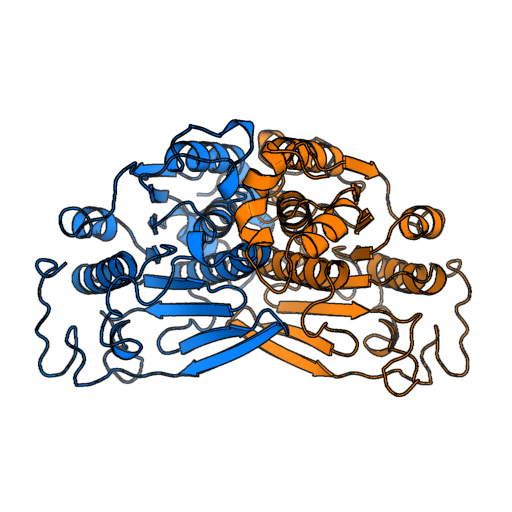1.463 28.297 7.465 1 98.5 114 LEU B C 1
ATOM 2797 O O . LEU B 1 114 ? 0.313 27.969 7.77 1 98.5 114 LEU B O 1
ATOM 2801 N N . GLY B 1 115 ? 1.746 29.016 6.387 1 98.19 115 GLY B N 1
ATOM 2802 C CA . GLY B 1 115 ? 0.693 29.375 5.449 1 98.19 115 GLY B CA 1
ATOM 2803 C C . GLY B 1 115 ? 0.055 28.172 4.781 1 98.19 115 GLY B C 1
ATOM 2804 O O . GLY B 1 115 ? -1.17 28.094 4.672 1 98.19 115 GLY B O 1
ATOM 2805 N N . LEU B 1 116 ? 0.844 27.234 4.344 1 98.31 116 LEU B N 1
ATOM 2806 C CA . LEU B 1 116 ? 0.367 26.047 3.656 1 98.31 116 LEU B CA 1
ATOM 2807 C C . LEU B 1 116 ? -0.367 25.125 4.621 1 98.31 116 LEU B C 1
ATOM 2809 O O . LEU B 1 116 ? -1.444 24.609 4.301 1 98.31 116 LEU B O 1
ATOM 2813 N N . ILE B 1 117 ? 0.187 24.938 5.809 1 98.69 117 ILE B N 1
ATOM 2814 C CA . ILE B 1 117 ? -0.337 24 6.793 1 98.69 117 ILE B CA 1
ATOM 2815 C C . ILE B 1 117 ? -1.608 24.562 7.422 1 98.69 117 ILE B C 1
ATOM 2817 O O . ILE B 1 117 ? -2.576 23.828 7.645 1 98.69 117 ILE B O 1
ATOM 2821 N N . GLY B 1 118 ? -1.602 25.828 7.652 1 97.88 118 GLY B N 1
ATOM 2822 C CA . GLY B 1 118 ? -2.709 26.469 8.328 1 97.88 118 GLY B CA 1
ATOM 2823 C C . GLY B 1 118 ? -4.023 26.359 7.578 1 97.88 118 GLY B C 1
ATOM 2824 O O . GLY B 1 118 ? -5.094 26.391 8.18 1 97.88 118 GLY B O 1
ATOM 2825 N N . ASP B 1 119 ? -3.98 26.125 6.281 1 95.56 119 ASP B N 1
ATOM 2826 C CA . ASP B 1 119 ? -5.156 26.094 5.418 1 95.56 119 ASP B CA 1
ATOM 2827 C C . ASP B 1 119 ? -5.723 24.688 5.305 1 95.56 119 ASP B C 1
ATOM 2829 O O . ASP B 1 119 ? -6.723 24.469 4.613 1 95.56 119 ASP B O 1
ATOM 2833 N N . CYS B 1 120 ? -5.141 23.781 6.027 1 98.56 120 CYS B N 1
ATOM 2834 C CA . CYS B 1 120 ? -5.531 22.391 5.859 1 98.56 120 CYS B CA 1
ATOM 2835 C C . CYS B 1 120 ? -6.008 21.797 7.176 1 98.56 120 CYS B C 1
ATOM 2837 O O . CYS B 1 120 ? -5.777 22.359 8.242 1 98.56 120 CYS B O 1
ATOM 2839 N N . ASP B 1 121 ? -6.723 20.688 7.078 1 98.75 121 ASP B N 1
ATOM 2840 C CA . ASP B 1 121 ? -7.262 20.016 8.25 1 98.75 121 ASP B CA 1
ATOM 2841 C C . ASP B 1 121 ? -6.289 18.953 8.781 1 98.75 121 ASP B C 1
ATOM 2843 O O . ASP B 1 121 ? -6.309 18.625 9.961 1 98.75 121 ASP B O 1
ATOM 2847 N N . LEU B 1 122 ? -5.473 18.469 7.918 1 98.88 122 LEU B N 1
ATOM 2848 C CA . LEU B 1 122 ? -4.574 17.344 8.188 1 98.88 122 LEU B CA 1
ATOM 2849 C C . LEU B 1 122 ? -3.344 17.406 7.289 1 98.88 122 LEU B C 1
ATOM 2851 O O . LEU B 1 122 ? -3.443 17.781 6.117 1 98.88 122 LEU B O 1
ATOM 2855 N N . VAL B 1 123 ? -2.199 17.078 7.855 1 98.94 123 VAL B N 1
ATOM 2856 C CA . VAL B 1 123 ? -0.953 17.078 7.098 1 98.94 123 VAL B CA 1
ATOM 2857 C C . VAL B 1 123 ? -0.373 15.664 7.055 1 98.94 123 VAL B C 1
ATOM 2859 O O . VAL B 1 123 ? -0.363 14.961 8.07 1 98.94 123 VAL B O 1
ATOM 2862 N N . LEU B 1 124 ? 0.019 15.195 5.891 1 98.94 124 LEU B N 1
ATOM 2863 C CA . LEU B 1 124 ? 0.79 13.969 5.73 1 98.94 124 LEU B CA 1
ATOM 2864 C C . LEU B 1 124 ? 2.197 14.273 5.227 1 98.94 124 LEU B C 1
ATOM 2866 O O . LEU B 1 124 ? 2.363 14.914 4.184 1 98.94 124 LEU B O 1
ATOM 2870 N N . ASP B 1 125 ? 3.166 13.82 5.984 1 98.81 125 ASP B N 1
ATOM 2871 C CA . ASP B 1 125 ? 4.559 14.07 5.629 1 98.81 125 ASP B CA 1
ATOM 2872 C C . ASP B 1 125 ? 5.223 12.797 5.102 1 98.81 125 ASP B C 1
ATOM 2874 O O . ASP B 1 125 ? 5.441 11.844 5.855 1 98.81 125 ASP B O 1
ATOM 2878 N N . GLY B 1 126 ? 5.523 12.789 3.826 1 97 126 GLY B N 1
ATOM 2879 C CA . GLY B 1 126 ? 6.262 11.711 3.193 1 97 126 GLY B CA 1
ATOM 2880 C C . GLY B 1 126 ? 7.637 12.133 2.705 1 97 126 GLY B C 1
ATOM 2881 O O . GLY B 1 126 ? 8.141 11.594 1.715 1 97 126 GLY B O 1
ATOM 2882 N N . SER B 1 127 ? 8.203 13.125 3.303 1 95.19 127 SER B N 1
ATOM 2883 C CA . SER B 1 127 ? 9.516 13.625 2.898 1 95.19 127 SER B CA 1
ATOM 2884 C C . SER B 1 127 ? 10.609 12.594 3.174 1 95.19 127 SER B C 1
ATOM 2886 O O . SER B 1 127 ? 10.398 11.641 3.93 1 95.19 127 SER B O 1
ATOM 2888 N N . ASP B 1 128 ? 11.766 12.758 2.572 1 90.31 128 ASP B N 1
ATOM 2889 C CA . ASP B 1 128 ? 12.797 11.734 2.654 1 90.31 128 ASP B CA 1
ATOM 2890 C C . ASP B 1 128 ? 14.023 12.242 3.404 1 90.31 128 ASP B C 1
ATOM 2892 O O . ASP B 1 128 ? 15.125 11.711 3.24 1 90.31 128 ASP B O 1
ATOM 2896 N N . ASN B 1 129 ? 13.82 13.383 4.133 1 89.5 129 ASN B N 1
ATOM 2897 C CA . ASN B 1 129 ? 14.945 13.914 4.895 1 89.5 129 ASN B CA 1
ATOM 2898 C C . ASN B 1 129 ? 14.5 14.453 6.254 1 89.5 129 ASN B C 1
ATOM 2900 O O . ASN B 1 129 ? 13.352 14.875 6.41 1 89.5 129 ASN B O 1
ATOM 2904 N N . PHE B 1 130 ? 15.414 14.484 7.137 1 91.19 130 PHE B N 1
ATOM 2905 C CA . PHE B 1 130 ? 15.117 14.812 8.531 1 91.19 130 PHE B CA 1
ATOM 2906 C C . PHE B 1 130 ? 14.766 16.281 8.672 1 91.19 130 PHE B C 1
ATOM 2908 O O . PHE B 1 130 ? 13.875 16.641 9.445 1 91.19 130 PHE B O 1
ATOM 2915 N N . ALA B 1 131 ? 15.438 17.125 7.992 1 92.06 131 ALA B N 1
ATOM 2916 C CA . ALA B 1 131 ? 15.195 18.562 8.109 1 92.06 131 ALA B CA 1
ATOM 2917 C C . ALA B 1 131 ? 13.734 18.891 7.852 1 92.06 131 ALA B C 1
ATOM 2919 O O . ALA B 1 131 ? 13.117 19.641 8.609 1 92.06 131 ALA B O 1
ATOM 2920 N N . THR B 1 132 ? 13.18 18.344 6.777 1 95.06 132 THR B N 1
ATOM 2921 C CA . THR B 1 132 ? 11.781 18.594 6.434 1 95.06 132 THR B CA 1
ATOM 2922 C C . THR B 1 132 ? 10.852 17.984 7.477 1 95.06 132 THR B C 1
ATOM 2924 O O . THR B 1 132 ? 9.859 18.594 7.867 1 95.06 132 THR B O 1
ATOM 2927 N N . ARG B 1 133 ? 11.172 16.812 7.969 1 96.06 133 ARG B N 1
ATOM 2928 C CA . ARG B 1 133 ? 10.328 16.141 8.953 1 96.06 133 ARG B CA 1
ATOM 2929 C C . ARG B 1 133 ? 10.195 16.969 10.219 1 96.06 133 ARG B C 1
ATOM 2931 O O . ARG B 1 133 ? 9.094 17.125 10.758 1 96.06 133 ARG B O 1
ATOM 2938 N N . TYR B 1 134 ? 11.312 17.531 10.68 1 96.44 134 TYR B N 1
ATOM 2939 C CA . TYR B 1 134 ? 11.281 18.359 11.883 1 96.44 134 TYR B CA 1
ATOM 2940 C C . TYR B 1 134 ? 10.531 19.656 11.633 1 96.44 134 TYR B C 1
ATOM 2942 O O . TYR B 1 134 ? 9.75 20.094 12.477 1 96.44 134 TYR B O 1
ATOM 2950 N N . LEU B 1 135 ? 10.781 20.219 10.484 1 97.38 135 LEU B N 1
ATOM 2951 C CA . LEU B 1 135 ? 10.102 21.453 10.125 1 97.38 135 LEU B CA 1
ATOM 2952 C C . LEU B 1 135 ? 8.586 21.25 10.102 1 97.38 135 LEU B C 1
ATOM 2954 O O . LEU B 1 135 ? 7.84 22.031 10.688 1 97.38 135 LEU B O 1
ATOM 2958 N N . VAL B 1 136 ? 8.156 20.188 9.445 1 98.5 136 VAL B N 1
ATOM 2959 C CA . VAL B 1 136 ? 6.73 19.906 9.297 1 98.5 136 VAL B CA 1
ATOM 2960 C C . VAL B 1 136 ? 6.109 19.641 10.664 1 98.5 136 VAL B C 1
ATOM 2962 O O . VAL B 1 136 ? 5.031 20.156 10.977 1 98.5 136 VAL B O 1
ATOM 2965 N N . SER B 1 137 ? 6.809 18.875 11.469 1 98.19 137 SER B N 1
ATOM 2966 C CA . SER B 1 137 ? 6.293 18.531 12.789 1 98.19 137 SER B CA 1
ATOM 2967 C C . SER B 1 137 ? 6.117 19.766 13.656 1 98.19 137 SER B C 1
ATOM 2969 O O . SER B 1 137 ? 5.062 19.969 14.258 1 98.19 137 SER B O 1
ATOM 2971 N N . ASP B 1 138 ? 7.125 20.594 13.688 1 97.94 138 ASP B N 1
ATOM 2972 C CA . ASP B 1 138 ? 7.059 21.828 14.492 1 97.94 138 ASP B CA 1
ATOM 2973 C C . ASP B 1 138 ? 5.977 22.766 13.961 1 97.94 138 ASP B C 1
ATOM 2975 O O . ASP B 1 138 ? 5.238 23.359 14.742 1 97.94 138 ASP B O 1
ATOM 2979 N N . ALA B 1 139 ? 5.918 22.859 12.68 1 98.69 139 ALA B N 1
ATOM 2980 C CA . ALA B 1 139 ? 4.934 23.734 12.055 1 98.69 139 ALA B CA 1
ATOM 2981 C C . ALA B 1 139 ? 3.512 23.266 12.367 1 98.69 139 ALA B C 1
ATOM 2983 O O . ALA B 1 139 ? 2.625 24.078 12.617 1 98.69 139 ALA B O 1
ATOM 2984 N N . CYS B 1 140 ? 3.277 22 12.32 1 98.75 140 CYS B N 1
ATOM 2985 C CA . CYS B 1 140 ? 1.96 21.453 12.625 1 98.75 140 CYS B CA 1
ATOM 2986 C C . CYS B 1 140 ? 1.556 21.766 14.062 1 98.75 140 CYS B C 1
ATOM 2988 O O . CYS B 1 140 ? 0.397 22.094 14.328 1 98.75 140 CYS B O 1
ATOM 2990 N N . PHE B 1 141 ? 2.475 21.672 14.977 1 98.56 141 PHE B N 1
ATOM 2991 C CA . PHE B 1 141 ? 2.184 22.016 16.359 1 98.56 141 PHE B CA 1
ATOM 2992 C C . PHE B 1 141 ? 1.755 23.469 16.5 1 98.56 141 PHE B C 1
ATOM 2994 O O . PHE B 1 141 ? 0.729 23.766 17.109 1 98.56 141 PHE B O 1
ATOM 3001 N N . ILE B 1 142 ? 2.568 24.297 15.867 1 98.12 142 ILE B N 1
ATOM 3002 C CA . ILE B 1 142 ? 2.34 25.734 15.977 1 98.12 142 ILE B CA 1
ATOM 3003 C C . ILE B 1 142 ? 1.012 26.094 15.32 1 98.12 142 ILE B C 1
ATOM 3005 O O . ILE B 1 142 ? 0.248 26.891 15.852 1 98.12 142 ILE B O 1
ATOM 3009 N N . ALA B 1 143 ? 0.734 25.469 14.227 1 98.38 143 ALA B N 1
ATOM 3010 C CA . ALA B 1 143 ? -0.495 25.734 13.484 1 98.38 143 ALA B CA 1
ATOM 3011 C C . ALA B 1 143 ? -1.669 24.953 14.055 1 98.38 143 ALA B C 1
ATOM 3013 O O . ALA B 1 143 ? -2.809 25.109 13.609 1 98.38 143 ALA B O 1
ATOM 3014 N N . LYS B 1 144 ? -1.441 24.109 15.023 1 98.38 144 LYS B N 1
ATOM 3015 C CA . LYS B 1 144 ? -2.432 23.266 15.703 1 98.38 144 LYS B CA 1
ATOM 3016 C C . LYS B 1 144 ? -3.143 22.344 14.719 1 98.38 144 LYS B C 1
ATOM 3018 O O . LYS B 1 144 ? -4.375 22.312 14.672 1 98.38 144 LYS B O 1
ATOM 3023 N N . LYS B 1 145 ? -2.311 21.672 13.945 1 98.75 145 LYS B N 1
ATOM 3024 C CA . LYS B 1 145 ? -2.832 20.719 12.969 1 98.75 145 LYS B CA 1
ATOM 3025 C C . LYS B 1 145 ? -2.283 19.312 13.219 1 98.75 145 LYS B C 1
ATOM 3027 O O . LYS B 1 145 ? -1.11 19.156 13.562 1 98.75 145 LYS B O 1
ATOM 3032 N N . PRO B 1 146 ? -3.102 18.281 13.086 1 98.81 146 PRO B N 1
ATOM 3033 C CA . PRO B 1 146 ? -2.59 16.906 13.18 1 98.81 146 PRO B CA 1
ATOM 3034 C C . PRO B 1 146 ? -1.639 16.562 12.039 1 98.81 146 PRO B C 1
ATOM 3036 O O . PRO B 1 146 ? -1.791 17.062 10.922 1 98.81 146 PRO B O 1
ATOM 3039 N N . LEU B 1 147 ? -0.695 15.695 12.375 1 98.94 147 LEU B N 1
ATOM 3040 C CA . LEU B 1 147 ? 0.325 15.25 11.43 1 98.94 147 LEU B CA 1
ATOM 3041 C C . LEU B 1 147 ? 0.405 13.727 11.398 1 98.94 147 LEU B C 1
ATOM 3043 O O . LEU B 1 147 ? 0.479 13.078 12.453 1 98.94 147 LEU B O 1
ATOM 3047 N N . ILE B 1 148 ? 0.309 13.156 10.234 1 98.94 148 ILE B N 1
ATOM 3048 C CA . ILE B 1 148 ? 0.699 11.773 9.992 1 98.94 148 ILE B CA 1
ATOM 3049 C C . ILE B 1 148 ? 2.047 11.734 9.273 1 98.94 148 ILE B C 1
ATOM 3051 O O . ILE B 1 148 ? 2.203 12.328 8.203 1 98.94 148 ILE B O 1
ATOM 3055 N N . THR B 1 149 ? 3.01 11.047 9.859 1 98.75 149 THR B N 1
ATOM 3056 C CA . THR B 1 149 ? 4.355 11.047 9.297 1 98.75 149 THR B CA 1
ATOM 3057 C C . THR B 1 149 ? 4.918 9.633 9.242 1 98.75 149 THR B C 1
ATOM 3059 O O . THR B 1 149 ? 4.668 8.82 10.141 1 98.75 149 THR B O 1
ATOM 3062 N N . ALA B 1 150 ? 5.598 9.352 8.133 1 98.19 150 ALA B N 1
ATOM 3063 C CA . ALA B 1 150 ? 6.242 8.055 7.941 1 98.19 150 ALA B CA 1
ATOM 3064 C C . ALA B 1 150 ? 7.676 8.227 7.445 1 98.19 150 ALA B C 1
ATOM 3066 O O . ALA B 1 150 ? 8.023 9.258 6.867 1 98.19 150 ALA B O 1
ATOM 3067 N N . ALA B 1 151 ? 8.461 7.246 7.734 1 95.88 151 ALA B N 1
ATOM 3068 C CA . ALA B 1 151 ? 9.852 7.191 7.281 1 95.88 151 ALA B CA 1
ATOM 3069 C C . ALA B 1 151 ? 10.18 5.816 6.699 1 95.88 151 ALA B C 1
ATOM 3071 O O . ALA B 1 151 ? 9.719 4.793 7.211 1 95.88 151 ALA B O 1
ATOM 3072 N N . LEU B 1 152 ? 11.008 5.867 5.676 1 95.75 152 LEU B N 1
ATOM 3073 C CA . LEU B 1 152 ? 11.406 4.652 4.973 1 95.75 152 LEU B CA 1
ATOM 3074 C C . LEU B 1 152 ? 12.914 4.441 5.066 1 95.75 152 LEU B C 1
ATOM 3076 O O . LEU B 1 152 ? 13.688 5.387 4.918 1 95.75 152 LEU B O 1
ATOM 3080 N N . GLY B 1 153 ? 13.312 3.252 5.344 1 94.06 153 GLY B N 1
ATOM 3081 C CA . GLY B 1 153 ? 14.664 2.768 5.109 1 94.06 153 GLY B CA 1
ATOM 3082 C C . GLY B 1 153 ? 14.766 1.815 3.934 1 94.06 153 GLY B C 1
ATOM 3083 O O . GLY B 1 153 ? 13.914 1.832 3.041 1 94.06 153 GLY B O 1
ATOM 3084 N N . GLN B 1 154 ? 15.867 1.096 3.895 1 94.94 154 GLN B N 1
ATOM 3085 C CA . GLN B 1 154 ? 16.047 0.145 2.803 1 94.94 154 GLN B CA 1
ATOM 3086 C C . GLN B 1 154 ? 15.008 -0.973 2.867 1 94.94 154 GLN B C 1
ATOM 3088 O O . GLN B 1 154 ? 14.367 -1.287 1.864 1 94.94 154 GLN B O 1
ATOM 3093 N N . PHE B 1 155 ? 14.844 -1.541 4.09 1 96.25 155 PHE B N 1
ATOM 3094 C CA . PHE B 1 155 ? 13.906 -2.646 4.262 1 96.25 155 PHE B CA 1
ATOM 3095 C C . PHE B 1 155 ? 13.07 -2.453 5.52 1 96.25 155 PHE B C 1
ATOM 3097 O O . PHE B 1 155 ? 12.523 -3.416 6.062 1 96.25 155 PHE B O 1
ATOM 3104 N N . ASP B 1 156 ? 13.008 -1.238 5.992 1 96.94 156 ASP B N 1
ATOM 3105 C CA . ASP B 1 156 ? 12.234 -0.935 7.191 1 96.94 156 ASP B CA 1
ATOM 3106 C C . ASP B 1 156 ? 11.5 0.398 7.051 1 96.94 156 ASP B C 1
ATOM 3108 O O . ASP B 1 156 ? 11.75 1.152 6.109 1 96.94 156 ASP B O 1
ATOM 3112 N N . GLY B 1 157 ? 10.594 0.641 7.871 1 97.25 157 GLY B N 1
ATOM 3113 C CA . GLY B 1 157 ? 9.828 1.881 7.898 1 97.25 157 GLY B CA 1
ATOM 3114 C C . GLY B 1 157 ? 9.094 2.1 9.203 1 97.25 157 GLY B C 1
ATOM 3115 O O . GLY B 1 157 ? 9.078 1.222 10.07 1 97.25 157 GLY B O 1
ATOM 3116 N N . SER B 1 158 ? 8.617 3.264 9.391 1 98.12 158 SER B N 1
ATOM 3117 C CA . SER B 1 158 ? 7.848 3.609 10.586 1 98.12 158 SER B CA 1
ATOM 3118 C C . SER B 1 158 ? 6.727 4.586 10.25 1 98.12 158 SER B C 1
ATOM 3120 O O . SER B 1 158 ? 6.77 5.262 9.219 1 98.12 158 SER B O 1
ATOM 3122 N N . LEU B 1 159 ? 5.727 4.625 11.039 1 98.69 159 LEU B N 1
ATOM 3123 C CA . LEU B 1 159 ? 4.539 5.453 10.867 1 98.69 159 LEU B CA 1
ATOM 3124 C C . LEU B 1 159 ? 3.959 5.863 12.219 1 98.69 159 LEU B C 1
ATOM 3126 O O . LEU B 1 159 ? 3.879 5.047 13.141 1 98.69 159 LEU B O 1
ATOM 3130 N N . THR B 1 160 ? 3.568 7.113 12.367 1 98.81 160 THR B N 1
ATOM 3131 C CA . THR B 1 160 ? 2.865 7.562 13.562 1 98.81 160 THR B CA 1
ATOM 3132 C C . THR B 1 160 ? 1.959 8.75 13.25 1 98.81 160 THR B C 1
ATOM 3134 O O . THR B 1 160 ? 2.045 9.328 12.164 1 98.81 160 THR B O 1
ATOM 3137 N N . THR B 1 161 ? 1.067 8.992 14.125 1 98.81 161 THR B N 1
ATOM 3138 C CA . THR B 1 161 ? 0.204 10.172 14.094 1 98.81 161 THR B CA 1
ATOM 3139 C C . THR B 1 161 ? 0.521 11.102 15.266 1 98.81 161 THR B C 1
ATOM 3141 O O . THR B 1 161 ? 0.662 10.648 16.406 1 98.81 161 THR B O 1
ATOM 3144 N N . ILE B 1 162 ? 0.654 12.367 14.953 1 98.69 162 ILE B N 1
ATOM 3145 C CA . ILE B 1 162 ? 1.021 13.359 15.961 1 98.69 162 ILE B CA 1
ATOM 3146 C C . ILE B 1 162 ? -0.085 14.398 16.094 1 98.69 162 ILE B C 1
ATOM 3148 O O . ILE B 1 162 ? -0.427 15.07 15.109 1 98.69 162 ILE B O 1
ATOM 3152 N N . ARG B 1 163 ? -0.653 14.508 17.203 1 98.31 163 ARG B N 1
ATOM 3153 C CA . ARG B 1 163 ? -1.586 15.555 17.594 1 98.31 163 ARG B CA 1
ATOM 3154 C C . ARG B 1 163 ? -1.076 16.312 18.812 1 98.31 163 ARG B C 1
ATOM 3156 O O . ARG B 1 163 ? -1.781 16.438 19.812 1 98.31 163 ARG B O 1
ATOM 3163 N N . ALA B 1 164 ? 0.048 16.859 18.609 1 97.5 164 ALA B N 1
ATOM 3164 C CA . ALA B 1 164 ? 0.833 17.391 19.703 1 97.5 164 ALA B CA 1
ATOM 3165 C C . ALA B 1 164 ? 0.131 18.594 20.344 1 97.5 164 ALA B C 1
ATOM 3167 O O . ALA B 1 164 ? 0.397 18.938 21.5 1 97.5 164 ALA B O 1
ATOM 3168 N N . HIS B 1 165 ? -0.78 19.266 19.641 1 97.06 165 HIS B N 1
ATOM 3169 C CA . HIS B 1 165 ? -1.478 20.453 20.109 1 97.06 165 HIS B CA 1
ATOM 3170 C C . HIS B 1 165 ? -2.662 20.094 21 1 97.06 165 HIS B C 1
ATOM 3172 O O . HIS B 1 165 ? -3.291 20.969 21.594 1 97.06 165 HIS B O 1
ATOM 3178 N N . GLU B 1 166 ? -2.918 18.797 21.094 1 97.81 166 GLU B N 1
ATOM 3179 C CA . GLU B 1 166 ? -4.07 18.328 21.844 1 97.81 166 GLU B CA 1
ATOM 3180 C C . GLU B 1 166 ? -3.635 17.562 23.094 1 97.81 166 GLU B C 1
ATOM 3182 O O . GLU B 1 166 ? -2.457 17.219 23.234 1 97.81 166 GLU B O 1
ATOM 3187 N N . LYS B 1 167 ? -4.617 17.281 23.969 1 97.12 167 LYS B N 1
ATOM 3188 C CA . LYS B 1 167 ? -4.434 16.453 25.156 1 97.12 167 LYS B CA 1
ATOM 3189 C C . LYS B 1 167 ? -5.121 15.102 24.984 1 97.12 167 LYS B C 1
ATOM 3191 O O . LYS B 1 167 ? -6.051 14.961 24.188 1 97.12 167 LYS B O 1
ATOM 3196 N N . ASN B 1 168 ? -4.574 14.117 25.719 1 94.94 168 ASN B N 1
ATOM 3197 C CA . ASN B 1 168 ? -5.211 12.805 25.688 1 94.94 168 ASN B CA 1
ATOM 3198 C C . ASN B 1 168 ? -6.418 12.734 26.625 1 94.94 168 ASN B C 1
ATOM 3200 O O . ASN B 1 168 ? -6.832 13.758 27.172 1 94.94 168 ASN B O 1
ATOM 3204 N N . ALA B 1 169 ? -7.016 11.578 26.688 1 91.69 169 ALA B N 1
ATOM 3205 C CA . ALA B 1 169 ? -8.234 11.383 27.469 1 91.69 169 ALA B CA 1
ATOM 3206 C C . ALA B 1 169 ? -7.988 11.672 28.953 1 91.69 169 ALA B C 1
ATOM 3208 O O . ALA B 1 169 ? -8.914 12.039 29.672 1 91.69 169 ALA B O 1
ATOM 3209 N N . GLN B 1 170 ? -6.758 11.586 29.391 1 94.56 170 GLN B N 1
ATOM 3210 C CA . GLN B 1 170 ? -6.395 11.82 30.781 1 94.56 170 GLN B CA 1
ATOM 3211 C C . GLN B 1 170 ? -6.051 13.281 31.031 1 94.56 170 GLN B C 1
ATOM 3213 O O . GLN B 1 170 ? -5.715 13.672 32.156 1 94.56 170 GLN B O 1
ATOM 3218 N N . GLY B 1 171 ? -6.074 14.055 29.984 1 94.56 171 GLY B N 1
ATOM 3219 C CA . GLY B 1 171 ? -5.801 15.477 30.109 1 94.56 171 GLY B CA 1
ATOM 3220 C C . GLY B 1 171 ? -4.328 15.812 29.984 1 94.56 171 GLY B C 1
ATOM 3221 O O . GLY B 1 171 ? -3.92 16.938 30.25 1 94.56 171 GLY B O 1
ATOM 3222 N N . GLU B 1 172 ? -3.598 14.883 29.547 1 94.81 172 GLU B N 1
ATOM 3223 C CA . GLU B 1 172 ? -2.164 15.094 29.375 1 94.81 172 GLU B CA 1
ATOM 3224 C C . GLU B 1 172 ? -1.831 15.484 27.938 1 94.81 172 GLU B C 1
ATOM 3226 O O . GLU B 1 172 ? -2.453 14.992 27 1 94.81 172 GLU B O 1
ATOM 3231 N N . PRO B 1 173 ? -0.801 16.328 27.859 1 96.62 173 PRO B N 1
ATOM 3232 C CA . PRO B 1 173 ? -0.412 16.672 26.484 1 96.62 173 PRO B CA 1
ATOM 3233 C C . PRO B 1 173 ? 0.028 15.461 25.672 1 96.62 173 PRO B C 1
ATOM 3235 O O . PRO B 1 173 ? 0.712 14.578 26.203 1 96.62 173 PRO B O 1
ATOM 3238 N N . ASN B 1 174 ? -0.396 15.398 24.422 1 98.19 174 ASN B N 1
ATOM 3239 C CA . ASN B 1 174 ? 0.073 14.352 23.516 1 98.19 174 ASN B CA 1
ATOM 3240 C C . ASN B 1 174 ? 1.548 14.539 23.172 1 98.19 174 ASN B C 1
ATOM 3242 O O . ASN B 1 174 ? 2.062 15.656 23.188 1 98.19 174 ASN B O 1
ATOM 3246 N N . PRO B 1 175 ? 2.209 13.484 22.875 1 98.31 175 PRO B N 1
ATOM 3247 C CA . PRO B 1 175 ? 3.625 13.602 22.531 1 98.31 175 PRO B CA 1
ATOM 3248 C C . PRO B 1 175 ? 3.842 14.227 21.156 1 98.31 175 PRO B C 1
ATOM 3250 O O . PRO B 1 175 ? 2.924 14.242 20.328 1 98.31 175 PRO B O 1
ATOM 3253 N N . THR B 1 176 ? 5.035 14.773 20.969 1 98 176 THR B N 1
ATOM 3254 C CA . THR B 1 176 ? 5.457 15.344 19.703 1 98 176 THR B CA 1
ATOM 3255 C C . THR B 1 176 ? 6.449 14.422 19 1 98 176 THR B C 1
ATOM 3257 O O . THR B 1 176 ? 6.848 13.398 19.547 1 98 176 THR B O 1
ATOM 3260 N N . TYR B 1 177 ? 6.801 14.789 17.797 1 97.62 177 TYR B N 1
ATOM 3261 C CA . TYR B 1 177 ? 7.836 14.07 17.062 1 97.62 177 TYR B CA 1
ATOM 3262 C C . TYR B 1 177 ? 9.156 14.078 17.828 1 97.62 177 TYR B C 1
ATOM 3264 O O . TYR B 1 177 ? 9.891 13.086 17.828 1 97.62 177 TYR B O 1
ATOM 3272 N N . ARG B 1 178 ? 9.414 15.133 18.516 1 96.75 178 ARG B N 1
ATOM 3273 C CA . ARG B 1 178 ? 10.664 15.32 19.25 1 96.75 178 ARG B CA 1
ATOM 3274 C C . ARG B 1 178 ? 10.68 14.492 20.531 1 96.75 178 ARG B C 1
ATOM 3276 O O . ARG B 1 178 ? 11.719 14.344 21.172 1 96.75 178 ARG B O 1
ATOM 3283 N N . CYS B 1 179 ? 9.562 13.945 20.953 1 97.56 179 CYS B N 1
ATOM 3284 C CA . CYS B 1 179 ? 9.539 13.016 22.078 1 97.56 179 CYS B CA 1
ATOM 3285 C C . CYS B 1 179 ? 10.102 11.656 21.672 1 97.56 179 CYS B C 1
ATOM 3287 O O . CYS B 1 179 ? 10.625 10.922 22.5 1 97.56 179 CYS B O 1
ATOM 3289 N N . LEU B 1 180 ? 10.016 11.344 20.359 1 95.12 180 LEU B N 1
ATOM 3290 C CA . LEU B 1 180 ? 10.586 10.125 19.781 1 95.12 180 LEU B CA 1
ATOM 3291 C C . LEU B 1 180 ? 12.047 10.352 19.391 1 95.12 180 LEU B C 1
ATOM 3293 O O . LEU B 1 180 ? 12.898 9.508 19.656 1 95.12 180 LEU B O 1
ATOM 3297 N N . PHE B 1 181 ? 12.188 11.5 18.719 1 93.25 181 PHE B N 1
ATOM 3298 C CA . PHE B 1 181 ? 13.477 11.883 18.156 1 93.25 181 PHE B CA 1
ATOM 3299 C C . PHE B 1 181 ? 13.852 13.297 18.578 1 93.25 181 PHE B C 1
ATOM 3301 O O . PHE B 1 181 ? 13.617 14.25 17.828 1 93.25 181 PHE B O 1
ATOM 3308 N N . PRO B 1 182 ? 14.516 13.445 19.656 1 91.88 182 PRO B N 1
ATOM 3309 C CA . PRO B 1 182 ? 14.711 14.766 20.266 1 91.88 182 PRO B CA 1
ATOM 3310 C C . PRO B 1 182 ? 15.461 15.727 19.344 1 91.88 182 PRO B C 1
ATOM 3312 O O . PRO B 1 182 ? 15.117 16.906 19.266 1 91.88 182 PRO B O 1
ATOM 3315 N N . GLU B 1 183 ? 16.516 15.141 18.641 1 89 183 GLU B N 1
ATOM 3316 C CA . GLU B 1 183 ? 17.297 15.961 17.719 1 89 183 GLU B CA 1
ATOM 3317 C C . GLU B 1 183 ? 17.5 15.258 16.375 1 89 183 GLU B C 1
ATOM 3319 O O . GLU B 1 183 ? 17.578 14.031 16.328 1 89 183 GLU B O 1
ATOM 3324 N N . ALA B 1 184 ? 17.5 16.141 15.414 1 87.12 184 ALA B N 1
ATOM 3325 C CA . ALA B 1 184 ? 17.797 15.594 14.094 1 87.12 184 ALA B CA 1
ATOM 3326 C C . ALA B 1 184 ? 19.234 15.047 14.047 1 87.12 184 ALA B C 1
ATOM 3328 O O . ALA B 1 184 ? 20.141 15.641 14.617 1 87.12 184 ALA B O 1
ATOM 3329 N N . PRO B 1 185 ? 19.375 13.93 13.367 1 85.62 185 PRO B N 1
ATOM 3330 C CA . PRO B 1 185 ? 20.766 13.516 13.164 1 85.62 185 PRO B CA 1
ATOM 3331 C C . PRO B 1 185 ? 21.578 14.531 12.352 1 85.62 185 PRO B C 1
ATOM 3333 O O . PRO B 1 185 ? 21 15.273 11.547 1 85.62 185 PRO B O 1
ATOM 3336 N N . PRO B 1 186 ? 22.859 14.555 12.68 1 81.81 186 PRO B N 1
ATOM 3337 C CA . PRO B 1 186 ? 23.672 15.469 11.875 1 81.81 186 PRO B CA 1
ATOM 3338 C C . PRO B 1 186 ? 23.547 15.203 10.375 1 81.81 186 PRO B C 1
ATOM 3340 O O . PRO B 1 186 ? 23.438 14.047 9.961 1 81.81 186 PRO B O 1
ATOM 3343 N N . PRO B 1 187 ? 23.531 16.328 9.672 1 76.62 187 PRO B N 1
ATOM 3344 C CA . PRO B 1 187 ? 23.453 16.156 8.219 1 76.62 187 PRO B CA 1
ATOM 3345 C C . PRO B 1 187 ? 24.516 15.188 7.68 1 76.62 187 PRO B C 1
ATOM 3347 O O . PRO B 1 187 ? 25.656 15.195 8.148 1 76.62 187 PRO B O 1
ATOM 3350 N N . GLY B 1 188 ? 24.094 14.344 6.773 1 71.88 188 GLY B N 1
ATOM 3351 C CA . GLY B 1 188 ? 25.047 13.461 6.113 1 71.88 188 GLY B CA 1
ATOM 3352 C C . GLY B 1 188 ? 25.234 12.141 6.84 1 71.88 188 GLY B C 1
ATOM 3353 O O . GLY B 1 188 ? 25.891 11.227 6.32 1 71.88 188 GLY B O 1
ATOM 3354 N N . THR B 1 189 ? 24.688 11.953 8.047 1 76.19 189 THR B N 1
ATOM 3355 C CA . THR B 1 189 ? 24.922 10.742 8.82 1 76.19 189 THR B CA 1
ATOM 3356 C C . THR B 1 189 ? 23.984 9.617 8.383 1 76.19 189 THR B C 1
ATOM 3358 O O . THR B 1 189 ? 24.328 8.438 8.477 1 76.19 189 THR B O 1
ATOM 3361 N N . VAL B 1 190 ? 22.828 10.047 7.922 1 77.44 190 VAL B N 1
ATOM 3362 C CA . VAL B 1 190 ? 21.875 9.062 7.418 1 77.44 190 VAL B CA 1
ATOM 3363 C C . VAL B 1 190 ? 21.578 9.336 5.949 1 77.44 190 VAL B C 1
ATOM 3365 O O . VAL B 1 190 ? 21.109 10.43 5.598 1 77.44 190 VAL B O 1
ATOM 3368 N N . PRO B 1 191 ? 21.906 8.352 5.152 1 76.31 191 PRO B N 1
ATOM 3369 C CA . PRO B 1 191 ? 21.625 8.594 3.732 1 76.31 191 PRO B CA 1
ATOM 3370 C C . PRO B 1 191 ? 20.141 8.633 3.418 1 76.31 191 PRO B C 1
ATOM 3372 O O . PRO B 1 191 ? 19.344 7.91 4.035 1 76.31 191 PRO B O 1
ATOM 3375 N N . ALA B 1 192 ? 19.859 9.539 2.459 1 78.81 192 ALA B N 1
ATOM 3376 C CA . ALA B 1 192 ? 18.5 9.555 1.933 1 78.81 192 ALA B CA 1
ATOM 3377 C C . ALA B 1 192 ? 18.188 8.281 1.155 1 78.81 192 ALA B C 1
ATOM 3379 O O . ALA B 1 192 ? 19.109 7.574 0.722 1 78.81 192 ALA B O 1
ATOM 3380 N N . CYS B 1 193 ? 16.969 8 1.005 1 77.75 193 CYS B N 1
ATOM 3381 C CA . CYS B 1 193 ? 16.531 6.816 0.281 1 77.75 193 CYS B CA 1
ATOM 3382 C C . CYS B 1 193 ? 17.109 6.789 -1.128 1 77.75 193 CYS B C 1
ATOM 3384 O O . CYS B 1 193 ? 17.375 5.715 -1.673 1 77.75 193 CYS B O 1
ATOM 3386 N N . GLU B 1 194 ? 17.281 7.922 -1.673 1 78.44 194 GLU B N 1
ATOM 3387 C CA . GLU B 1 194 ? 17.844 8.031 -3.018 1 78.44 194 GLU B CA 1
ATOM 3388 C C . GLU B 1 194 ? 19.266 7.484 -3.064 1 78.44 194 GLU B C 1
ATOM 3390 O O . GLU B 1 194 ? 19.672 6.91 -4.074 1 78.44 194 GLU B O 1
ATOM 3395 N N . GLU B 1 195 ? 19.875 7.602 -2.008 1 82.12 195 GLU B N 1
ATOM 3396 C CA . GLU B 1 195 ? 21.266 7.168 -1.949 1 82.12 195 GLU B CA 1
ATOM 3397 C C . GLU B 1 195 ? 21.375 5.746 -1.414 1 82.12 195 GLU B C 1
ATOM 3399 O O . GLU B 1 195 ? 22.125 4.93 -1.959 1 82.12 195 GLU B O 1
ATOM 3404 N N . ALA B 1 196 ? 20.594 5.434 -0.466 1 88.88 196 ALA B N 1
ATOM 3405 C CA . ALA B 1 196 ? 20.719 4.168 0.251 1 88.88 196 ALA B CA 1
ATOM 3406 C C . ALA B 1 196 ? 19.984 3.049 -0.479 1 88.88 196 ALA B C 1
ATOM 3408 O O . ALA B 1 196 ? 20.297 1.869 -0.297 1 88.88 196 ALA B O 1
ATOM 3409 N N . GLY B 1 197 ? 19.031 3.404 -1.354 1 93.06 197 GLY B N 1
ATOM 3410 C CA . GLY B 1 197 ? 18.141 2.43 -1.971 1 93.06 197 GLY B CA 1
ATOM 3411 C C . GLY B 1 197 ? 16.859 2.211 -1.191 1 93.06 197 GLY B C 1
ATOM 3412 O O . GLY B 1 197 ? 16.797 2.469 0.013 1 93.06 197 GLY B O 1
ATOM 3413 N N . VAL B 1 198 ? 15.867 1.757 -1.875 1 94.31 198 VAL B N 1
ATOM 3414 C CA . VAL B 1 198 ? 14.562 1.52 -1.271 1 94.31 198 VAL B CA 1
ATOM 3415 C C . VAL B 1 198 ? 13.758 0.554 -2.141 1 94.31 198 VAL B C 1
ATOM 3417 O O . VAL B 1 198 ? 13.875 0.572 -3.369 1 94.31 198 VAL B O 1
ATOM 3420 N N . MET B 1 199 ? 12.992 -0.26 -1.49 1 95.19 199 MET B N 1
ATOM 3421 C CA . MET B 1 199 ? 12.055 -1.123 -2.205 1 95.19 199 MET B CA 1
ATOM 3422 C C . MET B 1 199 ? 10.766 -0.376 -2.529 1 95.19 199 MET B C 1
ATOM 3424 O O . MET B 1 199 ? 10.07 0.096 -1.627 1 95.19 199 MET B O 1
ATOM 3428 N N . GLY B 1 200 ? 10.391 -0.305 -3.801 1 97.38 200 GLY B N 1
ATOM 3429 C CA . GLY B 1 200 ? 9.203 0.429 -4.203 1 97.38 200 GLY B CA 1
ATOM 3430 C C . GLY B 1 200 ? 7.938 -0.052 -3.512 1 97.38 200 GLY B C 1
ATOM 3431 O O . GLY B 1 200 ? 7.133 0.757 -3.051 1 97.38 200 GLY B O 1
ATOM 3432 N N . ALA B 1 201 ? 7.797 -1.342 -3.414 1 98.44 201 ALA B N 1
ATOM 3433 C CA . ALA B 1 201 ? 6.598 -1.929 -2.818 1 98.44 201 ALA B CA 1
ATOM 3434 C C . ALA B 1 201 ? 6.492 -1.579 -1.337 1 98.44 201 ALA B C 1
ATOM 3436 O O . ALA B 1 201 ? 5.391 -1.495 -0.789 1 98.44 201 ALA B O 1
ATOM 3437 N N . LEU B 1 202 ? 7.641 -1.421 -0.658 1 98.31 202 LEU B N 1
ATOM 3438 C CA . LEU B 1 202 ? 7.629 -0.987 0.735 1 98.31 202 LEU B CA 1
ATOM 3439 C C . LEU B 1 202 ? 7.062 0.424 0.86 1 98.31 202 LEU B C 1
ATOM 3441 O O . LEU B 1 202 ? 6.312 0.715 1.794 1 98.31 202 LEU B O 1
ATOM 3445 N N . ALA B 1 203 ? 7.457 1.312 -0.07 1 98.38 203 ALA B N 1
ATOM 3446 C CA . ALA B 1 203 ? 6.867 2.648 -0.106 1 98.38 203 ALA B CA 1
ATOM 3447 C C . ALA B 1 203 ? 5.359 2.578 -0.314 1 98.38 203 ALA B C 1
ATOM 3449 O O . ALA B 1 203 ? 4.605 3.342 0.295 1 98.38 203 ALA B O 1
ATOM 3450 N N . GLY B 1 204 ? 4.926 1.66 -1.203 1 98.75 204 GLY B N 1
ATOM 3451 C CA . GLY B 1 204 ? 3.506 1.437 -1.412 1 98.75 204 GLY B CA 1
ATOM 3452 C C . GLY B 1 204 ? 2.775 1.02 -0.149 1 98.75 204 GLY B C 1
ATOM 3453 O O . GLY B 1 204 ? 1.695 1.534 0.149 1 98.75 204 GLY B O 1
ATOM 3454 N N . LEU B 1 205 ? 3.369 0.106 0.546 1 98.62 205 LEU B N 1
ATOM 3455 C CA . LEU B 1 205 ? 2.834 -0.414 1.8 1 98.62 205 LEU B CA 1
ATOM 3456 C C . LEU B 1 205 ? 2.674 0.702 2.828 1 98.62 205 LEU B C 1
ATOM 3458 O O . LEU B 1 205 ? 1.569 0.945 3.318 1 98.62 205 LEU B O 1
ATOM 3462 N N . LEU B 1 206 ? 3.695 1.396 3.053 1 98.62 206 LEU B N 1
ATOM 3463 C CA . LEU B 1 206 ? 3.682 2.424 4.09 1 98.62 206 LEU B CA 1
ATOM 3464 C C . LEU B 1 206 ? 2.805 3.6 3.678 1 98.62 206 LEU B C 1
ATOM 3466 O O . LEU B 1 206 ? 2.092 4.168 4.508 1 98.62 206 LEU B O 1
ATOM 3470 N N . GLY B 1 207 ? 2.883 3.994 2.439 1 98.88 207 GLY B N 1
ATOM 3471 C CA . GLY B 1 207 ? 2.018 5.059 1.955 1 98.88 207 GLY B CA 1
ATOM 3472 C C . GLY B 1 207 ? 0.542 4.719 2.055 1 98.88 207 GLY B C 1
ATOM 3473 O O . GLY B 1 207 ? -0.279 5.578 2.377 1 98.88 207 GLY B O 1
ATOM 3474 N N . SER B 1 208 ? 0.194 3.51 1.771 1 98.88 208 SER B N 1
ATOM 3475 C CA . SER B 1 208 ? -1.193 3.08 1.913 1 98.88 208 SER B CA 1
ATOM 3476 C C . SER B 1 208 ? -1.628 3.094 3.375 1 98.88 208 SER B C 1
ATOM 3478 O O . SER B 1 208 ? -2.779 3.408 3.682 1 98.88 208 SER B O 1
ATOM 3480 N N . MET B 1 209 ? -0.714 2.742 4.254 1 98.81 209 MET B N 1
ATOM 3481 C CA . MET B 1 209 ? -0.997 2.834 5.684 1 98.81 209 MET B CA 1
ATOM 3482 C C . MET B 1 209 ? -1.268 4.277 6.094 1 98.81 209 MET B C 1
ATOM 3484 O O . MET B 1 209 ? -2.176 4.547 6.883 1 98.81 209 MET B O 1
ATOM 3488 N N . MET B 1 210 ? -0.472 5.164 5.547 1 98.88 210 MET B N 1
ATOM 3489 C CA . MET B 1 210 ? -0.679 6.582 5.816 1 98.88 210 MET B CA 1
ATOM 3490 C C . MET B 1 210 ? -2.068 7.023 5.371 1 98.88 210 MET B C 1
ATOM 3492 O O . MET B 1 210 ? -2.766 7.73 6.105 1 98.88 210 MET B O 1
ATOM 3496 N N . ALA B 1 211 ? -2.436 6.59 4.16 1 98.94 211 ALA B N 1
ATOM 3497 C CA . ALA B 1 211 ? -3.75 6.945 3.631 1 98.94 211 ALA B CA 1
ATOM 3498 C C . ALA B 1 211 ? -4.863 6.402 4.52 1 98.94 211 ALA B C 1
ATOM 3500 O O . ALA B 1 211 ? -5.848 7.098 4.793 1 98.94 211 ALA B O 1
ATOM 3501 N N . LEU B 1 212 ? -4.688 5.184 4.945 1 98.56 212 LEU B N 1
ATOM 3502 C CA . LEU B 1 212 ? -5.676 4.562 5.82 1 98.56 212 LEU B CA 1
ATOM 3503 C C . LEU B 1 212 ? -5.797 5.328 7.133 1 98.56 212 LEU B C 1
ATOM 3505 O O . LEU B 1 212 ? -6.902 5.562 7.621 1 98.56 212 LEU B O 1
ATOM 3509 N N . GLU B 1 213 ? -4.695 5.695 7.719 1 98.56 213 GLU B N 1
ATOM 3510 C CA . GLU B 1 213 ? -4.676 6.484 8.945 1 98.56 213 GLU B CA 1
ATOM 3511 C C . GLU B 1 213 ? -5.363 7.832 8.75 1 98.56 213 GLU B C 1
ATOM 3513 O O . GLU B 1 213 ? -6.102 8.289 9.625 1 98.56 213 GLU B O 1
ATOM 3518 N N . ALA B 1 214 ? -5.121 8.438 7.613 1 98.88 214 ALA B N 1
ATOM 3519 C CA . ALA B 1 214 ? -5.734 9.727 7.301 1 98.88 214 ALA B CA 1
ATOM 3520 C C . ALA B 1 214 ? -7.254 9.602 7.219 1 98.88 214 ALA B C 1
ATOM 3522 O O . ALA B 1 214 ? -7.98 10.438 7.762 1 98.88 214 ALA B O 1
ATOM 3523 N N . ILE B 1 215 ? -7.688 8.586 6.531 1 98.62 215 ILE B N 1
ATOM 3524 C CA . ILE B 1 215 ? -9.125 8.375 6.395 1 98.62 215 ILE B CA 1
ATOM 3525 C C . ILE B 1 215 ? -9.742 8.141 7.773 1 98.62 215 ILE B C 1
ATOM 3527 O O . ILE B 1 215 ? -10.797 8.703 8.086 1 98.62 215 ILE B O 1
ATOM 3531 N N . ARG B 1 216 ? -9.055 7.34 8.578 1 97.44 216 ARG B N 1
ATOM 3532 C CA . ARG B 1 216 ? -9.523 7.105 9.945 1 97.44 216 ARG B CA 1
ATOM 3533 C C . ARG B 1 216 ? -9.633 8.414 10.719 1 97.44 216 ARG B C 1
ATOM 3535 O O . ARG B 1 216 ? -10.625 8.648 11.406 1 97.44 216 ARG B O 1
ATOM 3542 N N . GLU B 1 217 ? -8.648 9.273 10.602 1 97.25 217 GLU B N 1
ATOM 3543 C CA . GLU B 1 217 ? -8.602 10.555 11.305 1 97.25 217 GLU B CA 1
ATOM 3544 C C . GLU B 1 217 ? -9.742 11.469 10.859 1 97.25 217 GLU B C 1
ATOM 3546 O O . GLU B 1 217 ? -10.336 12.18 11.672 1 97.25 217 GLU B O 1
ATOM 3551 N N . ILE B 1 218 ? -10.031 11.453 9.602 1 98.44 218 ILE B N 1
ATOM 3552 C CA . ILE B 1 218 ? -11.023 12.352 9.023 1 98.44 218 ILE B CA 1
ATOM 3553 C C . ILE B 1 218 ? -12.43 11.883 9.383 1 98.44 218 ILE B C 1
ATOM 3555 O O . ILE B 1 218 ? -13.281 12.68 9.773 1 98.44 218 ILE B O 1
ATOM 3559 N N . VAL B 1 219 ? -12.633 10.57 9.266 1 97.62 219 VAL B N 1
ATOM 3560 C CA . VAL B 1 219 ? -13.969 10 9.453 1 97.62 219 VAL B CA 1
ATOM 3561 C C . VAL B 1 219 ? -14.25 9.812 10.938 1 97.62 219 VAL B C 1
ATOM 3563 O O . VAL B 1 219 ? -15.391 9.953 11.383 1 97.62 219 VAL B O 1
ATOM 3566 N N . GLY B 1 220 ? -13.227 9.422 11.695 1 95.75 220 GLY B N 1
ATOM 3567 C CA . GLY B 1 220 ? -13.375 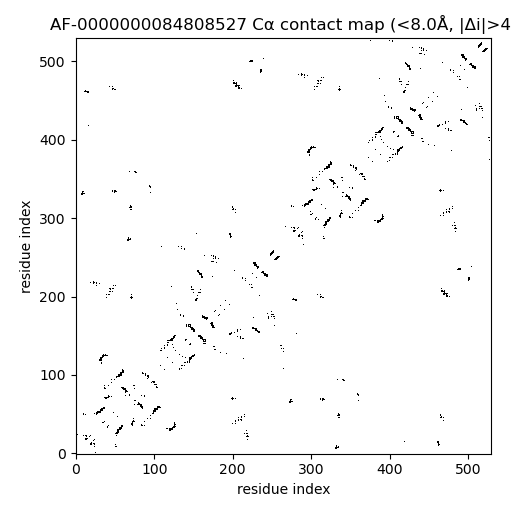9.297 13.133 1 95.75 220 GLY B CA 1
ATOM 3568 C C . GLY B 1 220 ? -13.766 7.898 13.578 1 95.75 220 GLY B C 1
ATOM 3569 O O . GLY B 1 220 ? -14.625 7.73 14.445 1 95.75 220 GLY B O 1
ATOM 3570 N N . PHE B 1 221 ? -13.102 6.852 13.023 1 94.62 221 PHE B N 1
ATOM 3571 C CA . PHE B 1 221 ? -13.375 5.488 13.461 1 94.62 221 PHE B CA 1
ATOM 3572 C C . PHE B 1 221 ? -12.102 4.816 13.969 1 94.62 221 PHE B C 1
ATOM 3574 O O . PHE B 1 221 ? -11 5.285 13.688 1 94.62 221 PHE B O 1
ATOM 3581 N N . GLY B 1 222 ? -12.234 3.828 14.805 1 95.62 222 GLY B N 1
ATOM 3582 C CA . GLY B 1 222 ? -11.102 3.035 15.25 1 95.62 222 GLY B CA 1
ATOM 3583 C C . GLY B 1 222 ? -10.188 3.781 16.203 1 95.62 222 GLY B C 1
ATOM 3584 O O . GLY B 1 222 ? -10.609 4.754 16.844 1 95.62 222 GLY B O 1
ATOM 3585 N N . GLU B 1 223 ? -9.023 3.191 16.328 1 96.25 223 GLU B N 1
ATOM 3586 C CA . GLU B 1 223 ? -7.992 3.74 17.203 1 96.25 223 GLU B CA 1
ATOM 3587 C C . GLU B 1 223 ? -6.777 4.203 16.406 1 96.25 223 GLU B C 1
ATOM 3589 O O . GLU B 1 223 ? -6.148 3.404 15.711 1 96.25 223 GLU B O 1
ATOM 3594 N N . GLY B 1 224 ? -6.438 5.457 16.531 1 96 224 GLY B N 1
ATOM 3595 C CA . GLY B 1 224 ? -5.328 6.023 15.789 1 96 224 GLY B CA 1
ATOM 3596 C C . GLY B 1 224 ? -3.977 5.711 16.406 1 96 224 GLY B C 1
ATOM 3597 O O . GLY B 1 224 ? -3.887 4.941 17.359 1 96 224 GLY B O 1
ATOM 3598 N N . LEU B 1 225 ? -2.945 6.344 15.906 1 98.38 225 LEU B N 1
ATOM 3599 C CA . LEU B 1 225 ? -1.575 6.004 16.281 1 98.38 225 LEU B CA 1
ATOM 3600 C C . LEU B 1 225 ? -0.97 7.074 17.172 1 98.38 225 LEU B C 1
ATOM 3602 O O . LEU B 1 225 ? 0.251 7.137 17.344 1 98.38 225 LEU B O 1
ATOM 3606 N N . VAL B 1 226 ? -1.788 7.996 17.656 1 98.19 226 VAL B N 1
ATOM 3607 C CA . VAL B 1 226 ? -1.255 8.992 18.578 1 98.19 226 VAL B CA 1
ATOM 3608 C C . VAL B 1 226 ? -0.586 8.305 19.766 1 98.19 226 VAL B C 1
ATOM 3610 O O . VAL B 1 226 ? -1.21 7.488 20.453 1 98.19 226 VAL B O 1
ATOM 3613 N N . GLY B 1 227 ? 0.674 8.602 20 1 97.88 227 GLY B N 1
ATOM 3614 C CA . GLY B 1 227 ? 1.436 7.98 21.078 1 97.88 227 GLY B CA 1
ATOM 3615 C C . GLY B 1 227 ? 1.921 6.586 20.734 1 97.88 227 GLY B C 1
ATOM 3616 O O . GLY B 1 227 ? 2.412 5.863 21.594 1 97.88 227 GLY B O 1
ATOM 3617 N N . ARG B 1 228 ? 1.774 6.18 19.516 1 98.38 228 ARG B N 1
ATOM 3618 C CA . ARG B 1 228 ? 2.186 4.867 19.031 1 98.38 228 ARG B CA 1
ATOM 3619 C C . ARG B 1 228 ? 3.037 4.992 17.781 1 98.38 228 ARG B C 1
ATOM 3621 O O . ARG B 1 228 ? 2.664 5.695 16.828 1 98.38 228 ARG B O 1
ATOM 3628 N N . LEU B 1 229 ? 4.16 4.367 17.781 1 98.69 229 LEU B N 1
ATOM 3629 C CA . LEU B 1 229 ? 5.023 4.25 16.609 1 98.69 229 LEU B CA 1
ATOM 3630 C C . LEU B 1 229 ? 4.965 2.844 16.031 1 98.69 229 LEU B C 1
ATOM 3632 O O . LEU B 1 229 ? 5.41 1.885 16.672 1 98.69 229 LEU B O 1
ATOM 3636 N N . LEU B 1 230 ? 4.375 2.736 14.859 1 98.75 230 LEU B N 1
ATOM 3637 C CA . LEU B 1 230 ? 4.344 1.465 14.141 1 98.75 230 LEU B CA 1
ATOM 3638 C C . LEU B 1 230 ? 5.617 1.269 13.328 1 98.75 230 LEU B C 1
ATOM 3640 O O . LEU B 1 230 ? 6 2.143 12.547 1 98.75 230 LEU B O 1
ATOM 3644 N N . MET B 1 231 ? 6.262 0.15 13.469 1 98.5 231 MET B N 1
ATOM 3645 C CA . MET B 1 231 ? 7.504 -0.166 12.773 1 98.5 231 MET B CA 1
ATOM 3646 C C . MET B 1 231 ? 7.359 -1.443 11.953 1 98.5 231 MET B C 1
ATOM 3648 O O . MET B 1 231 ? 6.676 -2.379 12.375 1 98.5 231 MET B O 1
ATOM 3652 N N . ILE B 1 232 ? 8.047 -1.416 10.859 1 98.12 232 ILE B N 1
ATOM 3653 C CA . ILE B 1 232 ? 7.98 -2.559 9.953 1 98.12 232 ILE B CA 1
ATOM 3654 C C . ILE B 1 232 ? 9.391 -3.043 9.633 1 98.12 232 ILE B C 1
ATOM 3656 O O . ILE B 1 232 ? 10.281 -2.238 9.336 1 98.12 232 ILE B O 1
ATOM 3660 N N . ASP B 1 233 ? 9.617 -4.289 9.695 1 97.94 233 ASP B N 1
ATOM 3661 C CA . ASP B 1 233 ? 10.734 -4.988 9.07 1 97.94 233 ASP B CA 1
ATOM 3662 C C . ASP B 1 233 ? 10.273 -5.758 7.836 1 97.94 233 ASP B C 1
ATOM 3664 O O . ASP B 1 233 ? 9.711 -6.848 7.949 1 97.94 233 ASP B O 1
ATOM 3668 N N . ALA B 1 234 ? 10.609 -5.227 6.734 1 96.44 234 ALA B N 1
ATOM 3669 C CA . ALA B 1 234 ? 10.086 -5.738 5.469 1 96.44 234 ALA B CA 1
ATOM 3670 C C . ALA B 1 234 ? 10.773 -7.043 5.078 1 96.44 234 ALA B C 1
ATOM 3672 O O . ALA B 1 234 ? 10.258 -7.801 4.254 1 96.44 234 ALA B O 1
ATOM 3673 N N . ARG B 1 235 ? 11.953 -7.34 5.613 1 96.06 235 ARG B N 1
ATOM 3674 C CA . ARG B 1 235 ? 12.656 -8.578 5.281 1 96.06 235 ARG B CA 1
ATOM 3675 C C . ARG B 1 235 ? 11.891 -9.797 5.785 1 96.06 235 ARG B C 1
ATOM 3677 O O . ARG B 1 235 ? 11.977 -10.875 5.191 1 96.06 235 ARG B O 1
ATOM 3684 N N . ALA B 1 236 ? 11.164 -9.539 6.852 1 96.19 236 ALA B N 1
ATOM 3685 C CA . ALA B 1 236 ? 10.461 -10.68 7.438 1 96.19 236 ALA B CA 1
ATOM 3686 C C . ALA B 1 236 ? 8.961 -10.398 7.551 1 96.19 236 ALA B C 1
ATOM 3688 O O . ALA B 1 236 ? 8.227 -11.148 8.195 1 96.19 236 ALA B O 1
ATOM 3689 N N . MET B 1 237 ? 8.516 -9.258 7.027 1 97.19 237 MET B N 1
ATOM 3690 C CA . MET B 1 237 ? 7.133 -8.805 7.16 1 97.19 237 MET B CA 1
ATOM 3691 C C . MET B 1 237 ? 6.695 -8.805 8.625 1 97.19 237 MET B C 1
ATOM 3693 O O . MET B 1 237 ? 5.66 -9.375 8.969 1 97.19 237 MET B O 1
ATOM 3697 N N . ARG B 1 238 ? 7.488 -8.227 9.391 1 97.75 238 ARG B N 1
ATOM 3698 C CA . ARG B 1 238 ? 7.223 -8.125 10.82 1 97.75 238 ARG B CA 1
ATOM 3699 C C . ARG B 1 238 ? 6.812 -6.703 11.203 1 97.75 238 ARG B C 1
ATOM 3701 O O . ARG B 1 238 ? 7.391 -5.734 10.711 1 97.75 238 ARG B O 1
ATOM 3708 N N . PHE B 1 239 ? 5.906 -6.637 12.109 1 98.25 239 PHE B N 1
ATOM 3709 C CA . PHE B 1 239 ? 5.355 -5.367 12.57 1 98.25 239 PHE B CA 1
ATOM 3710 C C . PHE B 1 239 ? 5.422 -5.27 14.094 1 98.25 239 PHE B C 1
ATOM 3712 O O . PHE B 1 239 ? 5.141 -6.242 14.797 1 98.25 239 PHE B O 1
ATOM 3719 N N . GLU B 1 240 ? 5.82 -4.152 14.508 1 97.75 240 GLU B N 1
ATOM 3720 C CA . GLU B 1 240 ? 5.871 -3.865 15.938 1 97.75 240 GLU B CA 1
ATOM 3721 C C . GLU B 1 240 ? 5.363 -2.459 16.234 1 97.75 240 GLU B C 1
ATOM 3723 O O . GLU B 1 240 ? 5.531 -1.546 15.43 1 97.75 240 GLU B O 1
ATOM 3728 N N . THR B 1 241 ? 4.75 -2.338 17.359 1 98.12 241 THR B N 1
ATOM 3729 C CA . THR B 1 241 ? 4.293 -1.02 17.781 1 98.12 241 THR B CA 1
ATOM 3730 C C . THR B 1 241 ? 4.965 -0.619 19.094 1 98.12 241 THR B C 1
ATOM 3732 O O . THR B 1 241 ? 4.938 -1.375 20.062 1 98.12 241 THR B O 1
ATOM 3735 N N . LEU B 1 242 ? 5.555 0.519 19.078 1 97.94 242 LEU B N 1
ATOM 3736 C CA . LEU B 1 242 ? 6.16 1.105 20.281 1 97.94 242 LEU B CA 1
ATOM 3737 C C . LEU B 1 242 ? 5.293 2.232 20.828 1 97.94 242 LEU B C 1
ATOM 3739 O O . LEU B 1 242 ? 4.906 3.141 20.094 1 97.94 242 LEU B O 1
ATOM 3743 N N . ARG B 1 243 ? 4.977 2.178 22.078 1 97.5 243 ARG B N 1
ATOM 3744 C CA . ARG B 1 243 ? 4.273 3.283 22.719 1 97.5 243 ARG B CA 1
ATOM 3745 C C . ARG B 1 243 ? 5.258 4.312 23.266 1 97.5 243 ARG B C 1
ATOM 3747 O O . ARG B 1 243 ? 6.316 3.955 23.781 1 97.5 243 ARG B O 1
ATOM 3754 N N . TYR B 1 244 ? 4.918 5.539 23.094 1 97 244 TYR B N 1
ATOM 3755 C CA . TYR B 1 244 ? 5.758 6.617 23.625 1 97 244 TYR B CA 1
ATOM 3756 C C . TYR B 1 244 ? 4.902 7.742 24.188 1 97 244 TYR B C 1
ATOM 3758 O O . TYR B 1 244 ? 3.736 7.895 23.812 1 97 244 TYR B O 1
ATOM 3766 N N . ALA B 1 245 ? 5.449 8.484 25.109 1 95.94 245 ALA B N 1
ATOM 3767 C CA . ALA B 1 245 ? 4.746 9.562 25.797 1 95.94 245 ALA B CA 1
ATOM 3768 C C . ALA B 1 245 ? 5.512 10.875 25.688 1 95.94 245 ALA B C 1
ATOM 3770 O O . ALA B 1 245 ? 6.641 10.906 25.203 1 95.94 245 ALA B O 1
ATOM 3771 N N . ARG B 1 246 ? 4.852 11.828 26.078 1 97.31 246 ARG B N 1
ATOM 3772 C CA . ARG B 1 246 ? 5.469 13.148 26.094 1 97.31 246 ARG B CA 1
ATOM 3773 C C . ARG B 1 246 ? 6.734 13.156 26.953 1 97.31 246 ARG B C 1
ATOM 3775 O O . ARG B 1 246 ? 6.738 12.617 28.062 1 97.31 246 ARG B O 1
ATOM 3782 N N . ASP B 1 247 ? 7.773 13.734 26.422 1 96.81 247 ASP B N 1
ATOM 3783 C CA . ASP B 1 247 ? 9 14 27.172 1 96.81 247 ASP B CA 1
ATOM 3784 C C . ASP B 1 247 ? 8.961 15.383 27.812 1 96.81 247 ASP B C 1
ATOM 3786 O O . ASP B 1 247 ? 8.93 16.406 27.109 1 96.81 247 ASP B O 1
ATOM 3790 N N . PRO B 1 248 ? 9.023 15.43 29.109 1 95.94 248 PRO B N 1
ATOM 3791 C CA . PRO B 1 248 ? 8.992 16.75 29.75 1 95.94 248 PRO B CA 1
ATOM 3792 C C . PRO B 1 248 ? 10.094 17.672 29.266 1 95.94 248 PRO B C 1
ATOM 3794 O O . PRO B 1 248 ? 9.977 18.906 29.375 1 95.94 248 PRO B O 1
ATOM 3797 N N . ALA B 1 249 ? 11.102 17.141 28.672 1 95.19 249 ALA B N 1
ATOM 3798 C CA . ALA B 1 249 ? 12.242 17.938 28.25 1 95.19 249 ALA B CA 1
ATOM 3799 C C . ALA B 1 249 ? 12.102 18.344 26.781 1 95.19 249 ALA B C 1
ATOM 3801 O O . ALA B 1 249 ? 12.93 19.094 26.25 1 95.19 249 ALA B O 1
ATOM 3802 N N . ASN B 1 250 ? 11.047 17.844 26.125 1 94.69 250 ASN B N 1
ATOM 3803 C CA . ASN B 1 250 ? 10.93 18.172 24.703 1 94.69 250 ASN B CA 1
ATOM 3804 C C . ASN B 1 250 ? 10.844 19.672 24.484 1 94.69 250 ASN B C 1
ATOM 3806 O O . ASN B 1 250 ? 10.148 20.375 25.219 1 94.69 250 ASN B O 1
ATOM 3810 N N . PRO B 1 251 ? 11.469 20.219 23.516 1 93.5 251 PRO B N 1
ATOM 3811 C CA . PRO B 1 251 ? 11.594 21.672 23.359 1 93.5 251 PRO B CA 1
ATOM 3812 C C . PRO B 1 251 ? 10.344 22.312 22.781 1 93.5 251 PRO B C 1
ATOM 3814 O O . PRO B 1 251 ? 10.25 23.531 22.703 1 93.5 251 PRO B O 1
ATOM 3817 N N . LEU B 1 252 ? 9.398 21.547 22.359 1 94.81 252 LEU B N 1
ATOM 3818 C CA . LEU B 1 252 ? 8.219 22.094 21.703 1 94.81 252 LEU B CA 1
ATOM 3819 C C . LEU B 1 252 ? 7.074 22.266 22.688 1 94.81 252 LEU B C 1
ATOM 3821 O O . LEU B 1 252 ? 6.48 23.344 22.781 1 94.81 252 LEU B O 1
ATOM 3825 N N . ASN B 1 253 ? 6.797 21.203 23.453 1 94.94 253 ASN B N 1
ATOM 3826 C CA . ASN B 1 253 ? 5.68 21.297 24.375 1 94.94 253 ASN B CA 1
ATOM 3827 C C . ASN B 1 253 ? 6.055 20.766 25.766 1 94.94 253 ASN B C 1
ATOM 3829 O O . ASN B 1 253 ? 5.184 20.375 26.547 1 94.94 253 ASN B O 1
ATOM 3833 N N . GLY B 1 254 ? 7.328 20.641 25.984 1 94.31 254 GLY B N 1
ATOM 3834 C CA . GLY B 1 254 ? 7.797 20.25 27.297 1 94.31 254 GLY B CA 1
ATOM 3835 C C . GLY B 1 254 ? 7.598 21.328 28.359 1 94.31 254 GLY B C 1
ATOM 3836 O O . GLY B 1 254 ? 6.887 22.297 28.125 1 94.31 254 GLY B O 1
ATOM 3837 N N . ASP B 1 255 ? 8.234 21.031 29.484 1 94.88 255 ASP B N 1
ATOM 3838 C CA . ASP B 1 255 ? 8.039 21.906 30.641 1 94.88 255 ASP B CA 1
ATOM 3839 C C . ASP B 1 255 ? 8.742 23.25 30.422 1 94.88 255 ASP B C 1
ATOM 3841 O O . ASP B 1 255 ? 8.344 24.266 31 1 94.88 255 ASP B O 1
ATOM 3845 N N . MET B 1 256 ? 9.758 23.234 29.672 1 92.56 256 MET B N 1
ATOM 3846 C CA . MET B 1 256 ? 10.516 24.438 29.344 1 92.56 256 MET B CA 1
ATOM 3847 C C . MET B 1 256 ? 10.578 24.641 27.828 1 92.56 256 MET B C 1
ATOM 3849 O O . MET B 1 256 ? 11.656 24.812 27.266 1 92.56 256 MET B O 1
ATOM 3853 N N . ALA B 1 257 ? 9.43 24.625 27.25 1 92.62 257 ALA B N 1
ATOM 3854 C CA . ALA B 1 257 ? 9.336 24.781 25.812 1 92.62 257 ALA B CA 1
ATOM 3855 C C . ALA B 1 257 ? 10.094 26.016 25.328 1 92.62 257 ALA B C 1
ATOM 3857 O O . ALA B 1 257 ? 10.016 27.078 25.969 1 92.62 257 ALA B O 1
ATOM 3858 N N . ARG B 1 258 ? 10.883 25.812 24.219 1 92.69 258 ARG B N 1
ATOM 3859 C CA . ARG B 1 258 ? 11.719 26.906 23.734 1 92.69 258 ARG B CA 1
ATOM 3860 C C . ARG B 1 258 ? 11.453 27.188 22.266 1 92.69 258 ARG B C 1
ATOM 3862 O O . ARG B 1 258 ? 11.836 28.25 21.75 1 92.69 258 ARG B O 1
ATOM 3869 N N . ILE B 1 259 ? 10.852 26.281 21.562 1 93.75 259 ILE B N 1
ATOM 3870 C CA . ILE B 1 259 ? 10.508 26.5 20.156 1 93.75 259 ILE B CA 1
ATOM 3871 C C . ILE B 1 259 ? 9.141 27.156 20.062 1 93.75 259 ILE B C 1
ATOM 3873 O O . ILE B 1 259 ? 8.117 26.547 20.375 1 93.75 259 ILE B O 1
ATOM 3877 N N . VAL B 1 260 ? 9.148 28.453 19.625 1 92.94 260 VAL B N 1
ATOM 3878 C CA . VAL B 1 260 ? 7.883 29.188 19.609 1 92.94 260 VAL B CA 1
ATOM 3879 C C . VAL B 1 260 ? 7.559 29.641 18.188 1 92.94 260 VAL B C 1
ATOM 3881 O O . VAL B 1 260 ? 6.469 30.141 17.922 1 92.94 260 VAL B O 1
ATOM 3884 N N . ASP B 1 261 ? 8.523 29.516 17.344 1 95.44 261 ASP B N 1
ATOM 3885 C CA . ASP B 1 261 ? 8.367 29.797 15.914 1 95.44 261 ASP B CA 1
ATOM 3886 C C . ASP B 1 261 ? 9.289 28.922 15.078 1 95.44 261 ASP B C 1
ATOM 3888 O O . ASP B 1 261 ? 9.867 27.953 15.586 1 95.44 261 ASP B O 1
ATOM 3892 N N . LEU B 1 262 ? 9.32 29.188 13.781 1 96.5 262 LEU B N 1
ATOM 3893 C CA . LEU B 1 262 ? 10.047 28.281 12.906 1 96.5 262 LEU B CA 1
ATOM 3894 C C . LEU B 1 262 ? 11.398 28.875 12.5 1 96.5 262 LEU B C 1
ATOM 3896 O O . LEU B 1 262 ? 12.008 28.438 11.523 1 96.5 262 LEU B O 1
ATOM 3900 N N . SER B 1 263 ? 11.891 29.812 13.211 1 94.12 263 SER B N 1
ATOM 3901 C CA . SER B 1 263 ? 13.07 30.578 12.82 1 94.12 263 SER B CA 1
ATOM 3902 C C . SER B 1 263 ? 14.328 29.719 12.875 1 94.12 263 SER B C 1
ATOM 3904 O O . SER B 1 263 ? 15.305 30 12.18 1 94.12 263 SER B O 1
ATOM 3906 N N . ALA B 1 264 ? 14.344 28.688 13.664 1 89.06 264 ALA B N 1
ATOM 3907 C CA . ALA B 1 264 ? 15.523 27.844 13.828 1 89.06 264 ALA B CA 1
ATOM 3908 C C . ALA B 1 264 ? 15.695 26.891 12.648 1 89.06 264 ALA B C 1
ATOM 3910 O O . ALA B 1 264 ? 16.703 26.203 12.539 1 89.06 264 ALA B O 1
ATOM 3911 N N . HIS B 1 265 ? 14.625 26.812 11.836 1 92.06 265 HIS B N 1
ATOM 3912 C CA . HIS B 1 265 ? 14.664 25.906 10.695 1 92.06 265 HIS B CA 1
ATOM 3913 C C . HIS B 1 265 ? 15.234 26.594 9.461 1 92.06 265 HIS B C 1
ATOM 3915 O O . HIS B 1 265 ? 14.969 27.781 9.219 1 92.06 265 HIS B O 1
#